Protein AF-A0A803LIZ8-F1 (afdb_monomer)

InterPro domains:
  IPR028389 Protection of telomeres protein 1 [PTHR14513] (233-368)
  IPR032675 Leucine-rich repeat domain superfamily [G3DSA:3.80.10.10] (111-256)
  IPR057620 POT1A/B-like, OB fold domain [PF25507] (238-361)

Sequence (469 aa):
QSMALHGRSKKRPLEQHVRSSTNRLQMKRPRMPMAVVEARMVRKWDEMDHDILVTIMKYMVQGSYLVRGFNLYKSFIVCKSWRSAVLDSLFPPGNVLDLCFLKGAPAEEKQYYLFYLKFLLRRPHQYTKLIIPSINFRGEADMYIAQRGEADMYIAQRLPKLKCIVQPTCLLPCGLKRLIPYWPELNEAHCHAALIPLICKHCKNIKRLDLSGRIGDDRAYMLASHFPQLMHLKIDDKVEDVPLVTLTDVMTYPQVTGNYKCIVRVVAALPWTIQDFRSPDGTYRIRLTLEDPTGRIHAYLYAEDGEVFFEGNPPMDALIRKWNTLLGVAEVDSGGVIENAPRNPPWVLCCIKSYYFDKNDVWGSRKWTWSTRNFSYAGRVKLIETVFLSLHIYWAQIMVLPKKVLKDVEQACINFLWHGSDLKQSPNLVAWKEVCKSKKEGGLNIRDIHSWNIAAMGKHVWAISTICG

pLDDT: mean 71.11, std 17.69, range [23.86, 94.31]

Secondary structure (DSSP, 8-state):
---------------------------PPP--------TTS---GGGS-HHHHHHHHHHHHH-TTT-TT--HHHHHTT-HHHHHHHHHHHS-SSSEEE-GGGTT--HHHHHHHHHHHHHHTTSGGG--EEE--S--TT-TT-TTTTT-TTHHHHHHHH-TT--EEE--S-S--TTGGGTGGG-TT--EEEEEGGGHHHHHHH-----EEEEES---HHHHHHHHHH-TT--EEEEE-SS--PPB--HHHHHH-SSSSEEEEEEEEEEEEESSSGGGGB-TTS-BEEEEEEEETTEEEEEEEETHHHHHHHTSS--HHHHHHHHHHHTTPPPPTTS---TTPPP----EEEEEEEEES-SSSTTTTEEEEEE--PPPHHHHHHHIIIIIHHHHHHHHTTS---HHHHHHHHHHHHHHHHHSSTT--PPPSS-HHHHTS-GGGTS--PPPHHHHHHHTTHHHHHHHHHHH-

Structure (mmCIF, N/CA/C/O backbone):
data_AF-A0A803LIZ8-F1
#
_entry.id   AF-A0A803LIZ8-F1
#
loop_
_atom_site.group_PDB
_atom_site.id
_atom_site.type_symbol
_atom_site.label_atom_id
_atom_site.label_alt_id
_atom_site.label_comp_id
_atom_site.label_asym_id
_atom_site.label_entity_id
_atom_site.label_seq_id
_atom_site.pdbx_PDB_ins_code
_atom_site.Cartn_x
_atom_site.Cartn_y
_atom_site.Cartn_z
_atom_site.occupancy
_atom_site.B_iso_or_equiv
_atom_site.auth_seq_id
_atom_site.auth_comp_id
_atom_site.auth_asym_id
_atom_site.auth_atom_id
_atom_site.pdbx_PDB_model_num
ATOM 1 N N . GLN A 1 1 ? 14.513 100.228 37.586 1.00 41.53 1 GLN A N 1
ATOM 2 C CA . GLN A 1 1 ? 13.668 99.083 37.189 1.00 41.53 1 GLN A CA 1
ATOM 3 C C . GLN A 1 1 ? 13.864 98.008 38.254 1.00 41.53 1 GLN A C 1
ATOM 5 O O . GLN A 1 1 ? 14.912 97.382 38.293 1.00 41.53 1 GLN A O 1
ATOM 10 N N . SER A 1 2 ? 12.957 97.977 39.235 1.00 27.67 2 SER A N 1
ATOM 11 C CA . SER A 1 2 ? 12.992 97.136 40.448 1.00 27.67 2 SER A CA 1
ATOM 12 C C . SER A 1 2 ? 12.351 95.762 40.155 1.00 27.67 2 SER A C 1
ATOM 14 O O . SER A 1 2 ? 11.719 95.619 39.116 1.00 27.67 2 SER A O 1
ATOM 16 N N . MET A 1 3 ? 12.426 94.694 40.951 1.00 26.11 3 MET A N 1
ATOM 17 C CA . MET A 1 3 ? 12.996 94.401 42.268 1.00 26.11 3 MET A CA 1
ATOM 18 C C . MET A 1 3 ? 13.059 92.864 42.382 1.00 26.11 3 MET A C 1
ATOM 20 O O . MET A 1 3 ? 12.240 92.161 41.793 1.00 26.11 3 MET A O 1
ATOM 24 N N . ALA A 1 4 ? 14.016 92.350 43.147 1.00 30.33 4 ALA A N 1
ATOM 25 C CA . ALA A 1 4 ? 14.142 90.938 43.494 1.00 30.33 4 ALA A CA 1
ATOM 26 C C . ALA A 1 4 ? 13.209 90.524 44.660 1.00 30.33 4 ALA A C 1
ATOM 28 O O . ALA A 1 4 ? 12.717 91.388 45.381 1.00 30.33 4 ALA A O 1
ATOM 29 N N . LEU A 1 5 ? 13.131 89.199 44.891 1.00 28.69 5 LEU A N 1
ATOM 30 C CA . LEU A 1 5 ? 12.994 88.483 46.181 1.00 28.69 5 LEU A CA 1
ATOM 31 C C . LEU A 1 5 ? 11.693 87.708 46.510 1.00 28.69 5 LEU A C 1
ATOM 33 O O . LEU A 1 5 ? 10.596 88.244 46.567 1.00 28.69 5 LEU A O 1
ATOM 37 N N . HIS A 1 6 ? 11.962 86.462 46.938 1.00 28.53 6 HIS A N 1
ATOM 38 C CA . HIS A 1 6 ? 11.337 85.664 48.010 1.00 28.53 6 HIS A CA 1
ATOM 39 C C . HIS A 1 6 ? 10.193 84.688 47.684 1.00 28.53 6 HIS A C 1
ATOM 41 O O . HIS A 1 6 ? 9.082 85.058 47.330 1.00 28.53 6 HIS A O 1
ATOM 47 N N . GLY A 1 7 ? 10.481 83.404 47.935 1.00 25.30 7 GLY A N 1
ATOM 48 C CA . GLY A 1 7 ? 9.493 82.334 48.052 1.00 25.30 7 GLY A CA 1
ATOM 49 C C . GLY A 1 7 ? 9.155 81.975 49.496 1.00 25.30 7 GLY A C 1
ATOM 50 O O . GLY A 1 7 ? 9.662 82.594 50.428 1.00 25.30 7 GLY A O 1
ATOM 51 N N . ARG A 1 8 ? 8.349 80.919 49.674 1.00 26.52 8 ARG A N 1
ATOM 52 C CA . ARG A 1 8 ? 8.423 79.976 50.805 1.00 26.52 8 ARG A CA 1
ATOM 53 C C . ARG A 1 8 ? 7.392 78.845 50.686 1.00 26.52 8 ARG A C 1
ATOM 55 O O . ARG A 1 8 ? 6.235 79.073 50.369 1.00 26.52 8 ARG A O 1
ATOM 62 N N . SER A 1 9 ? 7.840 77.686 51.169 1.00 25.31 9 SER A N 1
ATOM 63 C CA . SER A 1 9 ? 7.107 76.728 52.013 1.00 25.31 9 SER A CA 1
ATOM 64 C C . SER A 1 9 ? 6.597 75.419 51.393 1.00 25.31 9 SER A C 1
ATOM 66 O O . SER A 1 9 ? 5.798 75.377 50.466 1.00 25.31 9 SER A O 1
ATOM 68 N N . LYS A 1 10 ? 7.064 74.334 52.025 1.00 32.72 10 LYS A N 1
ATOM 69 C CA . LYS A 1 10 ? 6.672 72.925 51.900 1.00 32.72 10 LYS A CA 1
ATOM 70 C C . LYS A 1 10 ? 5.201 72.695 52.287 1.00 32.72 10 LYS A C 1
ATOM 72 O O . LYS A 1 10 ? 4.761 73.261 53.285 1.00 32.72 10 LYS A O 1
ATOM 77 N N . LYS A 1 11 ? 4.544 71.713 51.646 1.00 27.16 11 LYS A N 1
ATOM 78 C CA . LYS A 1 11 ? 3.746 70.620 52.269 1.00 27.16 11 LYS A CA 1
ATOM 79 C C . LYS A 1 11 ? 3.198 69.662 51.185 1.00 27.16 11 LYS A C 1
ATOM 81 O O . LYS A 1 11 ? 2.687 70.122 50.174 1.00 27.16 11 LYS A O 1
ATOM 86 N N . ARG A 1 12 ? 3.315 68.337 51.398 1.00 31.72 12 ARG A N 1
ATOM 87 C CA . ARG A 1 12 ? 2.605 67.275 50.629 1.00 31.72 12 ARG A CA 1
ATOM 88 C C . ARG A 1 12 ? 1.084 67.408 50.835 1.00 31.72 12 ARG A C 1
ATOM 90 O O . ARG A 1 12 ? 0.706 67.903 51.900 1.00 31.72 12 ARG A O 1
ATOM 97 N N . PRO A 1 13 ? 0.225 66.923 49.911 1.00 30.00 13 PRO A N 1
ATOM 98 C CA . PRO A 1 13 ? -0.453 65.631 50.156 1.00 30.00 13 PRO A CA 1
ATOM 99 C C . PRO A 1 13 ? -0.891 64.807 48.910 1.00 30.00 13 PRO A C 1
ATOM 101 O O . PRO A 1 13 ? -1.055 65.337 47.823 1.00 30.00 13 PRO A O 1
ATOM 104 N N . LEU A 1 14 ? -1.098 63.502 49.156 1.00 23.86 14 LEU A N 1
ATOM 105 C CA . LEU A 1 14 ? -2.018 62.521 48.538 1.00 23.86 14 LEU A CA 1
ATOM 106 C C . LEU A 1 14 ? -2.449 62.659 47.057 1.00 23.86 14 LEU A C 1
ATOM 108 O O . LEU A 1 14 ? -3.270 63.506 46.721 1.00 23.86 14 LEU A O 1
ATOM 112 N N . GLU A 1 15 ? -2.079 61.673 46.230 1.00 28.41 15 GLU A N 1
ATOM 113 C CA . GLU A 1 15 ? -2.773 61.372 44.967 1.00 28.41 15 GLU A CA 1
ATOM 114 C C . GLU A 1 15 ? -3.857 60.302 45.185 1.00 28.41 15 GLU A C 1
ATOM 116 O O . GLU A 1 15 ? -3.580 59.176 45.605 1.00 28.41 15 GLU A O 1
ATOM 121 N N . GLN A 1 16 ? -5.108 60.679 44.905 1.00 28.27 16 GLN A N 1
ATOM 122 C CA . GLN A 1 16 ? -6.272 59.802 44.805 1.00 28.27 16 GLN A CA 1
ATOM 123 C C . GLN A 1 16 ? -6.637 59.544 43.336 1.00 28.27 16 GLN A C 1
ATOM 125 O O . GLN A 1 16 ? -6.559 60.421 42.481 1.00 28.27 16 GLN A O 1
ATOM 130 N N . HIS A 1 17 ? -7.089 58.311 43.110 1.00 27.45 17 HIS A N 1
ATOM 131 C CA . HIS A 1 17 ? -7.779 57.745 41.952 1.00 27.45 17 HIS A CA 1
ATOM 132 C C . HIS A 1 17 ? -8.553 58.698 41.024 1.00 27.45 17 HIS A C 1
ATOM 134 O O . HIS A 1 17 ? -9.497 59.358 41.451 1.00 27.45 17 HIS A O 1
ATOM 140 N N . VAL A 1 18 ? -8.330 58.549 39.710 1.00 29.39 18 VAL A N 1
ATOM 141 C CA . VAL A 1 18 ? -9.330 58.859 38.673 1.00 29.39 18 VAL A CA 1
ATOM 142 C C . VAL A 1 18 ? -9.456 57.673 37.710 1.00 29.39 18 VAL A C 1
ATOM 144 O O . VAL A 1 18 ? -8.497 57.248 37.071 1.00 29.39 18 VAL A O 1
ATOM 147 N N . ARG A 1 19 ? -10.667 57.107 37.663 1.00 25.03 19 ARG A N 1
ATOM 148 C CA . ARG A 1 19 ? -11.113 56.028 36.768 1.00 25.03 19 ARG A CA 1
ATOM 149 C C . ARG A 1 19 ? -11.240 56.559 35.336 1.00 25.03 19 ARG A C 1
ATOM 151 O O . ARG A 1 19 ? -11.931 57.552 35.132 1.00 25.03 19 ARG A O 1
ATOM 158 N N . SER A 1 20 ? -10.661 55.869 34.352 1.00 29.05 20 SER A N 1
ATOM 159 C CA . SER A 1 20 ? -10.907 56.121 32.927 1.00 29.05 20 SER A CA 1
ATOM 160 C C . SER A 1 20 ? -11.972 55.164 32.374 1.00 29.05 20 SER A C 1
ATOM 162 O O . SER A 1 20 ? -11.878 53.938 32.443 1.00 29.05 20 SER A O 1
ATOM 164 N N . SER A 1 21 ? -13.036 55.764 31.856 1.00 25.45 21 SER A N 1
ATOM 165 C CA . SER A 1 21 ? -14.219 55.147 31.266 1.00 25.45 21 SER A CA 1
ATOM 166 C C . SER A 1 21 ? -13.916 54.676 29.840 1.00 25.45 21 SER A C 1
ATOM 168 O O . SER A 1 21 ? -13.703 55.491 28.947 1.00 25.45 21 SER A O 1
ATOM 170 N N . THR A 1 22 ? -13.935 53.365 29.596 1.00 30.66 22 THR A N 1
ATOM 171 C CA . THR A 1 22 ? -13.936 52.792 28.241 1.00 30.66 22 THR A CA 1
ATOM 172 C C . THR A 1 22 ? -15.335 52.282 27.898 1.00 30.66 22 THR A C 1
ATOM 174 O O . THR A 1 22 ? -15.847 51.330 28.489 1.00 30.66 22 THR A O 1
ATOM 177 N N . ASN A 1 23 ? -15.967 52.961 26.938 1.00 28.45 23 ASN A N 1
ATOM 178 C CA . ASN A 1 23 ? -17.259 52.618 26.349 1.00 28.45 23 ASN A CA 1
ATOM 179 C C . ASN A 1 23 ? -17.231 51.203 25.752 1.00 28.45 23 ASN A C 1
ATOM 181 O O . ASN A 1 23 ? -16.556 50.946 24.757 1.00 28.45 23 ASN A O 1
ATOM 185 N N . ARG A 1 24 ? -18.003 50.288 26.344 1.00 30.30 24 ARG A N 1
ATOM 186 C CA . ARG A 1 24 ? -18.228 48.932 25.834 1.00 30.30 24 ARG A CA 1
ATOM 187 C C . ARG A 1 24 ? -19.563 48.920 25.079 1.00 30.30 24 ARG A C 1
ATOM 189 O O . ARG A 1 24 ? -20.623 48.884 25.698 1.00 30.30 24 ARG A O 1
ATOM 196 N N . LEU A 1 25 ? -19.506 48.968 23.747 1.00 30.81 25 LEU A N 1
ATOM 197 C CA . LEU A 1 25 ? -20.648 48.741 22.852 1.00 30.81 25 LEU A CA 1
ATOM 198 C C . LEU A 1 25 ? -21.261 47.360 23.148 1.00 30.81 25 LEU A C 1
ATOM 200 O O . LEU A 1 25 ? -20.708 46.325 22.781 1.00 30.81 25 LEU A O 1
ATOM 204 N N . GLN A 1 26 ? -22.398 47.335 23.845 1.00 29.98 26 GLN A N 1
ATOM 205 C CA . GLN A 1 26 ? -23.216 46.135 24.007 1.00 29.98 26 GLN A CA 1
ATOM 206 C C . GLN A 1 26 ? -23.989 45.877 22.707 1.00 29.98 26 GLN A C 1
ATOM 208 O O . GLN A 1 26 ? -25.011 46.511 22.447 1.00 29.98 26 GLN A O 1
ATOM 213 N N . MET A 1 27 ? -23.542 44.910 21.904 1.00 29.22 27 MET A N 1
ATOM 214 C CA . MET A 1 27 ? -24.400 44.287 20.894 1.00 29.22 27 MET A CA 1
ATOM 215 C C . MET A 1 27 ? -25.538 43.537 21.606 1.00 29.22 27 MET A C 1
ATOM 217 O O . MET A 1 27 ? -25.343 42.451 22.156 1.00 29.22 27 MET A O 1
ATOM 221 N N . LYS A 1 28 ? -26.739 44.127 21.617 1.00 32.41 28 LYS A N 1
AT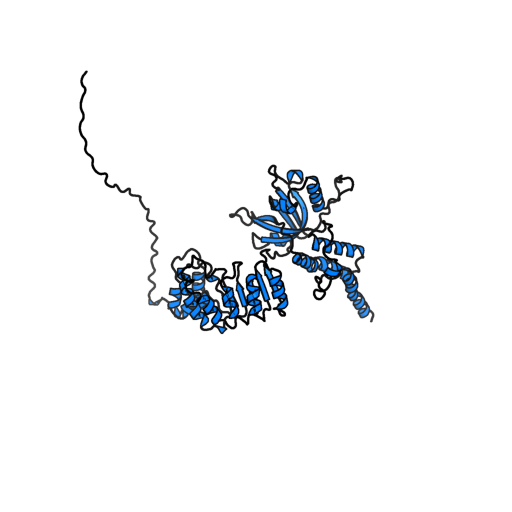OM 222 C CA . LYS A 1 28 ? -27.984 43.448 22.004 1.00 32.41 28 LYS A CA 1
ATOM 223 C C . LYS A 1 28 ? -28.240 42.296 21.025 1.00 32.41 28 LYS A C 1
ATOM 225 O O . LYS A 1 28 ? -28.444 42.533 19.839 1.00 32.41 28 LYS A O 1
ATOM 230 N N . ARG A 1 29 ? -28.262 41.050 21.517 1.00 29.34 29 ARG A N 1
ATOM 231 C CA . ARG A 1 29 ? -28.791 39.905 20.753 1.00 29.34 29 ARG A CA 1
ATOM 232 C C . ARG A 1 29 ? -30.278 40.158 20.450 1.00 29.34 29 ARG A C 1
ATOM 234 O O . ARG A 1 29 ? -30.999 40.527 21.381 1.00 29.34 29 ARG A O 1
ATOM 241 N N . PRO A 1 30 ? -30.765 39.948 19.216 1.00 32.28 30 PRO A N 1
ATOM 242 C CA . PRO A 1 30 ? -32.192 40.050 18.938 1.00 32.28 30 PRO A CA 1
ATOM 243 C C . PRO A 1 30 ? -32.934 38.948 19.709 1.00 32.28 30 PRO A C 1
ATOM 245 O O . PRO A 1 30 ? -32.626 37.764 19.574 1.00 32.28 30 PRO A O 1
ATOM 248 N N . ARG A 1 31 ? -33.897 39.334 20.556 1.00 35.50 31 ARG A N 1
ATOM 249 C CA . ARG A 1 31 ? -34.872 38.398 21.132 1.00 35.50 31 ARG A CA 1
ATOM 250 C C . ARG A 1 31 ? -35.835 38.011 20.013 1.00 35.50 31 ARG A C 1
ATOM 252 O O . ARG A 1 31 ? -36.640 38.840 19.601 1.00 35.50 31 ARG A O 1
ATOM 259 N N . MET A 1 32 ? -35.749 36.775 19.526 1.00 33.09 32 MET A N 1
ATOM 260 C CA . MET A 1 32 ? -36.827 36.202 18.721 1.00 33.09 32 MET A CA 1
ATOM 261 C C . MET A 1 32 ? -38.104 36.138 19.577 1.00 33.09 32 MET A C 1
ATOM 263 O O . MET A 1 32 ? -38.018 35.736 20.743 1.00 33.09 32 MET A O 1
ATOM 267 N N . PRO A 1 33 ? -39.277 36.521 19.049 1.00 37.94 33 PRO A N 1
ATOM 268 C CA . PRO A 1 33 ? -40.536 36.276 19.733 1.00 37.94 33 PRO A CA 1
ATOM 269 C C . PRO A 1 33 ? -40.751 3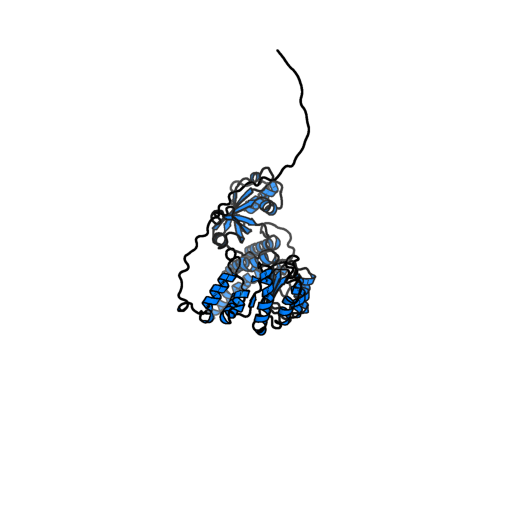4.760 19.817 1.00 37.94 33 PRO A C 1
ATOM 271 O O . PRO A 1 33 ? -40.870 34.088 18.794 1.00 37.94 33 PRO A O 1
ATOM 274 N N . MET A 1 34 ? -40.762 34.202 21.033 1.00 38.47 34 MET A N 1
ATOM 275 C CA . MET A 1 34 ? -41.235 32.833 21.237 1.00 38.47 34 MET A CA 1
ATOM 276 C C . MET A 1 34 ? -42.722 32.816 20.896 1.00 38.47 34 MET A C 1
ATOM 278 O O . MET A 1 34 ? -43.530 33.373 21.639 1.00 38.47 34 MET A O 1
ATOM 282 N N . ALA A 1 35 ? -43.078 32.191 19.776 1.00 45.88 35 ALA A N 1
ATOM 283 C CA . ALA A 1 35 ? -44.449 31.773 19.546 1.00 45.88 35 ALA A CA 1
ATOM 284 C C . ALA A 1 35 ? -44.875 30.922 20.750 1.00 45.88 35 ALA A C 1
ATOM 286 O O . ALA A 1 35 ? -44.223 29.927 21.076 1.00 45.88 35 ALA A O 1
ATOM 287 N N . VAL A 1 36 ? -45.924 31.351 21.448 1.00 46.00 36 VAL A N 1
ATOM 288 C CA . VAL A 1 36 ? -46.542 30.572 22.520 1.00 46.00 36 VAL A CA 1
ATOM 289 C C . VAL A 1 36 ? -47.222 29.388 21.844 1.00 46.00 36 VAL A C 1
ATOM 291 O O . VAL A 1 36 ? -48.365 29.475 21.411 1.00 46.00 36 VAL A O 1
ATOM 294 N N . VAL A 1 37 ? -46.481 28.294 21.676 1.00 48.50 37 VAL A N 1
ATOM 295 C CA . VAL A 1 37 ? -47.064 27.006 21.306 1.00 48.50 37 VAL A CA 1
ATOM 296 C C . VAL A 1 37 ? -47.959 26.610 22.474 1.00 48.50 37 VAL A C 1
ATOM 298 O O . VAL A 1 37 ? -47.476 26.477 23.600 1.00 48.50 37 VAL A O 1
ATOM 301 N N . GLU A 1 38 ? -49.266 26.485 22.240 1.00 47.19 38 GLU A N 1
ATOM 302 C CA . GLU A 1 38 ? -50.191 26.013 23.267 1.00 47.19 38 GLU A CA 1
ATOM 303 C C . GLU A 1 38 ? -49.664 24.691 23.850 1.00 47.19 38 GLU A C 1
ATOM 305 O O . GLU A 1 38 ? -49.343 23.762 23.109 1.00 47.19 38 GLU A O 1
ATOM 310 N N . ALA A 1 39 ? -49.596 24.573 25.181 1.00 50.72 39 ALA A N 1
ATOM 311 C CA . ALA A 1 39 ? -49.020 23.414 25.879 1.00 50.72 39 ALA A CA 1
ATOM 312 C C . ALA A 1 39 ? -49.669 22.058 25.509 1.00 50.72 39 ALA A C 1
ATOM 314 O O . ALA A 1 39 ? -49.112 21.002 25.796 1.00 50.72 39 ALA A O 1
ATOM 315 N N . ARG A 1 40 ? -50.829 22.091 24.843 1.00 49.47 40 ARG A N 1
ATOM 316 C CA . ARG A 1 40 ? -51.587 20.938 24.329 1.00 49.47 40 ARG A CA 1
ATOM 317 C C . ARG A 1 40 ? -51.039 20.381 23.004 1.00 49.47 40 ARG A C 1
ATOM 319 O O . ARG A 1 40 ? -51.378 19.262 22.646 1.00 49.47 40 ARG A O 1
ATOM 326 N N . MET A 1 41 ? -50.206 21.142 22.288 1.00 53.50 41 MET A N 1
ATOM 327 C CA . MET A 1 41 ? -49.604 20.762 20.998 1.00 53.50 41 MET A CA 1
ATOM 328 C C . MET A 1 41 ? -48.146 20.284 21.115 1.00 53.50 41 MET A C 1
ATOM 330 O O . MET A 1 41 ? -47.517 19.959 20.108 1.00 53.50 41 MET A O 1
ATOM 334 N N . VAL A 1 42 ? -47.582 20.229 22.325 1.00 58.94 42 VAL A N 1
ATOM 335 C CA . VAL A 1 42 ? -46.201 19.778 22.537 1.00 58.94 42 VAL A CA 1
ATOM 336 C C . VAL A 1 42 ? -46.186 18.259 22.705 1.00 58.94 42 VAL A C 1
ATOM 338 O O . VAL A 1 42 ? -46.551 17.732 23.755 1.00 58.94 42 VAL A O 1
ATOM 341 N N . ARG A 1 43 ? -45.761 17.556 21.650 1.00 68.25 43 ARG A N 1
ATOM 342 C CA . ARG A 1 43 ? -45.554 16.098 21.638 1.00 68.25 43 ARG A CA 1
ATOM 343 C C . ARG A 1 43 ? -44.664 15.669 22.806 1.00 68.25 43 ARG A C 1
ATOM 345 O O . ARG A 1 43 ? -43.623 16.290 23.043 1.00 68.25 43 ARG A O 1
ATOM 352 N N . LYS A 1 44 ? -45.015 14.582 23.505 1.00 72.12 44 LYS A N 1
ATOM 353 C CA . LYS A 1 44 ? -44.112 14.027 24.521 1.00 72.12 44 LYS A CA 1
ATOM 354 C C . LYS A 1 44 ? -42.896 13.410 23.847 1.00 72.12 44 LYS A C 1
ATOM 356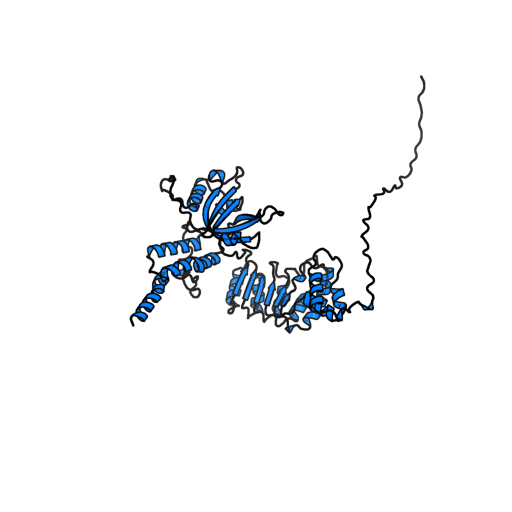 O O . LYS A 1 44 ? -42.988 12.747 22.821 1.00 72.12 44 LYS A O 1
ATOM 361 N N . TRP A 1 45 ? -41.745 13.568 24.482 1.00 70.31 45 TRP A N 1
ATOM 362 C CA . TRP A 1 45 ? -40.490 12.999 24.004 1.00 70.31 45 TRP A CA 1
ATOM 363 C C . TRP A 1 45 ? -40.508 11.474 23.858 1.00 70.31 45 TRP A C 1
ATOM 365 O O . TRP A 1 45 ? -39.846 10.947 22.970 1.00 70.31 45 TRP A O 1
ATOM 375 N N . ASP A 1 46 ? -41.277 10.779 24.699 1.00 74.56 46 ASP A N 1
ATOM 376 C CA . ASP A 1 46 ? -41.469 9.325 24.623 1.00 74.56 46 ASP A CA 1
ATOM 377 C C . ASP A 1 46 ? -42.282 8.883 23.399 1.00 74.56 46 ASP A C 1
ATOM 379 O O . ASP A 1 46 ? -42.182 7.732 22.988 1.00 74.56 46 ASP A O 1
ATOM 383 N N . GLU A 1 47 ? -43.066 9.792 22.816 1.00 79.12 47 GLU A N 1
ATOM 384 C CA . GLU A 1 47 ? -43.905 9.551 21.637 1.00 79.12 47 GLU A CA 1
ATOM 385 C C . GLU A 1 47 ? -43.172 9.886 20.332 1.00 79.12 47 GLU A C 1
ATOM 387 O O . GLU A 1 47 ? -43.747 9.730 19.252 1.00 79.12 47 GLU A O 1
ATOM 392 N N . MET A 1 48 ? -41.942 10.412 20.408 1.00 81.88 48 MET A N 1
ATOM 393 C CA . MET A 1 48 ? -41.129 10.705 19.233 1.00 81.88 48 MET A CA 1
ATOM 394 C C . MET A 1 48 ? -40.540 9.420 18.656 1.00 81.88 48 MET A C 1
ATOM 396 O O . MET A 1 48 ? -40.116 8.532 19.391 1.00 81.88 48 MET A O 1
ATOM 400 N N . ASP A 1 49 ? -40.511 9.350 17.328 1.00 86.69 49 ASP A N 1
ATOM 401 C CA . ASP A 1 49 ? -39.910 8.234 16.611 1.00 86.69 49 ASP A CA 1
ATOM 402 C C . ASP A 1 49 ? -38.434 8.056 17.010 1.00 86.69 49 ASP A C 1
ATOM 404 O O . ASP A 1 49 ? -37.687 9.032 17.167 1.00 86.69 49 ASP A O 1
ATOM 408 N N . HIS A 1 50 ? -38.030 6.803 17.220 1.00 84.00 50 HIS A N 1
ATOM 409 C CA . HIS A 1 50 ? -36.700 6.468 17.722 1.00 84.00 50 HIS A CA 1
ATOM 410 C C . HIS A 1 50 ? -35.594 6.854 16.738 1.00 84.00 50 HIS A C 1
ATOM 412 O O . HIS A 1 50 ? -34.554 7.346 17.169 1.00 84.00 50 HIS A O 1
ATOM 418 N N . ASP A 1 51 ? -35.819 6.738 15.430 1.00 84.75 51 ASP A N 1
ATOM 419 C CA . ASP A 1 51 ? -34.823 7.111 14.423 1.00 84.75 51 ASP A CA 1
ATOM 420 C C . ASP A 1 51 ? -34.641 8.632 14.368 1.00 84.75 51 ASP A C 1
ATOM 422 O O . ASP A 1 51 ? -33.520 9.134 14.209 1.00 84.75 51 ASP A O 1
ATOM 426 N N . ILE A 1 52 ? -35.722 9.388 14.592 1.00 86.00 52 ILE A N 1
ATOM 427 C CA . ILE A 1 52 ? -35.664 10.847 14.753 1.00 86.00 52 ILE A CA 1
ATOM 428 C C . ILE A 1 52 ? -34.854 11.204 16.004 1.00 86.00 52 ILE A C 1
ATOM 430 O O . ILE A 1 52 ? -33.956 12.048 15.937 1.00 86.00 52 ILE A O 1
ATOM 434 N N . LEU A 1 53 ? -35.121 10.539 17.135 1.00 85.44 53 LEU A N 1
ATOM 435 C CA . LEU A 1 53 ? -34.349 10.710 18.368 1.00 85.44 53 LEU A CA 1
ATOM 436 C C . LEU A 1 53 ? -32.862 10.411 18.143 1.00 85.44 53 LEU A C 1
ATOM 438 O O . LEU A 1 53 ? -32.021 11.235 18.493 1.00 85.44 53 LEU A O 1
ATOM 442 N N . VAL A 1 54 ? -32.522 9.276 17.529 1.00 83.56 54 VAL A N 1
ATOM 443 C CA . VAL A 1 54 ? -31.134 8.890 17.228 1.00 83.56 54 VAL A CA 1
ATOM 444 C C . VAL A 1 54 ? -30.464 9.913 16.316 1.00 83.56 54 VAL A C 1
ATOM 446 O O . VAL A 1 54 ? -29.314 10.276 16.558 1.00 83.56 54 VAL A O 1
ATOM 449 N N . THR A 1 55 ? -31.166 10.415 15.300 1.00 83.94 55 THR A N 1
ATOM 450 C CA . THR A 1 55 ? -30.653 11.453 14.394 1.00 83.94 55 THR A CA 1
ATOM 451 C C . THR A 1 55 ? -30.331 12.732 15.161 1.00 83.94 55 THR A C 1
ATOM 453 O O . THR A 1 55 ? -29.218 13.247 15.054 1.00 83.94 55 THR A O 1
ATOM 456 N N . ILE A 1 56 ? -31.251 13.201 16.008 1.00 82.19 56 ILE A N 1
ATOM 457 C CA . ILE A 1 56 ? -31.036 14.371 16.867 1.00 82.19 56 ILE A CA 1
ATOM 458 C C . ILE A 1 56 ? -29.823 14.149 17.781 1.00 82.19 56 ILE A C 1
ATOM 460 O O . ILE A 1 56 ? -28.937 15.002 17.847 1.00 82.19 56 ILE A O 1
ATOM 464 N N . MET A 1 57 ? -29.729 12.986 18.433 1.00 81.69 57 MET A N 1
ATOM 465 C CA . MET A 1 57 ? -28.599 12.641 19.303 1.00 81.69 57 MET A CA 1
ATOM 466 C C . MET A 1 57 ? -27.270 12.584 18.535 1.00 81.69 57 MET A C 1
ATOM 468 O O . MET A 1 57 ? -26.281 13.138 19.006 1.00 81.69 57 MET A O 1
ATOM 472 N N . LYS A 1 58 ? -27.235 12.011 17.324 1.00 76.31 58 LYS A N 1
ATOM 473 C CA . LYS A 1 58 ? -26.039 11.981 16.460 1.00 76.31 58 LYS A CA 1
ATOM 474 C C . LYS A 1 58 ? -25.569 13.383 16.076 1.00 76.31 58 LYS A C 1
ATOM 476 O O . LYS A 1 58 ? -24.379 13.665 16.194 1.00 76.31 58 LYS A O 1
ATOM 481 N N . TYR A 1 59 ? -26.483 14.272 15.680 1.00 74.19 59 TYR A N 1
ATOM 482 C CA . TYR A 1 59 ? -26.150 15.674 15.401 1.00 74.19 59 TYR A CA 1
ATOM 483 C C . TYR A 1 59 ? -25.606 16.395 16.642 1.00 74.19 59 TYR A C 1
ATOM 485 O O . TYR A 1 59 ? -24.677 17.193 16.528 1.00 74.19 59 TYR A O 1
ATOM 493 N N . MET A 1 60 ? -26.129 16.081 17.833 1.00 69.56 60 MET A N 1
ATOM 494 C CA . MET A 1 60 ? -25.606 16.622 19.092 1.00 69.56 60 MET A CA 1
ATOM 495 C C . MET A 1 60 ? -24.207 16.088 19.438 1.00 69.56 60 MET A C 1
ATOM 497 O O . MET A 1 60 ? -23.405 16.835 19.987 1.00 69.56 60 MET A O 1
ATOM 501 N N . VAL A 1 61 ? -23.890 14.836 19.090 1.00 64.38 61 VAL A N 1
ATOM 502 C CA . VAL A 1 61 ? -22.562 14.221 19.299 1.00 64.38 61 VAL A CA 1
ATOM 503 C C . VAL A 1 61 ? -21.521 14.739 18.292 1.00 64.38 61 VAL A C 1
ATOM 505 O O . VAL A 1 61 ? -20.367 14.951 18.652 1.00 64.38 61 VAL A O 1
ATOM 508 N N . GLN A 1 62 ? -21.905 14.947 17.027 1.00 56.41 62 GLN A N 1
ATOM 509 C CA . GLN A 1 62 ? -20.996 15.331 15.930 1.00 56.41 62 GLN A CA 1
ATOM 510 C C . GLN A 1 62 ? -20.745 16.848 15.821 1.00 56.41 62 GLN A C 1
ATOM 512 O O . GLN A 1 62 ? -19.868 17.278 15.067 1.00 56.41 62 GLN A O 1
ATOM 517 N N . GLY A 1 63 ? -21.497 17.666 16.566 1.00 48.81 63 GLY A N 1
ATOM 518 C CA . GLY A 1 63 ? -21.461 19.128 16.533 1.00 48.81 63 GLY A CA 1
ATOM 519 C C . GLY A 1 63 ? -20.190 19.734 17.128 1.00 48.81 63 GLY A C 1
ATOM 520 O O . GLY A 1 63 ? -20.214 20.359 18.187 1.00 48.81 63 GLY A O 1
ATOM 521 N N . SER A 1 64 ? -19.074 19.609 16.420 1.00 43.31 64 SER A N 1
ATOM 522 C CA . SER A 1 64 ? -17.898 20.431 16.676 1.00 43.31 64 SER A CA 1
ATOM 523 C C . SER A 1 64 ? -18.230 21.914 16.394 1.00 43.31 64 SER A C 1
ATOM 525 O O . SER A 1 64 ? -18.752 22.268 15.342 1.00 43.31 64 SER A O 1
ATOM 527 N N . TYR A 1 65 ? -17.938 22.777 17.373 1.00 38.66 65 TYR A N 1
ATOM 528 C CA . TYR A 1 65 ? -17.826 24.248 17.299 1.00 38.66 65 TYR A CA 1
ATOM 529 C C . TYR A 1 65 ? -19.013 25.186 17.606 1.00 38.66 65 TYR A C 1
ATOM 531 O O . TYR A 1 65 ? -18.722 26.358 17.845 1.00 38.66 65 TYR A O 1
ATOM 539 N N . LEU A 1 66 ? -20.285 24.771 17.725 1.00 34.47 66 LEU A N 1
ATOM 540 C CA . LEU A 1 66 ? -21.376 25.761 17.947 1.00 34.47 66 LEU A CA 1
ATOM 541 C C . LEU A 1 66 ? -22.313 25.556 19.147 1.00 34.47 66 LEU A C 1
ATOM 543 O O . LEU A 1 66 ? -23.007 26.504 19.514 1.00 34.47 66 LEU A O 1
ATOM 547 N N . VAL A 1 67 ? -22.289 24.416 19.844 1.00 40.44 67 VAL A N 1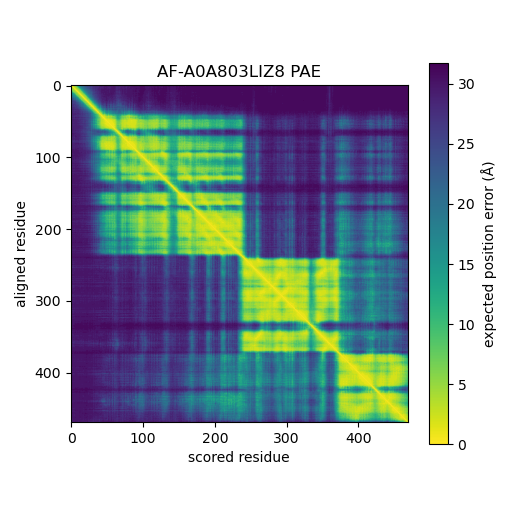
ATOM 548 C CA . VAL A 1 67 ? -23.121 24.216 21.051 1.00 40.44 67 VAL A CA 1
ATOM 549 C C . VAL A 1 67 ? -22.246 23.950 22.277 1.00 40.44 67 VAL A C 1
ATOM 551 O O . VAL A 1 67 ? -22.232 22.863 22.845 1.00 40.44 67 VAL A O 1
ATOM 554 N N . ARG A 1 68 ? -21.495 24.969 22.723 1.00 36.31 68 ARG A N 1
ATOM 555 C CA . ARG A 1 68 ? -20.910 24.962 24.077 1.00 36.31 68 ARG A CA 1
ATOM 556 C C . ARG A 1 68 ? -22.057 24.926 25.096 1.00 36.31 68 ARG A C 1
ATOM 558 O O . ARG A 1 68 ? -22.693 25.952 25.323 1.00 36.31 68 ARG A O 1
ATOM 565 N N . GLY A 1 69 ? -22.313 23.763 25.699 1.00 43.22 69 GLY A N 1
ATOM 566 C CA . GLY A 1 69 ? -23.184 23.636 26.876 1.00 43.22 69 GLY A CA 1
ATOM 567 C C . GLY A 1 69 ? -24.205 22.493 26.878 1.00 43.22 69 GLY A C 1
ATOM 568 O O . GLY A 1 69 ? -24.936 22.367 27.862 1.00 43.22 69 GLY A O 1
ATOM 569 N N . PHE A 1 70 ? -24.285 21.658 25.835 1.00 51.91 70 PHE A N 1
ATOM 570 C CA . PHE A 1 70 ? -25.219 20.525 25.822 1.00 51.91 70 PHE A CA 1
ATOM 571 C C . PHE A 1 70 ? -24.562 19.240 26.336 1.00 51.91 70 PHE A C 1
ATOM 573 O O . PHE A 1 70 ? -23.699 18.664 25.690 1.00 51.91 70 PHE A O 1
ATOM 580 N N . ASN A 1 71 ? -24.987 18.794 27.519 1.00 61.59 71 ASN A N 1
ATOM 581 C CA . ASN A 1 71 ? -24.446 17.615 28.189 1.00 61.59 71 ASN A CA 1
ATOM 582 C C . ASN A 1 71 ? -25.306 16.378 27.863 1.00 61.59 71 ASN A C 1
ATOM 584 O O . ASN A 1 71 ? -26.435 16.281 28.350 1.00 61.59 71 ASN A O 1
ATOM 588 N N . LEU A 1 72 ? -24.767 15.420 27.096 1.00 66.00 72 LEU A N 1
ATOM 589 C CA . LEU A 1 72 ? -25.423 14.140 26.754 1.00 66.00 72 LEU A CA 1
ATOM 590 C C . LEU A 1 72 ? -25.912 13.361 27.986 1.00 66.00 72 LEU A C 1
ATOM 592 O O . LEU A 1 72 ? -26.887 12.615 27.898 1.00 66.00 72 LEU A O 1
ATOM 596 N N . TYR A 1 73 ? -25.300 13.581 29.153 1.00 68.81 73 TYR A N 1
ATOM 597 C CA . TYR A 1 73 ? -25.752 13.002 30.418 1.00 68.81 73 TYR A CA 1
ATOM 598 C C . TYR A 1 73 ? -27.157 13.467 30.787 1.00 68.81 73 TYR A C 1
ATOM 600 O O . TYR A 1 73 ? -27.977 12.663 31.227 1.00 68.81 73 TYR A O 1
ATOM 608 N N . LYS A 1 74 ? -27.466 14.750 30.554 1.00 70.56 74 LYS A N 1
ATOM 609 C CA . LYS A 1 74 ? -28.807 15.293 30.792 1.00 70.56 74 LYS A CA 1
ATOM 610 C C . LYS A 1 74 ? -29.822 14.627 29.871 1.00 70.56 74 LYS A C 1
ATOM 612 O O . LYS A 1 74 ? -30.894 14.273 30.341 1.00 70.56 74 LYS A O 1
ATOM 617 N N . SER A 1 75 ? -29.458 14.379 28.611 1.00 73.94 75 SER A N 1
ATOM 618 C CA . SER A 1 75 ? -30.298 13.647 27.657 1.00 73.94 75 SER A CA 1
ATOM 619 C C . SER A 1 75 ? -30.524 12.189 28.083 1.00 73.94 75 SER A C 1
ATOM 621 O O . SER A 1 75 ? -31.631 11.667 27.988 1.00 73.94 75 SER A O 1
ATOM 623 N N . PHE A 1 76 ? -29.501 11.532 28.630 1.00 75.69 76 PHE A N 1
ATOM 624 C CA . PHE A 1 76 ? -29.560 10.130 29.050 1.00 75.69 76 PHE A CA 1
ATOM 625 C C . PHE A 1 76 ? -30.529 9.858 30.218 1.00 75.69 76 PHE A C 1
ATOM 627 O O . PHE A 1 76 ? -31.032 8.738 30.376 1.00 75.69 76 PHE A O 1
ATOM 634 N N . ILE A 1 77 ? -30.781 10.865 31.061 1.00 78.56 77 ILE A N 1
ATOM 635 C CA . ILE A 1 77 ? -31.643 10.741 32.247 1.00 78.56 77 ILE A CA 1
ATOM 636 C C . ILE A 1 77 ? -33.095 11.179 32.013 1.00 78.56 77 ILE A C 1
ATOM 638 O O . ILE A 1 77 ? -33.907 10.967 32.907 1.00 78.56 77 ILE A O 1
ATOM 642 N N . VAL A 1 78 ? -33.441 11.729 30.838 1.00 81.94 78 VAL A N 1
ATOM 643 C CA . VAL A 1 78 ? -34.798 12.241 30.544 1.00 81.94 78 VAL A CA 1
ATOM 644 C C . VAL A 1 78 ? -35.844 11.129 30.609 1.00 81.94 78 VAL A C 1
ATOM 646 O O . VAL A 1 78 ? -36.772 11.187 31.408 1.00 81.94 78 VAL A O 1
ATOM 649 N N . CYS A 1 79 ? -35.698 10.101 29.773 1.00 84.12 79 CYS A N 1
ATOM 650 C CA . CYS A 1 79 ? -36.654 9.002 29.675 1.00 84.12 79 CYS A CA 1
ATOM 651 C C . CYS A 1 79 ? -36.016 7.750 29.053 1.00 84.12 79 CYS A C 1
ATOM 653 O O . CYS A 1 79 ? -34.833 7.740 28.701 1.00 84.12 79 CYS A O 1
ATOM 655 N N . LYS A 1 80 ? -36.786 6.657 28.934 1.00 83.38 80 LYS A N 1
ATOM 656 C CA . LYS A 1 80 ? -36.285 5.394 28.360 1.00 83.38 80 LYS A CA 1
ATOM 657 C C . LYS A 1 80 ? -35.955 5.535 26.870 1.00 83.38 80 LYS A C 1
ATOM 659 O O . LYS A 1 80 ? -34.904 5.041 26.465 1.00 83.38 80 LYS A O 1
ATOM 664 N N . SER A 1 81 ? -36.792 6.232 26.098 1.00 84.69 81 SER A N 1
ATOM 665 C CA . SER A 1 81 ? -36.592 6.427 24.655 1.00 84.69 81 SER A CA 1
ATOM 666 C C . SER A 1 81 ? -35.338 7.255 24.374 1.00 84.69 81 SER A C 1
ATOM 668 O O . SER A 1 81 ? -34.478 6.840 23.604 1.00 84.69 81 SER A O 1
ATOM 670 N N . TRP A 1 82 ? -35.143 8.359 25.104 1.00 85.94 82 TRP A N 1
ATOM 671 C CA . TRP A 1 82 ? -33.927 9.174 25.009 1.00 85.94 82 TRP A CA 1
ATOM 672 C C . TRP A 1 82 ? -32.677 8.407 25.417 1.00 85.94 82 TRP A C 1
ATOM 674 O O . TRP A 1 82 ? -31.657 8.494 24.744 1.00 85.94 82 TRP A O 1
ATOM 684 N N . ARG A 1 83 ? -32.749 7.619 26.494 1.00 84.69 83 ARG A N 1
ATOM 685 C CA . ARG A 1 83 ? -31.629 6.774 26.912 1.00 84.69 83 ARG A CA 1
ATOM 686 C C . ARG A 1 83 ? -31.224 5.800 25.812 1.00 84.69 83 ARG A C 1
ATOM 688 O O . ARG A 1 83 ? -30.038 5.683 25.530 1.00 84.69 83 ARG A O 1
ATOM 695 N N . SER A 1 84 ? -32.195 5.120 25.204 1.00 81.94 84 SER A N 1
ATOM 696 C CA . SER A 1 84 ? -31.935 4.201 24.095 1.00 81.94 84 SER A CA 1
ATOM 697 C C . SER A 1 84 ? -31.321 4.939 22.907 1.00 81.94 84 SER A C 1
ATOM 699 O O . SER A 1 84 ? -30.324 4.487 22.365 1.00 81.94 84 SER A O 1
ATOM 701 N N . ALA A 1 85 ? -31.851 6.112 22.555 1.00 83.06 85 ALA A N 1
ATOM 702 C CA . ALA A 1 85 ? -31.342 6.903 21.439 1.00 83.06 85 ALA A CA 1
ATOM 703 C C . ALA A 1 85 ? -29.925 7.447 21.681 1.00 83.06 85 ALA A C 1
ATOM 705 O O . ALA A 1 85 ? -29.108 7.461 20.764 1.00 83.06 85 ALA A O 1
ATOM 706 N N . VAL A 1 86 ? -29.602 7.856 22.915 1.00 79.88 86 VAL A N 1
ATOM 707 C CA . VAL A 1 86 ? -28.235 8.246 23.297 1.00 79.88 86 VAL A CA 1
ATOM 708 C C . VAL A 1 86 ? -27.295 7.050 23.158 1.00 79.88 86 VAL A C 1
ATOM 710 O O . VAL A 1 86 ? -26.223 7.194 22.573 1.00 79.88 86 VAL A O 1
ATOM 713 N N . LEU A 1 87 ? -27.697 5.868 23.639 1.00 78.31 87 LEU A N 1
ATOM 714 C CA . LEU A 1 87 ? -26.898 4.648 23.502 1.00 78.31 87 LEU A CA 1
ATOM 715 C C . LEU A 1 87 ? -26.669 4.286 22.033 1.00 78.31 87 LEU A C 1
ATOM 717 O O . LEU A 1 87 ? -25.520 4.100 21.665 1.00 78.31 87 LEU A O 1
ATOM 721 N N . ASP A 1 88 ? -27.702 4.299 21.193 1.00 78.56 88 ASP A N 1
ATOM 722 C CA . ASP A 1 88 ? -27.588 3.982 19.762 1.00 78.56 88 ASP A CA 1
ATOM 723 C C . ASP A 1 88 ? -26.811 5.051 18.973 1.00 78.56 88 ASP A C 1
ATOM 725 O O . ASP A 1 88 ? -26.192 4.759 17.949 1.00 78.56 88 ASP A O 1
ATOM 729 N N . SER A 1 89 ? -26.823 6.307 19.434 1.00 75.62 89 SER A N 1
ATOM 730 C CA . SER A 1 89 ? -26.050 7.388 18.810 1.00 75.62 89 SER A CA 1
ATOM 731 C C . SER A 1 89 ? -24.550 7.285 19.087 1.00 75.62 89 SER A C 1
ATOM 733 O O . SER A 1 89 ? -23.749 7.607 18.211 1.00 75.62 89 SER A O 1
ATOM 735 N N . LEU A 1 90 ? -24.177 6.832 20.288 1.00 70.38 90 LEU A N 1
ATOM 736 C CA . LEU A 1 90 ? -22.787 6.662 20.719 1.00 70.38 90 LEU A CA 1
ATOM 737 C C . LEU A 1 90 ? -22.234 5.282 20.337 1.00 70.38 90 LEU A C 1
ATOM 739 O O . LEU A 1 90 ? -21.056 5.148 20.021 1.00 70.38 90 LEU A O 1
ATOM 743 N N . PHE A 1 91 ? -23.094 4.267 20.369 1.00 71.88 91 PHE A N 1
ATOM 744 C CA . PHE A 1 91 ? -22.786 2.859 20.160 1.00 71.88 91 PHE A CA 1
ATOM 745 C C . PHE A 1 91 ? -23.827 2.290 19.193 1.00 71.88 91 PHE A C 1
ATOM 747 O O . PHE A 1 91 ? -24.820 1.707 19.633 1.00 71.88 91 PHE A O 1
ATOM 754 N N . PRO A 1 92 ? -23.652 2.497 17.876 1.00 61.75 92 PRO A N 1
ATOM 755 C CA . PRO A 1 92 ? -24.614 2.011 16.899 1.00 61.75 92 PRO A CA 1
ATOM 756 C C . PRO A 1 92 ? -24.835 0.498 17.054 1.00 61.75 92 PRO A C 1
ATOM 758 O O . PRO A 1 92 ? -23.897 -0.228 17.405 1.00 61.75 92 PRO A O 1
ATOM 761 N N . PRO A 1 93 ? -26.057 0.004 16.790 1.00 58.09 93 PRO A N 1
ATOM 762 C CA . PRO A 1 93 ? -26.387 -1.404 16.948 1.00 58.09 93 PRO A CA 1
ATOM 763 C C . PRO A 1 93 ? -25.450 -2.280 16.111 1.00 58.09 93 PRO A C 1
ATOM 765 O O . PRO A 1 93 ? -25.278 -2.083 14.909 1.00 58.09 93 PRO A O 1
ATOM 768 N N . GLY A 1 94 ? -24.834 -3.260 16.768 1.00 67.06 94 GLY A N 1
ATOM 769 C CA . GLY A 1 94 ? -23.895 -4.185 16.151 1.00 67.06 94 GLY A CA 1
ATOM 770 C C . GLY A 1 94 ? -22.935 -4.783 17.172 1.00 67.06 94 GLY A C 1
ATOM 771 O O . GLY A 1 94 ? -22.873 -4.364 18.325 1.00 67.06 94 GLY A O 1
ATOM 772 N N . ASN A 1 95 ? -22.139 -5.760 16.743 1.00 78.62 95 ASN A N 1
ATOM 773 C CA . ASN A 1 95 ? -21.208 -6.449 17.638 1.00 78.62 95 ASN A CA 1
ATOM 774 C C . ASN A 1 95 ? -19.905 -5.657 17.881 1.00 78.62 95 ASN A C 1
ATOM 776 O O . ASN A 1 95 ? -18.868 -6.251 18.192 1.00 78.62 95 ASN A O 1
ATOM 780 N N . VAL A 1 96 ? -19.927 -4.333 17.693 1.00 81.81 96 VAL A N 1
ATOM 781 C CA . VAL A 1 96 ? -18.756 -3.450 17.726 1.00 81.81 96 VAL A CA 1
ATOM 782 C C . VAL A 1 96 ? -18.906 -2.442 18.859 1.00 81.81 96 VAL A C 1
ATOM 784 O O . VAL A 1 96 ? -19.857 -1.671 18.889 1.00 81.81 96 VAL A O 1
ATOM 787 N N . LEU A 1 97 ? -17.945 -2.431 19.777 1.00 81.25 97 LEU A N 1
ATOM 788 C CA . LEU A 1 97 ? -17.800 -1.415 20.809 1.00 81.25 97 LEU A CA 1
ATOM 789 C C . LEU A 1 97 ? -16.726 -0.419 20.357 1.00 81.25 97 LEU A C 1
ATOM 791 O O . LEU A 1 97 ? -15.531 -0.693 20.486 1.00 81.25 97 LEU A O 1
ATOM 795 N N . ASP A 1 98 ? -17.146 0.707 19.783 1.00 76.81 98 ASP A N 1
ATOM 796 C CA . ASP A 1 98 ? -16.238 1.768 19.338 1.00 76.81 98 ASP A CA 1
ATOM 797 C C . ASP A 1 98 ? -16.079 2.840 20.419 1.00 76.81 98 ASP A C 1
ATOM 799 O O . ASP A 1 98 ? -17.043 3.483 20.826 1.00 76.81 98 ASP A O 1
ATOM 803 N N . LEU A 1 99 ? -14.850 3.019 20.902 1.00 74.81 99 LEU A N 1
ATOM 804 C CA . LEU A 1 99 ? -14.511 3.990 21.940 1.00 74.81 99 LEU A CA 1
ATOM 805 C C . LEU A 1 99 ? -13.821 5.238 21.367 1.00 74.81 99 LEU A C 1
ATOM 807 O O . LEU A 1 99 ? -13.354 6.092 22.124 1.00 74.81 99 LEU A O 1
ATOM 811 N N . CYS A 1 100 ? -13.726 5.367 20.039 1.00 68.69 100 CYS A N 1
ATOM 812 C CA . CYS A 1 100 ? -13.015 6.466 19.389 1.00 68.69 100 CYS A CA 1
ATOM 813 C C . CYS A 1 100 ? -13.678 7.830 19.580 1.00 68.69 100 CYS A C 1
ATOM 815 O O . CYS A 1 100 ? -12.975 8.836 19.517 1.00 68.69 100 CYS A O 1
ATOM 817 N N . PHE A 1 101 ? -14.977 7.892 19.888 1.00 62.50 101 PHE A N 1
ATOM 818 C CA . PHE A 1 101 ? -15.666 9.148 20.215 1.00 62.50 101 PHE A CA 1
ATOM 819 C C . PHE A 1 101 ? -15.068 9.861 21.444 1.00 62.50 101 PHE A C 1
ATOM 821 O O . PHE A 1 101 ? -15.233 11.065 21.606 1.00 62.50 101 PHE A O 1
ATOM 828 N N . LEU A 1 102 ? -14.318 9.149 22.296 1.00 61.09 102 LEU A N 1
ATOM 829 C CA . LEU A 1 102 ? -13.573 9.752 23.408 1.00 61.09 102 LEU A CA 1
ATOM 830 C C . LEU A 1 102 ? -12.412 10.640 22.943 1.00 61.09 102 LEU A C 1
ATOM 832 O O . LEU A 1 102 ? -11.871 11.426 23.728 1.00 61.09 102 LEU A O 1
ATOM 836 N N . LYS A 1 103 ? -12.000 10.510 21.679 1.00 55.31 103 LYS A N 1
ATOM 837 C CA . LYS A 1 103 ? -10.925 11.292 21.079 1.00 55.31 103 LYS A CA 1
ATOM 838 C C . LYS A 1 103 ? -11.389 12.731 20.854 1.00 55.31 103 LYS A C 1
ATOM 840 O O . LYS A 1 103 ? -11.954 13.052 19.819 1.00 55.31 103 LYS A O 1
ATOM 845 N N . GLY A 1 104 ? -11.112 13.594 21.832 1.00 52.91 104 GLY A N 1
ATOM 846 C CA . GLY A 1 104 ? -11.425 15.028 21.782 1.00 52.91 104 GLY A CA 1
ATOM 847 C C . GLY A 1 104 ? -12.547 15.483 22.719 1.00 52.91 104 GLY A C 1
ATOM 848 O O . GLY A 1 104 ? -12.824 16.678 22.767 1.00 52.91 104 GLY A O 1
ATOM 849 N N . ALA A 1 105 ? -13.155 14.574 23.490 1.00 57.28 105 ALA A N 1
ATOM 850 C CA . ALA A 1 105 ? -14.155 14.942 24.493 1.00 57.28 105 ALA A CA 1
ATOM 851 C C . ALA A 1 105 ? -13.530 15.806 25.617 1.00 57.28 105 ALA A C 1
ATOM 853 O O . ALA A 1 105 ? -12.411 15.510 26.054 1.00 57.28 105 ALA A O 1
ATOM 854 N N . PRO A 1 106 ? -14.219 16.844 26.128 1.00 58.66 106 PRO A N 1
ATOM 855 C CA . PRO A 1 106 ? -13.790 17.587 27.314 1.00 58.66 106 PRO A CA 1
ATOM 856 C C . PRO A 1 106 ? -13.652 16.670 28.540 1.00 58.66 106 PRO A C 1
ATOM 858 O O . PRO A 1 106 ? -14.420 15.721 28.697 1.00 58.66 106 PRO A O 1
ATOM 861 N N . ALA A 1 107 ? -12.716 16.961 29.451 1.00 58.78 107 ALA A N 1
ATOM 862 C CA . ALA A 1 107 ? -12.487 16.149 30.657 1.00 58.78 107 ALA A CA 1
ATOM 863 C C . ALA A 1 107 ? -13.760 15.953 31.511 1.00 58.78 107 ALA A C 1
ATOM 865 O O . ALA A 1 107 ? -13.992 14.866 32.040 1.00 58.78 107 ALA A O 1
ATOM 866 N N . GLU A 1 108 ? -14.622 16.973 31.572 1.00 58.59 108 GLU A N 1
ATOM 867 C CA . GLU A 1 108 ? -15.914 16.936 32.267 1.00 58.59 108 GLU A CA 1
ATOM 868 C C . GLU A 1 108 ? -16.930 15.979 31.630 1.00 58.59 108 GLU A C 1
ATOM 870 O O . GLU A 1 108 ? -17.800 15.467 32.324 1.00 58.59 108 GLU A O 1
ATOM 875 N N . GLU A 1 109 ? -16.850 15.701 30.329 1.00 58.59 109 GLU A N 1
ATOM 876 C CA . GLU A 1 109 ? -17.748 14.741 29.674 1.00 58.59 109 GLU A CA 1
ATOM 877 C C . GLU A 1 109 ? -17.249 13.307 29.846 1.00 58.59 109 GLU A C 1
ATOM 879 O O . GLU A 1 109 ? -18.040 12.372 30.006 1.00 58.59 109 GLU A O 1
ATOM 884 N N . LYS A 1 110 ? -15.924 13.131 29.903 1.00 59.41 110 LYS A N 1
ATOM 885 C CA . LYS A 1 110 ? -15.310 11.816 30.080 1.00 59.41 110 LYS A CA 1
ATOM 886 C C . LYS A 1 110 ? -15.664 11.159 31.426 1.00 59.41 110 LYS A C 1
ATOM 888 O O . LYS A 1 110 ? -15.644 9.935 31.512 1.00 59.41 110 LYS A O 1
ATOM 893 N N . GLN A 1 111 ? -16.044 11.914 32.462 1.00 61.94 111 GLN A N 1
ATOM 894 C CA . GLN A 1 111 ? -16.478 11.333 33.747 1.00 61.94 111 GLN A CA 1
ATOM 895 C C . GLN A 1 111 ? -17.786 10.521 33.630 1.00 61.94 111 GLN A C 1
ATOM 897 O O . GLN A 1 111 ? -17.977 9.529 34.333 1.00 61.94 111 GLN A O 1
ATOM 902 N N . TYR A 1 112 ? -18.671 10.889 32.696 1.00 65.25 112 TYR A N 1
ATOM 903 C CA . TYR A 1 112 ? -19.946 10.199 32.469 1.00 65.25 112 TYR A CA 1
ATOM 904 C C . TYR A 1 112 ? -19.792 8.935 31.615 1.00 65.25 112 TYR A C 1
ATOM 906 O O . TYR A 1 112 ? -20.684 8.091 31.570 1.00 65.25 112 TYR A O 1
ATOM 914 N N . TYR A 1 113 ? -18.637 8.747 30.980 1.00 66.12 113 TYR A N 1
ATOM 915 C CA . TYR A 1 113 ? -18.370 7.588 30.137 1.00 66.12 113 TYR A CA 1
ATOM 916 C C . TYR A 1 113 ? -18.420 6.260 30.907 1.00 66.12 113 TYR A C 1
ATOM 918 O O . TYR A 1 113 ? -19.029 5.295 30.445 1.00 66.12 113 TYR A O 1
ATOM 926 N N . LEU A 1 114 ? -17.861 6.224 32.123 1.00 64.38 114 LEU A N 1
ATOM 927 C CA . LEU A 1 114 ? -17.961 5.063 33.016 1.00 64.38 114 LEU A CA 1
ATOM 928 C C . LEU A 1 114 ? -19.418 4.680 33.301 1.00 64.38 114 LEU A C 1
ATOM 930 O O . LEU A 1 114 ? -19.739 3.499 33.437 1.00 64.38 114 LEU A O 1
ATOM 934 N N . PHE A 1 115 ? -20.305 5.671 33.383 1.00 69.50 115 PHE A N 1
ATOM 935 C CA . PHE A 1 115 ? -21.726 5.452 33.611 1.00 69.50 115 PHE A CA 1
ATOM 936 C C . PHE A 1 115 ? -22.402 4.815 32.387 1.00 69.50 115 PHE A C 1
ATOM 938 O O . PHE A 1 115 ? -23.113 3.819 32.541 1.00 69.50 115 PHE A O 1
ATOM 945 N N . TYR A 1 116 ? -22.117 5.302 31.174 1.00 73.12 116 TYR A N 1
ATOM 946 C CA . TYR A 1 116 ? -22.640 4.701 29.939 1.00 73.12 116 TYR A CA 1
ATOM 947 C C . TYR A 1 116 ? -22.112 3.281 29.719 1.00 73.12 116 TYR A C 1
ATOM 949 O O . TYR A 1 116 ? -22.894 2.371 29.443 1.00 73.12 116 TYR A O 1
ATOM 957 N N . LEU A 1 117 ? -20.811 3.055 29.930 1.00 72.00 117 LEU A N 1
ATOM 958 C CA . LEU A 1 117 ? -20.199 1.729 29.830 1.00 72.00 117 LEU A CA 1
ATOM 959 C C . LEU A 1 117 ? -20.826 0.714 30.780 1.00 72.00 117 LEU A C 1
ATOM 961 O O . LEU A 1 117 ? -21.120 -0.406 30.368 1.00 72.00 117 LEU A O 1
ATOM 965 N N . LYS A 1 118 ? -21.061 1.097 32.042 1.00 74.00 118 LYS A N 1
ATOM 966 C CA . LYS A 1 118 ? -21.745 0.235 33.017 1.00 74.00 118 LYS A CA 1
ATOM 967 C C . LYS A 1 118 ? -23.141 -0.165 32.550 1.00 74.00 118 LYS A C 1
ATOM 969 O O . LYS A 1 118 ? -23.614 -1.233 32.930 1.00 74.00 118 LYS A O 1
ATOM 974 N N . PHE A 1 119 ? -23.807 0.671 31.753 1.00 74.12 119 PHE A N 1
ATOM 975 C CA . PHE A 1 119 ? -25.115 0.362 31.189 1.00 74.12 119 PHE A CA 1
ATOM 976 C C . PHE A 1 119 ? -25.013 -0.552 29.956 1.00 74.12 119 PHE A C 1
ATOM 978 O O . PHE A 1 119 ? -25.733 -1.546 29.886 1.00 74.12 119 PHE A O 1
ATOM 985 N N . LEU A 1 120 ? -24.087 -0.278 29.032 1.00 72.50 120 LEU A N 1
ATOM 986 C CA . LEU A 1 120 ? -23.858 -1.079 27.816 1.00 72.50 120 LEU A CA 1
ATOM 987 C C . LEU A 1 120 ? -23.374 -2.492 28.132 1.00 72.50 120 LEU A C 1
ATOM 989 O O . LEU A 1 120 ? -23.895 -3.480 27.615 1.00 72.50 120 LEU A O 1
ATOM 993 N N . LEU A 1 121 ? -22.417 -2.600 29.052 1.00 73.25 121 LEU A N 1
ATOM 994 C CA . LEU A 1 121 ? -21.817 -3.865 29.469 1.00 73.25 121 LEU A CA 1
ATOM 995 C C . LEU A 1 121 ? -22.716 -4.673 30.421 1.00 73.25 121 LEU A C 1
ATOM 997 O O . LEU A 1 121 ? -22.285 -5.695 30.958 1.00 73.25 121 LEU A O 1
ATOM 1001 N N . ARG A 1 122 ? -23.991 -4.280 30.593 1.00 73.19 122 ARG A N 1
ATOM 1002 C CA . ARG A 1 122 ? -25.032 -5.177 31.127 1.00 73.19 122 ARG A CA 1
ATOM 1003 C C . ARG A 1 122 ? -25.354 -6.320 30.165 1.00 73.19 122 ARG A C 1
ATOM 1005 O O . ARG A 1 122 ? -25.794 -7.367 30.626 1.00 73.19 122 ARG A O 1
ATOM 1012 N N . ARG A 1 123 ? -25.124 -6.143 28.856 1.00 69.94 123 ARG A N 1
ATOM 1013 C CA . ARG A 1 123 ? -25.292 -7.183 27.821 1.00 69.94 123 ARG A CA 1
ATOM 1014 C C . ARG A 1 123 ? -23.956 -7.485 27.123 1.00 69.94 123 ARG A C 1
ATOM 1016 O O . ARG A 1 123 ? -23.808 -7.242 25.930 1.00 69.94 123 ARG A O 1
ATOM 1023 N N . PRO A 1 124 ? -22.966 -8.026 27.852 1.00 66.69 124 PRO A N 1
ATOM 1024 C CA . PRO A 1 124 ? -21.589 -8.140 27.368 1.00 66.69 124 PRO A CA 1
ATOM 1025 C C . PRO A 1 124 ? -21.423 -9.034 26.134 1.00 66.69 124 PRO A C 1
ATOM 1027 O O . PRO A 1 124 ? -20.552 -8.797 25.305 1.00 66.69 124 PRO A O 1
ATOM 1030 N N . HIS A 1 125 ? -22.268 -10.057 25.994 1.00 69.25 125 HIS A N 1
ATOM 1031 C CA . HIS A 1 125 ? -22.158 -11.060 24.931 1.00 69.25 125 HIS A CA 1
ATOM 1032 C C . HIS A 1 125 ? -22.442 -10.526 23.523 1.00 69.25 125 HIS A C 1
ATOM 1034 O O . HIS A 1 125 ? -22.185 -11.238 22.556 1.00 69.25 125 HIS A O 1
ATOM 1040 N N . GLN A 1 126 ? -22.977 -9.310 23.402 1.00 75.56 126 GLN A N 1
ATOM 1041 C CA . GLN A 1 126 ? -23.280 -8.703 22.109 1.00 75.56 126 GLN A CA 1
ATOM 1042 C C . GLN A 1 126 ? -22.016 -8.189 21.407 1.00 75.56 126 GLN A C 1
ATOM 1044 O O . GLN A 1 126 ? -21.969 -8.181 20.185 1.00 75.56 126 GLN A O 1
ATOM 1049 N N . TYR A 1 127 ? -20.964 -7.824 22.143 1.00 81.50 127 TYR A N 1
ATOM 1050 C CA . TYR A 1 127 ? -19.781 -7.188 21.561 1.00 81.50 127 TYR A CA 1
ATOM 1051 C C . TYR A 1 127 ? -18.671 -8.203 21.273 1.00 81.50 127 TYR A C 1
ATOM 1053 O O . TYR A 1 127 ? -18.126 -8.831 22.178 1.00 81.50 127 TYR A O 1
ATOM 1061 N N . THR A 1 128 ? -18.302 -8.336 19.998 1.00 85.38 128 THR A N 1
ATOM 1062 C CA . THR A 1 128 ? -17.208 -9.205 19.531 1.00 85.38 128 THR A CA 1
ATOM 1063 C C . THR A 1 128 ? -16.006 -8.427 19.001 1.00 85.38 128 THR A C 1
ATOM 1065 O O . THR A 1 128 ? -14.942 -9.018 18.821 1.00 85.38 128 THR A O 1
ATOM 1068 N N . LYS A 1 129 ? -16.157 -7.124 18.740 1.00 87.19 129 LYS A N 1
ATOM 1069 C CA . LYS A 1 129 ? -15.101 -6.232 18.252 1.00 87.19 129 LYS A CA 1
ATOM 1070 C C . LYS A 1 129 ? -14.979 -5.010 19.157 1.00 87.19 129 LYS A C 1
ATOM 1072 O O . LYS A 1 129 ? -15.990 -4.401 19.483 1.00 87.19 129 LYS A O 1
ATOM 1077 N N . LEU A 1 130 ? -13.757 -4.645 19.531 1.00 85.06 130 LEU A N 1
ATOM 1078 C CA . LEU A 1 130 ? -13.450 -3.477 20.358 1.00 85.06 130 LEU A CA 1
ATOM 1079 C C . LEU A 1 130 ? -12.508 -2.543 19.598 1.00 85.06 130 LEU A C 1
ATOM 1081 O O . LEU A 1 130 ? -11.454 -2.979 19.138 1.00 85.06 130 LEU A O 1
ATOM 1085 N N . ILE A 1 131 ? -12.863 -1.264 19.494 1.00 78.25 131 ILE A N 1
ATOM 1086 C CA . ILE A 1 131 ? -12.004 -0.232 18.906 1.00 78.25 131 ILE A CA 1
ATOM 1087 C C . ILE A 1 131 ? -11.586 0.728 20.016 1.00 78.25 131 ILE A C 1
ATOM 1089 O O . ILE A 1 131 ? -12.430 1.336 20.671 1.00 78.25 131 ILE A O 1
ATOM 1093 N N . ILE A 1 132 ? -10.279 0.841 20.252 1.00 74.25 132 ILE A N 1
ATOM 1094 C CA . ILE A 1 132 ? -9.711 1.614 21.360 1.00 74.25 132 ILE A CA 1
ATOM 1095 C C . ILE A 1 132 ? -9.017 2.858 20.800 1.00 74.25 132 ILE A C 1
ATOM 1097 O O . ILE A 1 132 ? -8.134 2.713 19.954 1.00 74.25 132 ILE A O 1
ATOM 1101 N N . PRO A 1 133 ? -9.338 4.075 21.275 1.00 64.88 133 PRO A N 1
ATOM 1102 C CA . PRO A 1 133 ? -8.662 5.285 20.832 1.00 64.88 133 PRO A CA 1
ATOM 1103 C C . PRO A 1 133 ? -7.182 5.264 21.217 1.00 64.88 133 PRO A C 1
ATOM 1105 O O . PRO A 1 133 ? -6.772 4.711 22.234 1.00 64.88 133 PRO A O 1
ATOM 1108 N N . SER A 1 134 ? -6.374 5.968 20.437 1.00 55.47 134 SER A N 1
ATOM 1109 C CA . SER A 1 134 ? -4.946 6.199 20.671 1.00 55.47 134 SER A CA 1
ATOM 1110 C C . SER A 1 134 ? -4.678 7.253 21.754 1.00 55.47 134 SER A C 1
ATOM 1112 O O . SER A 1 134 ? -3.802 8.101 21.613 1.00 55.47 134 SER A O 1
ATOM 1114 N N . ILE A 1 135 ? -5.433 7.208 22.851 1.00 49.16 135 ILE A N 1
ATOM 1115 C CA . ILE A 1 135 ? -5.214 8.053 24.024 1.00 49.16 135 ILE A CA 1
ATOM 1116 C C . ILE A 1 135 ? -4.591 7.195 25.117 1.00 49.16 135 ILE A C 1
ATOM 1118 O O . ILE A 1 135 ? -5.039 6.089 25.414 1.00 49.16 135 ILE A O 1
ATOM 1122 N N . ASN A 1 136 ? -3.535 7.721 25.725 1.00 46.06 136 ASN A N 1
ATOM 1123 C CA . ASN A 1 136 ? -2.964 7.141 26.920 1.00 46.06 136 ASN A CA 1
ATOM 1124 C C . ASN A 1 136 ? -3.982 7.329 28.057 1.00 46.06 136 ASN A C 1
ATOM 1126 O O . ASN A 1 136 ? -4.197 8.459 28.488 1.00 46.06 136 ASN A O 1
ATOM 1130 N N . PHE A 1 137 ? -4.588 6.250 28.570 1.00 47.62 137 PHE A N 1
ATOM 1131 C CA . PHE A 1 137 ? -5.462 6.308 29.758 1.00 47.62 137 PHE A CA 1
ATOM 1132 C C . PHE A 1 137 ? -4.759 6.922 30.994 1.00 47.62 137 PHE A C 1
ATOM 1134 O O . PHE A 1 137 ? -5.405 7.179 32.005 1.00 47.62 137 PHE A O 1
ATOM 1141 N N . ARG A 1 138 ? -3.437 7.156 30.916 1.00 38.69 138 ARG A N 1
ATOM 1142 C CA . ARG A 1 138 ? -2.581 7.770 31.939 1.00 38.69 138 ARG A CA 1
ATOM 1143 C C . ARG A 1 138 ? -2.028 9.166 31.608 1.00 38.69 138 ARG A C 1
ATOM 1145 O O . ARG A 1 138 ? -1.154 9.619 32.334 1.00 38.69 138 ARG A O 1
ATOM 1152 N N . GLY A 1 139 ? -2.446 9.840 30.533 1.00 35.62 139 GLY A N 1
ATOM 1153 C CA . GLY A 1 139 ? -1.882 11.158 30.195 1.00 35.62 139 GLY A CA 1
ATOM 1154 C C . GLY A 1 139 ? -2.049 12.176 31.334 1.00 35.62 139 GLY A C 1
ATOM 1155 O O . GLY A 1 139 ? -3.176 12.459 31.730 1.00 35.62 139 GLY A O 1
ATOM 1156 N N . GLU A 1 140 ? -0.937 12.734 31.822 1.00 34.50 140 GLU A N 1
ATOM 1157 C CA . GLU A 1 140 ? -0.772 13.636 32.985 1.00 34.50 140 GLU A CA 1
ATOM 1158 C C . GLU A 1 140 ? -1.533 14.985 32.920 1.00 34.50 140 GLU A C 1
ATOM 1160 O O . GLU A 1 140 ? -1.273 15.887 33.707 1.00 34.50 140 GLU A O 1
ATOM 1165 N N . ALA A 1 141 ? -2.523 15.124 32.034 1.00 37.34 141 ALA A N 1
ATOM 1166 C CA . ALA A 1 141 ? -3.450 16.258 31.984 1.00 37.34 141 ALA A CA 1
ATOM 1167 C C . ALA A 1 141 ? -4.936 15.855 32.140 1.00 37.34 141 ALA A C 1
ATOM 1169 O O . ALA A 1 141 ? -5.787 16.722 32.319 1.00 37.34 141 ALA A O 1
ATOM 1170 N N . ASP A 1 142 ? -5.271 14.558 32.131 1.00 39.56 142 ASP A N 1
ATOM 1171 C CA . ASP A 1 142 ? -6.642 14.043 32.294 1.00 39.56 142 ASP A CA 1
ATOM 1172 C C . ASP A 1 142 ? -6.823 13.416 33.695 1.00 39.56 142 ASP A C 1
ATOM 1174 O O . ASP A 1 142 ? -7.038 12.214 33.875 1.00 39.56 142 ASP A O 1
ATOM 1178 N N . MET A 1 143 ? -6.715 14.267 34.717 1.00 31.08 143 MET A N 1
ATOM 1179 C CA . MET A 1 143 ? -6.573 13.910 36.138 1.00 31.08 143 MET A CA 1
ATOM 1180 C C . MET A 1 143 ? -7.769 13.159 36.771 1.00 31.08 143 MET A C 1
ATOM 1182 O O . MET A 1 143 ? -7.658 12.696 37.902 1.00 31.08 143 MET A O 1
ATOM 1186 N N . TYR A 1 144 ? -8.892 12.974 36.065 1.00 37.50 144 TYR A N 1
ATOM 1187 C CA . TYR A 1 144 ? -10.113 12.380 36.642 1.00 37.50 144 TYR A CA 1
ATOM 1188 C C . TYR A 1 144 ? -10.443 10.948 36.195 1.00 37.50 144 TYR A C 1
ATOM 1190 O O . TYR A 1 144 ? -11.148 10.245 36.913 1.00 37.50 144 TYR A O 1
ATOM 1198 N N . ILE A 1 145 ? -9.910 10.463 35.069 1.00 39.75 145 ILE A N 1
ATOM 1199 C CA . ILE A 1 145 ? -10.096 9.053 34.653 1.00 39.75 145 ILE A CA 1
ATOM 1200 C C . ILE A 1 145 ? -8.917 8.199 35.128 1.00 39.75 145 ILE A C 1
ATOM 1202 O O . ILE A 1 145 ? -9.076 7.021 35.436 1.00 39.75 145 ILE A O 1
ATOM 1206 N N . ALA A 1 146 ? -7.736 8.811 35.254 1.00 37.56 146 ALA A N 1
ATOM 1207 C CA . ALA A 1 146 ? -6.506 8.137 35.652 1.00 37.56 146 ALA A CA 1
ATOM 1208 C C . ALA A 1 146 ? -6.448 7.756 37.145 1.00 37.56 146 ALA A C 1
ATOM 1210 O O . ALA A 1 146 ? -5.637 6.905 37.509 1.00 37.56 146 ALA A O 1
ATOM 1211 N N . GLN A 1 147 ? -7.305 8.317 38.012 1.00 37.81 147 GLN A N 1
ATOM 1212 C CA . GLN A 1 147 ? -7.308 7.952 39.439 1.00 37.81 147 GLN A CA 1
ATOM 1213 C C . GLN A 1 147 ? -7.782 6.516 39.704 1.00 37.81 147 GLN A C 1
ATOM 1215 O O . GLN A 1 147 ? -7.510 5.971 40.771 1.00 37.81 147 GLN A O 1
ATOM 1220 N N . ARG A 1 148 ? -8.419 5.858 38.733 1.00 42.12 148 ARG A N 1
ATOM 1221 C CA . ARG A 1 148 ? -8.807 4.451 38.827 1.00 42.12 148 ARG A CA 1
ATOM 1222 C C . ARG A 1 148 ? -8.650 3.807 37.457 1.00 42.12 148 ARG A C 1
ATOM 1224 O O . ARG A 1 148 ? -9.513 3.975 36.603 1.00 42.12 148 ARG A O 1
ATOM 1231 N N . GLY A 1 149 ? -7.602 3.006 37.257 1.00 50.25 149 GLY A N 1
ATOM 1232 C CA . GLY A 1 149 ? -7.511 2.022 36.160 1.00 50.25 149 GLY A CA 1
ATOM 1233 C C . GLY A 1 149 ? -8.568 0.908 36.272 1.00 50.25 149 GLY A C 1
ATOM 1234 O O . GLY A 1 149 ? -8.248 -0.272 36.196 1.00 50.25 149 GLY A O 1
ATOM 1235 N N . GLU A 1 150 ? -9.809 1.287 36.584 1.00 57.22 150 GLU A N 1
ATOM 1236 C CA . GLU A 1 150 ? -10.977 0.436 36.748 1.00 57.22 150 GLU A CA 1
ATOM 1237 C C . GLU A 1 150 ? -11.770 0.354 35.444 1.00 57.22 150 GLU A C 1
ATOM 1239 O O . GLU A 1 150 ? -12.402 -0.663 35.213 1.00 57.22 150 GLU A O 1
ATOM 1244 N N . ALA A 1 151 ? -11.761 1.380 34.583 1.00 60.69 151 ALA A N 1
ATOM 1245 C CA . ALA A 1 151 ? -12.609 1.416 33.386 1.00 60.69 151 ALA A CA 1
ATOM 1246 C C . ALA A 1 151 ? -12.179 0.393 32.325 1.00 60.69 151 ALA A C 1
ATOM 1248 O O . ALA A 1 151 ? -12.983 -0.396 31.840 1.00 60.69 151 ALA A O 1
ATOM 1249 N N . ASP A 1 152 ? -10.898 0.402 31.982 1.00 65.38 152 ASP A N 1
ATOM 1250 C CA . ASP A 1 152 ? -10.253 -0.515 31.048 1.00 65.38 152 ASP A CA 1
ATOM 1251 C C . ASP A 1 152 ? -10.306 -1.962 31.556 1.00 65.38 152 ASP A C 1
ATOM 1253 O O . ASP A 1 152 ? -10.698 -2.867 30.819 1.00 65.38 152 ASP A O 1
ATOM 1257 N N . MET A 1 153 ? -10.024 -2.163 32.845 1.00 70.94 153 MET A N 1
ATOM 1258 C CA . MET A 1 153 ? -10.164 -3.458 33.516 1.00 70.94 153 MET A CA 1
ATOM 1259 C C . MET A 1 153 ? -11.615 -3.951 33.553 1.00 70.94 153 MET A C 1
ATOM 1261 O O . MET A 1 153 ? -11.872 -5.128 33.303 1.00 70.94 153 MET A O 1
ATOM 1265 N N . TYR A 1 154 ? -12.574 -3.060 33.815 1.00 74.06 154 TYR A N 1
ATOM 1266 C CA . TYR A 1 154 ? -14.003 -3.370 33.816 1.00 74.06 154 TYR A CA 1
ATOM 1267 C C . TYR A 1 154 ? -14.480 -3.813 32.431 1.00 74.06 154 TYR A C 1
ATOM 1269 O O . TYR A 1 154 ? -15.207 -4.799 32.320 1.00 74.06 154 TYR A O 1
ATOM 1277 N N . ILE A 1 155 ? -14.033 -3.132 31.370 1.00 75.94 155 ILE A N 1
ATOM 1278 C CA . ILE A 1 155 ? -14.306 -3.533 29.984 1.00 75.94 155 ILE A CA 1
ATOM 1279 C C . ILE A 1 155 ? -13.693 -4.909 29.705 1.00 75.94 155 ILE A C 1
ATOM 1281 O O . ILE A 1 155 ? -14.388 -5.796 29.213 1.00 75.94 155 ILE A O 1
ATOM 1285 N N . ALA A 1 156 ? -12.419 -5.115 30.053 1.00 77.31 156 ALA A N 1
ATOM 1286 C CA . ALA A 1 156 ? -11.720 -6.369 29.785 1.00 77.31 156 ALA A CA 1
ATOM 1287 C C . ALA A 1 156 ? -12.389 -7.573 30.466 1.00 77.31 156 ALA A C 1
ATOM 1289 O O . ALA A 1 156 ? -12.685 -8.562 29.801 1.00 77.31 156 ALA A O 1
ATOM 1290 N N . GLN A 1 157 ? -12.732 -7.453 31.752 1.00 80.00 157 GLN A N 1
ATOM 1291 C CA . GLN A 1 157 ? -13.424 -8.502 32.512 1.00 80.00 157 GLN A CA 1
ATOM 1292 C C . GLN A 1 157 ? -14.826 -8.813 31.978 1.00 80.00 157 GLN A C 1
ATOM 1294 O O . GLN A 1 157 ? -15.309 -9.937 32.105 1.00 80.00 157 GLN A O 1
ATOM 1299 N N . ARG A 1 158 ? -15.509 -7.818 31.403 1.00 81.88 158 ARG A N 1
ATOM 1300 C CA . ARG A 1 158 ? -16.873 -7.969 30.892 1.00 81.88 158 ARG A CA 1
ATOM 1301 C C . ARG A 1 158 ? -16.923 -8.367 29.424 1.00 81.88 158 ARG A C 1
ATOM 1303 O O . ARG A 1 158 ? -18.008 -8.668 28.958 1.00 81.88 158 ARG A O 1
ATOM 1310 N N . LEU A 1 159 ? -15.805 -8.449 28.706 1.00 81.00 159 LEU A N 1
ATOM 1311 C CA . LEU A 1 159 ? -15.773 -8.871 27.300 1.00 81.00 159 LEU A CA 1
ATOM 1312 C C . LEU A 1 159 ? -14.969 -10.169 27.091 1.00 81.00 159 LEU A C 1
ATOM 1314 O O . LEU A 1 159 ? -14.025 -10.174 26.309 1.00 81.00 159 LEU A O 1
ATOM 1318 N N . PRO A 1 160 ? -15.322 -11.299 27.735 1.00 79.44 160 PRO A N 1
ATOM 1319 C CA . PRO A 1 160 ? -14.520 -12.525 27.648 1.00 79.44 160 PRO A CA 1
ATOM 1320 C C . PRO A 1 160 ? -14.534 -13.182 26.255 1.00 79.44 160 PRO A C 1
ATOM 1322 O O . PRO A 1 160 ? -13.595 -13.884 25.902 1.00 79.44 160 PRO A O 1
ATOM 1325 N N . LYS A 1 161 ? -15.581 -12.940 25.450 1.00 82.81 161 LYS A N 1
ATOM 1326 C CA . LYS A 1 161 ? -15.771 -13.511 24.097 1.00 82.81 161 LYS A CA 1
ATOM 1327 C C . LYS A 1 161 ? -15.293 -12.581 22.975 1.00 82.81 161 LYS A C 1
ATOM 1329 O O . LYS A 1 161 ? -15.797 -12.634 21.849 1.00 82.81 161 LYS A O 1
ATOM 1334 N N . LEU A 1 162 ? -14.394 -11.655 23.296 1.00 86.69 162 LEU A N 1
ATOM 1335 C CA . LEU A 1 162 ? -13.905 -10.681 22.334 1.00 86.69 162 LEU A CA 1
ATOM 1336 C C . LEU A 1 162 ? -13.065 -11.380 21.258 1.00 86.69 162 LEU A C 1
ATOM 1338 O O . LEU A 1 162 ? -12.118 -12.098 21.568 1.00 86.69 162 LEU A O 1
ATOM 1342 N N . LYS A 1 163 ? -13.415 -11.155 19.990 1.00 89.31 163 LYS A N 1
ATOM 1343 C CA . LYS A 1 163 ? -12.757 -11.780 18.834 1.00 89.31 163 LYS A CA 1
ATOM 1344 C C . LYS A 1 163 ? -11.780 -10.835 18.145 1.00 89.31 163 LYS A C 1
ATOM 1346 O O . LYS A 1 163 ? -10.737 -11.286 17.686 1.00 89.31 163 LYS A O 1
ATOM 1351 N N . CYS A 1 164 ? -12.095 -9.541 18.103 1.00 89.44 164 CYS A N 1
ATOM 1352 C CA . CYS A 1 164 ? -11.341 -8.547 17.345 1.00 89.44 164 CYS A CA 1
ATOM 1353 C C . CYS A 1 164 ? -11.006 -7.316 18.200 1.00 89.44 164 CYS A C 1
ATOM 1355 O O . CYS A 1 164 ? -11.887 -6.758 18.860 1.00 89.44 164 CYS A O 1
ATOM 1357 N N . ILE A 1 165 ? -9.751 -6.864 18.156 1.00 86.94 165 ILE A N 1
ATOM 1358 C CA . ILE A 1 165 ? -9.308 -5.594 18.757 1.00 86.94 165 ILE A CA 1
ATOM 1359 C C . ILE A 1 165 ? -8.677 -4.720 17.690 1.00 86.94 165 ILE A C 1
ATOM 1361 O O . ILE A 1 165 ? -7.840 -5.192 16.927 1.00 86.94 165 ILE A O 1
ATOM 1365 N N . VAL A 1 166 ? -9.022 -3.434 17.695 1.00 81.44 166 VAL A N 1
ATOM 1366 C CA . VAL A 1 166 ? -8.430 -2.432 16.809 1.00 81.44 166 VAL A CA 1
ATOM 1367 C C . VAL A 1 166 ? -7.907 -1.248 17.619 1.00 81.44 166 VAL A C 1
ATOM 1369 O O . VAL A 1 166 ? -8.666 -0.607 18.344 1.00 81.44 166 VAL A O 1
ATOM 1372 N N . GLN A 1 167 ? -6.619 -0.930 17.472 1.00 74.56 167 GLN A N 1
ATOM 1373 C CA . GLN A 1 167 ? -5.991 0.278 18.011 1.00 74.56 167 GLN A CA 1
ATOM 1374 C C . GLN A 1 167 ? -5.527 1.189 16.852 1.00 74.56 167 GLN A C 1
ATOM 1376 O O . GLN A 1 167 ? -4.468 0.943 16.276 1.00 74.56 167 GLN A O 1
ATOM 1381 N N . PRO A 1 168 ? -6.259 2.270 16.513 1.00 57.22 168 PRO A N 1
ATOM 1382 C CA . PRO A 1 168 ? -6.047 3.033 15.278 1.00 57.22 168 PRO A CA 1
ATOM 1383 C C . PRO A 1 168 ? -4.790 3.921 15.193 1.00 57.22 168 PRO A C 1
ATOM 1385 O O . PRO A 1 168 ? -4.683 4.690 14.239 1.00 57.22 168 PRO A O 1
ATOM 1388 N N . THR A 1 169 ? -3.866 3.971 16.169 1.00 53.25 169 THR A N 1
ATOM 1389 C CA . THR A 1 169 ? -2.690 4.875 16.049 1.00 53.25 169 THR A CA 1
ATOM 1390 C C . THR A 1 169 ? -1.496 4.532 16.951 1.00 53.25 169 THR A C 1
ATOM 1392 O O . THR A 1 169 ? -1.645 4.086 18.090 1.00 5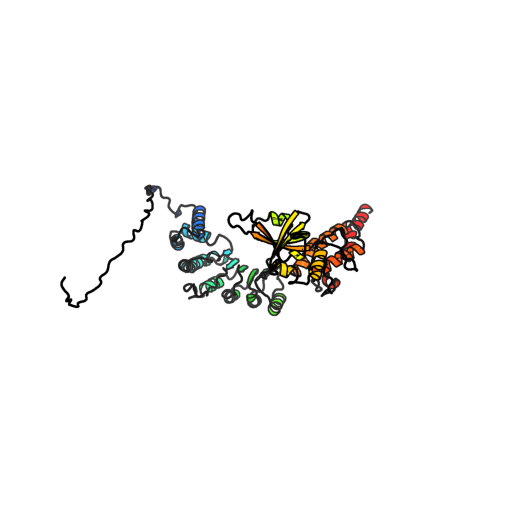3.25 169 THR A O 1
ATOM 1395 N N . CYS A 1 170 ? -0.306 4.815 16.411 1.00 48.69 170 CYS A N 1
ATOM 1396 C CA . CYS A 1 170 ? 1.042 4.408 16.820 1.00 48.69 170 CYS A CA 1
ATOM 1397 C C . CYS A 1 170 ? 1.593 5.113 18.082 1.00 48.69 170 CYS A C 1
ATOM 1399 O O . CYS A 1 170 ? 2.636 5.766 18.022 1.00 48.69 170 CYS A O 1
ATOM 1401 N N . LEU A 1 171 ? 0.908 5.002 19.220 1.00 48.44 171 LEU A N 1
ATOM 1402 C CA . LEU A 1 171 ? 1.450 5.394 20.527 1.00 48.44 171 LEU A CA 1
ATOM 1403 C C . LEU A 1 171 ? 1.716 4.149 21.381 1.00 48.44 171 LEU A C 1
ATOM 1405 O O . LEU A 1 171 ? 1.054 3.122 21.217 1.00 48.44 171 LEU A O 1
ATOM 1409 N N . LEU A 1 172 ? 2.722 4.236 22.261 1.00 50.25 172 LEU A N 1
ATOM 1410 C CA . LEU A 1 172 ? 3.167 3.150 23.144 1.00 50.25 172 LEU A CA 1
ATOM 1411 C C . LEU A 1 172 ? 1.961 2.432 23.785 1.00 50.25 172 LEU A C 1
ATOM 1413 O O . LEU A 1 172 ? 1.065 3.106 24.294 1.00 50.25 172 LEU A O 1
ATOM 1417 N N . PRO A 1 173 ? 1.927 1.086 23.820 1.00 52.09 173 PRO A N 1
ATOM 1418 C CA . PRO A 1 173 ? 0.732 0.306 24.169 1.00 52.09 173 PRO A CA 1
ATOM 1419 C C . PRO A 1 173 ? 0.457 0.231 25.686 1.00 52.09 173 PRO A C 1
ATOM 1421 O O . PRO A 1 173 ? 0.118 -0.815 26.236 1.00 52.09 173 PRO A O 1
ATOM 1424 N N . CYS A 1 174 ? 0.645 1.339 26.394 1.00 50.06 174 CYS A N 1
ATOM 1425 C CA . CYS A 1 174 ? 0.668 1.446 27.851 1.00 50.06 174 CYS A CA 1
ATOM 1426 C C . CYS A 1 174 ? -0.619 0.976 28.564 1.00 50.06 174 CYS A C 1
ATOM 1428 O O . CYS A 1 174 ? -0.513 0.512 29.697 1.00 50.06 174 CYS A O 1
ATOM 1430 N N . GLY A 1 175 ? -1.791 1.001 27.914 1.00 58.47 175 GLY A N 1
ATOM 1431 C CA . GLY A 1 175 ? -3.049 0.472 28.474 1.00 58.47 175 GLY A CA 1
ATOM 1432 C C . GLY A 1 175 ? -3.326 -1.003 28.150 1.00 58.47 175 GLY A C 1
ATOM 1433 O O . GLY A 1 175 ? -3.704 -1.779 29.022 1.00 58.47 175 GLY A O 1
ATOM 1434 N N . LEU A 1 176 ? -3.069 -1.433 26.911 1.00 66.69 176 LEU A N 1
ATOM 1435 C CA . LEU A 1 176 ? -3.460 -2.766 26.428 1.00 66.69 176 LEU A CA 1
ATOM 1436 C C . LEU A 1 176 ? -2.694 -3.925 27.070 1.00 66.69 176 LEU A C 1
ATOM 1438 O O . LEU A 1 176 ? -3.224 -5.033 27.149 1.00 66.69 176 LEU A O 1
ATOM 1442 N N . LYS A 1 177 ? -1.470 -3.685 27.563 1.00 69.50 177 LYS A N 1
ATOM 1443 C CA . LYS A 1 177 ? -0.628 -4.746 28.140 1.00 69.50 177 LYS A CA 1
ATOM 1444 C C . LYS A 1 177 ? -1.319 -5.528 29.263 1.00 69.50 177 LYS A C 1
ATOM 1446 O O . LYS A 1 177 ? -1.071 -6.719 29.414 1.00 69.50 177 LYS A O 1
ATOM 1451 N N . ARG A 1 178 ? -2.170 -4.857 30.046 1.00 71.56 178 ARG A N 1
ATOM 1452 C CA . ARG A 1 178 ? -2.892 -5.444 31.187 1.00 71.56 178 ARG A CA 1
ATOM 1453 C C . ARG A 1 178 ? -4.199 -6.132 30.792 1.00 71.56 178 ARG A C 1
ATOM 1455 O O . ARG A 1 178 ? -4.701 -6.938 31.566 1.00 71.56 178 ARG A O 1
ATOM 1462 N N . LEU A 1 179 ? -4.740 -5.811 29.616 1.00 76.81 179 LEU A N 1
ATOM 1463 C CA . LEU A 1 179 ? -6.076 -6.238 29.190 1.00 76.81 179 LEU A CA 1
ATOM 1464 C C . LEU A 1 179 ? -6.040 -7.527 28.363 1.00 76.81 179 LEU A C 1
ATOM 1466 O O . LEU A 1 179 ? -6.924 -8.362 28.508 1.00 76.81 179 LEU A O 1
ATOM 1470 N N . ILE A 1 180 ? -4.987 -7.725 27.559 1.00 81.56 180 ILE A N 1
ATOM 1471 C CA . ILE A 1 180 ? -4.798 -8.916 26.706 1.00 81.56 180 ILE A CA 1
ATOM 1472 C C . ILE A 1 180 ? -5.035 -10.256 27.436 1.00 81.56 180 ILE A C 1
ATOM 1474 O O . ILE A 1 180 ? -5.686 -11.120 26.849 1.00 81.56 180 ILE A O 1
ATOM 1478 N N . PRO A 1 181 ? -4.598 -10.460 28.698 1.00 85.38 181 PRO A N 1
ATOM 1479 C CA . PRO A 1 181 ? -4.843 -11.716 29.412 1.00 85.38 181 PRO A CA 1
ATOM 1480 C C . PRO A 1 181 ? -6.323 -12.103 29.572 1.00 85.38 181 PRO A C 1
ATOM 1482 O O . PRO A 1 181 ? -6.615 -13.279 29.760 1.00 85.38 181 PRO A O 1
ATOM 1485 N N . TYR A 1 182 ? -7.250 -11.143 29.495 1.00 84.44 182 TYR A N 1
ATOM 1486 C CA . TYR A 1 182 ? -8.692 -11.380 29.633 1.00 84.44 182 TYR A CA 1
ATOM 1487 C C . TYR A 1 182 ? -9.368 -11.823 28.328 1.00 84.44 182 TYR A C 1
ATOM 1489 O O . TYR A 1 182 ? -10.543 -12.187 28.346 1.00 84.44 182 TYR A O 1
ATOM 1497 N N . TRP A 1 183 ? -8.646 -11.809 27.203 1.00 88.19 183 TRP A N 1
ATOM 1498 C CA . TRP A 1 183 ? -9.195 -12.054 25.866 1.00 88.19 183 TRP A CA 1
ATOM 1499 C C . TRP A 1 183 ? -8.492 -13.222 25.147 1.00 88.19 183 TRP A C 1
ATOM 1501 O O . TRP A 1 183 ? -7.858 -13.034 24.106 1.00 88.19 183 TRP A O 1
ATOM 1511 N N . PRO A 1 184 ? -8.587 -14.457 25.67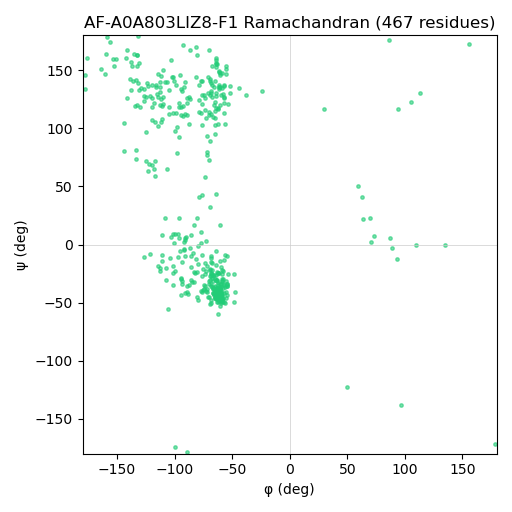2 1.00 86.31 184 PRO A N 1
ATOM 1512 C CA . PRO A 1 184 ? -7.913 -15.616 25.082 1.00 86.31 184 PRO A CA 1
ATOM 1513 C C . PRO A 1 184 ? -8.501 -16.043 23.724 1.00 86.31 184 PRO A C 1
ATOM 1515 O O . PRO A 1 184 ? -7.813 -16.688 22.932 1.00 86.31 184 PRO A O 1
ATOM 1518 N N . GLU A 1 185 ? -9.754 -15.674 23.433 1.00 87.25 185 GLU A N 1
ATOM 1519 C CA . GLU A 1 185 ? -10.479 -16.035 22.203 1.00 87.25 185 GLU A CA 1
ATOM 1520 C C . GLU A 1 185 ? -10.224 -15.090 21.012 1.00 87.25 185 GLU A C 1
ATOM 1522 O O . GLU A 1 185 ? -10.884 -15.211 19.975 1.00 87.25 185 GLU A O 1
ATOM 1527 N N . LEU A 1 186 ? -9.267 -14.163 21.128 1.00 89.25 186 LEU A N 1
ATOM 1528 C CA . LEU A 1 186 ? -8.925 -13.248 20.040 1.00 89.25 186 LEU A CA 1
ATOM 1529 C C . LEU A 1 186 ? -8.514 -14.012 18.775 1.00 89.25 186 LEU A C 1
ATOM 1531 O O . LEU A 1 186 ? -7.637 -14.880 18.803 1.00 89.25 186 LEU A O 1
ATOM 1535 N N . ASN A 1 187 ? -9.139 -13.642 17.657 1.00 91.56 187 ASN A N 1
ATOM 1536 C CA . ASN A 1 187 ? -8.835 -14.146 16.320 1.00 91.56 187 ASN A CA 1
ATOM 1537 C C . ASN A 1 187 ? -8.245 -13.067 15.400 1.00 91.56 187 ASN A C 1
ATOM 1539 O O . ASN A 1 187 ? -7.580 -13.397 14.415 1.00 91.56 187 ASN A O 1
ATOM 1543 N N . GLU A 1 188 ? -8.465 -11.795 15.728 1.00 91.00 188 GLU A N 1
ATOM 1544 C CA . GLU A 1 188 ? -7.988 -10.642 14.982 1.00 91.00 188 GLU A CA 1
ATOM 1545 C C . GLU A 1 188 ? -7.470 -9.563 15.937 1.00 91.00 188 GLU A C 1
ATOM 1547 O O . GLU A 1 188 ? -8.127 -9.212 16.920 1.00 91.00 188 GLU A O 1
ATOM 1552 N N . ALA A 1 189 ? -6.291 -9.015 15.652 1.00 88.19 189 ALA A N 1
ATOM 1553 C CA . ALA A 1 189 ? -5.724 -7.927 16.441 1.00 88.19 189 ALA A CA 1
ATOM 1554 C C . ALA A 1 189 ? -5.015 -6.910 15.544 1.00 88.19 189 ALA A C 1
ATOM 1556 O O . ALA A 1 189 ? -4.130 -7.274 14.776 1.00 88.19 189 ALA A O 1
ATOM 1557 N N . HIS A 1 190 ? -5.387 -5.633 15.651 1.00 85.75 190 HIS A N 1
ATOM 1558 C CA . HIS A 1 190 ? -4.686 -4.511 15.022 1.00 85.75 190 HIS A CA 1
ATOM 1559 C C . HIS A 1 190 ? -4.047 -3.678 16.130 1.00 85.75 190 HIS A C 1
ATOM 1561 O O . HIS A 1 190 ? -4.751 -3.019 16.901 1.00 85.75 190 HIS A O 1
ATOM 1567 N N . CYS A 1 191 ? -2.730 -3.773 16.298 1.00 79.50 191 CYS A N 1
ATOM 1568 C CA . CYS A 1 191 ? -2.056 -3.254 17.487 1.00 79.50 191 CYS A CA 1
ATOM 1569 C C . CYS A 1 191 ? -0.573 -2.933 17.248 1.00 79.50 191 CYS A C 1
ATOM 1571 O O . CYS A 1 191 ? -0.024 -3.172 16.179 1.00 79.50 191 CYS A O 1
ATOM 1573 N N . HIS A 1 192 ? 0.110 -2.348 18.233 1.00 77.38 192 HIS A N 1
ATOM 1574 C CA . HIS A 1 192 ? 1.544 -2.071 18.112 1.00 77.38 192 HIS A CA 1
ATOM 1575 C C . HIS A 1 192 ? 2.379 -3.348 18.307 1.00 77.38 192 HIS A C 1
ATOM 1577 O O . HIS A 1 192 ? 2.144 -4.108 19.246 1.00 77.38 192 HIS A O 1
ATOM 1583 N N . ALA A 1 193 ? 3.449 -3.514 17.520 1.00 78.19 193 ALA A N 1
ATOM 1584 C CA . ALA A 1 193 ? 4.416 -4.616 17.611 1.00 78.19 193 ALA A CA 1
ATOM 1585 C C . ALA A 1 193 ? 4.965 -4.909 19.028 1.00 78.19 193 ALA A C 1
ATOM 1587 O O . ALA A 1 193 ? 5.357 -6.033 19.326 1.00 78.19 193 ALA A O 1
ATOM 1588 N N . ALA A 1 194 ? 4.977 -3.936 19.944 1.00 76.06 194 ALA A N 1
ATOM 1589 C CA . ALA A 1 194 ? 5.409 -4.151 21.327 1.00 76.06 194 ALA A CA 1
ATOM 1590 C C . ALA A 1 194 ? 4.454 -5.047 22.149 1.00 76.06 194 ALA A C 1
ATOM 1592 O O . ALA A 1 194 ? 4.801 -5.435 23.265 1.00 76.06 194 ALA A O 1
ATOM 1593 N N . LEU A 1 195 ? 3.264 -5.369 21.630 1.00 78.81 195 LEU A N 1
ATOM 1594 C CA . LEU A 1 195 ? 2.304 -6.283 22.256 1.00 78.81 195 LEU A CA 1
ATOM 1595 C C . LEU A 1 195 ? 2.472 -7.745 21.825 1.00 78.81 195 LEU A C 1
ATOM 1597 O O . LEU A 1 195 ? 1.894 -8.612 22.478 1.00 78.81 195 LEU A O 1
ATOM 1601 N N . ILE A 1 196 ? 3.290 -8.034 20.804 1.00 86.81 196 ILE A N 1
ATOM 1602 C CA . ILE A 1 196 ? 3.509 -9.395 20.281 1.00 86.81 196 ILE A CA 1
ATOM 1603 C C . ILE A 1 196 ? 3.804 -10.407 21.401 1.00 86.81 196 ILE A C 1
ATOM 1605 O O . ILE A 1 196 ? 3.087 -11.403 21.463 1.00 86.81 196 ILE A O 1
ATOM 1609 N N . PRO A 1 197 ? 4.730 -10.158 22.355 1.00 86.31 197 PRO A N 1
ATOM 1610 C CA . PRO A 1 197 ? 5.031 -11.148 23.393 1.00 86.31 197 PRO A CA 1
ATOM 1611 C C . PRO A 1 197 ? 3.824 -11.508 24.272 1.00 86.31 197 PRO A C 1
ATOM 1613 O O . PRO A 1 197 ? 3.680 -12.649 24.703 1.00 86.31 197 PRO A O 1
ATOM 1616 N N . LEU A 1 198 ? 2.934 -10.544 24.532 1.00 84.44 198 LEU A N 1
ATOM 1617 C CA . LEU A 1 198 ? 1.726 -10.759 25.332 1.00 84.44 198 LEU A CA 1
ATOM 1618 C C . LEU A 1 198 ? 0.653 -11.507 24.543 1.00 84.44 198 LEU A C 1
ATOM 1620 O O . LEU A 1 198 ? 0.018 -12.405 25.092 1.00 84.44 198 LEU A O 1
ATOM 1624 N N . ILE A 1 199 ? 0.474 -11.164 23.266 1.00 86.44 199 ILE A N 1
ATOM 1625 C CA . ILE A 1 199 ? -0.481 -11.853 22.392 1.00 86.44 199 ILE A CA 1
ATOM 1626 C C . ILE A 1 199 ? -0.037 -13.306 22.195 1.00 86.44 199 ILE A C 1
ATOM 1628 O O . ILE A 1 199 ? -0.849 -14.199 22.401 1.00 86.44 199 ILE A O 1
ATOM 1632 N N . CYS A 1 200 ? 1.249 -13.565 21.925 1.00 87.44 200 CYS A N 1
ATOM 1633 C CA . CYS A 1 200 ? 1.800 -14.925 21.833 1.00 87.44 200 CYS A CA 1
ATOM 1634 C C . CYS A 1 200 ? 1.544 -15.746 23.107 1.00 87.44 200 CYS A C 1
ATOM 1636 O O . CYS A 1 200 ? 1.293 -16.947 23.035 1.00 87.44 200 CYS A O 1
ATOM 1638 N N . LYS A 1 201 ? 1.606 -15.104 24.281 1.00 87.06 201 LYS A N 1
ATOM 1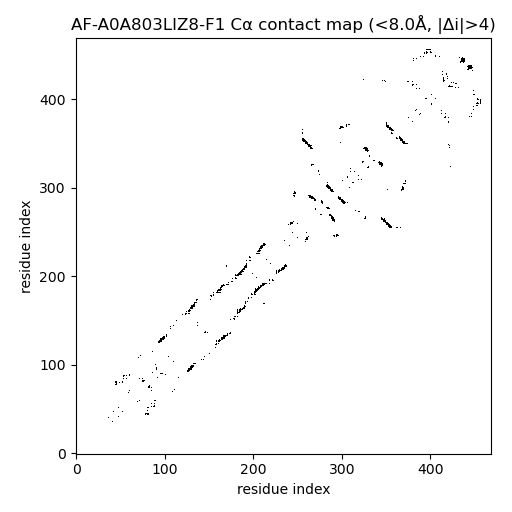639 C CA . LYS A 1 201 ? 1.417 -15.770 25.574 1.00 87.06 201 LYS A CA 1
ATOM 1640 C C . LYS A 1 201 ? -0.044 -16.128 25.863 1.00 87.06 201 LYS A C 1
ATOM 1642 O O . LYS A 1 201 ? -0.297 -17.173 26.458 1.00 87.06 201 LYS A O 1
ATOM 1647 N N . HIS A 1 202 ? -0.992 -15.267 25.492 1.00 86.81 202 HIS A N 1
ATOM 1648 C CA . HIS A 1 202 ? -2.386 -15.371 25.944 1.00 86.81 202 HIS A CA 1
ATOM 1649 C C . HIS A 1 202 ? -3.396 -15.723 24.842 1.00 86.81 202 HIS A C 1
ATOM 1651 O O . HIS A 1 202 ? -4.451 -16.271 25.153 1.00 86.81 202 HIS A O 1
ATOM 1657 N N . CYS A 1 203 ? -3.091 -15.460 23.572 1.00 86.75 203 CYS A N 1
ATOM 1658 C CA . CYS A 1 203 ? -4.021 -15.608 22.454 1.00 86.75 203 CYS A CA 1
ATOM 1659 C C . CYS A 1 203 ? -3.464 -16.630 21.457 1.00 86.75 203 CYS A C 1
ATOM 1661 O O . CYS A 1 203 ? -2.526 -16.330 20.731 1.00 86.75 203 CYS A O 1
ATOM 1663 N N . LYS A 1 204 ? -4.030 -17.839 21.389 1.00 82.81 204 LYS A N 1
ATOM 1664 C CA . LYS A 1 204 ? -3.498 -18.917 20.522 1.00 82.81 204 LYS A CA 1
ATOM 1665 C C . LYS A 1 204 ? -4.141 -18.991 19.132 1.00 82.81 204 LYS A C 1
ATOM 1667 O O . LYS A 1 204 ? -3.604 -19.640 18.242 1.00 82.81 204 LYS A O 1
ATOM 1672 N N . ASN A 1 205 ? -5.280 -18.326 18.940 1.00 85.56 205 ASN A N 1
ATOM 1673 C CA . ASN A 1 205 ? -6.145 -18.497 17.767 1.00 85.56 205 ASN A CA 1
ATOM 1674 C C . ASN A 1 205 ? -6.110 -17.303 16.799 1.00 85.56 205 ASN A C 1
ATOM 1676 O O . ASN A 1 205 ? -7.056 -17.098 16.034 1.00 85.56 205 ASN A O 1
ATOM 1680 N N . ILE A 1 206 ? -5.042 -16.501 16.830 1.00 89.31 206 ILE A N 1
ATOM 1681 C CA . ILE A 1 206 ? -4.903 -15.339 15.949 1.00 89.31 206 ILE A CA 1
ATOM 1682 C C . ILE A 1 206 ? -4.778 -15.807 14.494 1.00 89.31 206 ILE A C 1
ATOM 1684 O O . ILE A 1 206 ? -3.849 -16.525 14.130 1.00 89.31 206 ILE A O 1
ATOM 1688 N N . LYS A 1 207 ? -5.719 -15.359 13.658 1.00 90.00 207 LYS A N 1
ATOM 1689 C CA . LYS A 1 207 ? -5.767 -15.603 12.209 1.00 90.00 207 LYS A CA 1
ATOM 1690 C C . LYS A 1 207 ? -5.419 -14.359 11.401 1.00 90.00 207 LYS A C 1
ATOM 1692 O O . LYS A 1 207 ? -4.894 -14.484 10.296 1.00 90.00 207 LYS A O 1
ATOM 1697 N N . ARG A 1 208 ? -5.725 -13.168 11.925 1.00 88.62 208 ARG A N 1
ATOM 1698 C CA . ARG A 1 208 ? -5.378 -11.879 11.311 1.00 88.62 208 ARG A CA 1
ATOM 1699 C C . ARG A 1 208 ? -4.637 -11.007 12.315 1.00 88.62 208 ARG A C 1
ATOM 1701 O O . ARG A 1 208 ? -5.130 -10.782 13.417 1.00 88.62 208 ARG A O 1
ATOM 1708 N N . LEU A 1 209 ? -3.476 -10.499 11.937 1.00 88.44 209 LEU A N 1
ATOM 1709 C CA . LEU A 1 209 ? -2.675 -9.622 12.776 1.00 88.44 209 LEU A CA 1
ATOM 1710 C C . LEU A 1 209 ? -2.228 -8.422 11.942 1.00 88.44 209 LEU A C 1
ATOM 1712 O O . LEU A 1 209 ? -1.562 -8.600 10.926 1.00 88.44 209 LEU A O 1
ATOM 1716 N N . ASP A 1 210 ? -2.614 -7.221 12.356 1.00 85.81 210 ASP A N 1
ATOM 1717 C CA . ASP A 1 210 ? -2.134 -5.966 11.777 1.00 85.81 210 ASP A CA 1
ATOM 1718 C C . ASP A 1 210 ? -1.251 -5.266 12.817 1.00 85.81 210 ASP A C 1
ATOM 1720 O O . ASP A 1 210 ? -1.670 -5.013 13.951 1.00 85.81 210 ASP A O 1
ATOM 1724 N N . LEU A 1 211 ? 0.011 -5.043 12.477 1.00 82.31 211 LEU A N 1
ATOM 1725 C CA . LEU A 1 211 ? 1.036 -4.584 13.398 1.00 82.31 211 LEU A CA 1
ATOM 1726 C C . LEU A 1 211 ? 1.529 -3.213 12.992 1.00 82.31 211 LEU A C 1
ATOM 1728 O O . LEU A 1 211 ? 1.974 -3.025 11.873 1.00 82.31 211 LEU A O 1
ATOM 1732 N N . SER A 1 212 ? 1.559 -2.285 13.940 1.00 73.25 212 SER A N 1
ATOM 1733 C CA . SER A 1 212 ? 2.231 -1.000 13.749 1.00 73.25 212 SER A CA 1
ATOM 1734 C C . SER A 1 212 ? 3.598 -0.953 14.434 1.00 73.25 212 SER A C 1
ATOM 1736 O O . SER A 1 212 ? 3.788 -1.479 15.540 1.00 73.25 212 SER A O 1
ATOM 1738 N N . GLY A 1 213 ? 4.544 -0.265 13.793 1.00 66.25 213 GLY A N 1
ATOM 1739 C CA . GLY A 1 213 ? 5.881 0.009 14.327 1.00 66.25 213 GLY A CA 1
ATOM 1740 C C . GLY A 1 213 ? 6.916 -1.091 14.062 1.00 66.25 213 GLY A C 1
ATOM 1741 O O . GLY A 1 213 ? 6.614 -2.145 13.514 1.00 66.25 213 GLY A O 1
ATOM 1742 N N . ARG A 1 214 ? 8.171 -0.833 14.461 1.00 64.44 214 ARG A N 1
ATOM 1743 C CA . ARG A 1 214 ? 9.309 -1.720 14.160 1.00 64.44 214 ARG A CA 1
ATOM 1744 C C . ARG A 1 214 ? 9.213 -3.073 14.877 1.00 64.44 214 ARG A C 1
ATOM 1746 O O . ARG A 1 214 ? 8.924 -3.143 16.078 1.00 64.44 214 ARG A O 1
ATOM 1753 N N . ILE A 1 215 ? 9.536 -4.131 14.137 1.00 74.12 215 ILE A N 1
ATOM 1754 C CA . ILE A 1 215 ? 9.640 -5.517 14.604 1.00 74.12 215 ILE A CA 1
ATOM 1755 C C . ILE A 1 215 ? 11.117 -5.916 14.537 1.00 74.12 215 ILE A C 1
ATOM 1757 O O . ILE A 1 215 ? 11.739 -5.747 13.493 1.00 74.12 215 ILE A O 1
ATOM 1761 N N . GLY A 1 216 ? 11.673 -6.384 15.656 1.00 71.19 216 GLY A N 1
ATOM 1762 C CA . GLY A 1 216 ? 13.009 -6.983 15.713 1.00 71.19 216 GLY A CA 1
ATOM 1763 C C . GLY A 1 216 ? 12.954 -8.502 15.547 1.00 71.19 216 GLY A C 1
ATOM 1764 O O . GLY A 1 216 ? 11.870 -9.095 15.570 1.00 71.19 216 GLY A O 1
ATOM 1765 N N . ASP A 1 217 ? 14.122 -9.122 15.405 1.00 73.94 217 ASP A N 1
ATOM 1766 C CA . ASP A 1 217 ? 14.275 -10.558 15.129 1.00 73.94 217 ASP A CA 1
ATOM 1767 C C . ASP A 1 217 ? 13.608 -11.443 16.193 1.00 73.94 217 ASP A C 1
ATOM 1769 O O . ASP A 1 217 ? 12.964 -12.441 15.870 1.00 73.94 217 ASP A O 1
ATOM 1773 N N . ASP A 1 218 ? 13.679 -11.028 17.460 1.00 75.62 218 ASP A N 1
ATOM 1774 C CA . ASP A 1 218 ? 13.044 -11.688 18.604 1.00 75.62 218 ASP A CA 1
ATOM 1775 C C . ASP A 1 218 ? 11.530 -11.842 18.401 1.00 75.62 218 ASP A C 1
ATOM 1777 O O . ASP A 1 218 ? 10.965 -12.932 18.513 1.00 75.62 218 ASP A O 1
ATOM 1781 N N . ARG A 1 219 ? 10.860 -10.750 18.036 1.00 82.38 219 ARG A N 1
ATOM 1782 C CA . ARG A 1 219 ? 9.411 -10.718 17.827 1.00 82.38 219 ARG A CA 1
ATOM 1783 C C . ARG A 1 219 ? 9.013 -11.405 16.530 1.00 82.38 219 ARG A C 1
ATOM 1785 O O . ARG A 1 219 ? 7.965 -12.046 16.499 1.00 82.38 219 ARG A O 1
ATOM 1792 N N . ALA A 1 220 ? 9.831 -11.297 15.484 1.00 82.50 220 ALA A N 1
ATOM 1793 C CA . ALA A 1 220 ? 9.610 -12.012 14.231 1.00 82.50 220 ALA A CA 1
ATOM 1794 C C . ALA A 1 220 ? 9.635 -13.534 14.453 1.00 82.50 220 ALA A C 1
ATOM 1796 O O . ALA A 1 220 ? 8.728 -14.239 14.007 1.00 82.50 220 ALA A O 1
ATOM 1797 N N . TYR A 1 221 ? 10.603 -14.029 15.230 1.00 83.19 221 TYR A N 1
ATOM 1798 C CA . TYR A 1 221 ? 10.666 -15.434 15.623 1.00 83.19 221 TYR A CA 1
ATOM 1799 C C . TYR A 1 221 ? 9.445 -15.861 16.450 1.00 83.19 221 TYR A C 1
ATOM 1801 O O . TYR A 1 221 ? 8.858 -16.916 16.193 1.00 83.19 221 TYR A O 1
ATOM 1809 N N . MET A 1 222 ? 9.004 -15.036 17.410 1.00 83.38 222 MET A N 1
ATOM 1810 C CA . MET A 1 222 ? 7.788 -15.317 18.189 1.00 83.38 222 MET A CA 1
ATOM 1811 C C . MET A 1 222 ? 6.544 -15.430 17.299 1.00 83.38 222 MET A C 1
ATOM 1813 O O . MET A 1 222 ? 5.746 -16.345 17.493 1.00 83.38 222 MET A O 1
ATOM 1817 N N . LEU A 1 223 ? 6.394 -14.546 16.306 1.00 85.31 223 LEU A N 1
ATOM 1818 C CA . LEU A 1 223 ? 5.279 -14.600 15.357 1.00 85.31 223 LEU A CA 1
ATOM 1819 C C . LEU A 1 223 ? 5.270 -15.914 14.568 1.00 85.31 223 LEU A C 1
ATOM 1821 O O . LEU A 1 223 ? 4.230 -16.566 14.483 1.00 85.31 223 LEU A O 1
ATOM 1825 N N . ALA A 1 224 ? 6.427 -16.309 14.032 1.00 81.44 224 ALA A N 1
ATOM 1826 C CA . ALA A 1 224 ? 6.566 -17.520 13.229 1.00 81.44 224 ALA A CA 1
ATOM 1827 C C . ALA A 1 224 ? 6.306 -18.803 14.038 1.00 81.44 224 ALA A C 1
ATOM 1829 O O . ALA A 1 224 ? 5.712 -19.748 13.528 1.00 81.44 224 ALA A O 1
ATOM 1830 N N . SER A 1 225 ? 6.727 -18.833 15.305 1.00 83.75 225 SER A N 1
ATOM 1831 C CA . SER A 1 225 ? 6.634 -20.025 16.158 1.00 83.75 225 SER A CA 1
ATOM 1832 C C . SER A 1 225 ? 5.288 -20.183 16.878 1.00 83.75 225 SER A C 1
ATOM 1834 O O . SER A 1 225 ? 4.874 -21.310 17.135 1.00 83.75 225 SER A O 1
ATOM 1836 N N . HIS A 1 226 ? 4.594 -19.087 17.212 1.00 82.81 226 HIS A N 1
ATOM 1837 C CA . HIS A 1 226 ? 3.413 -19.132 18.092 1.00 82.81 226 HIS A CA 1
ATOM 1838 C C . HIS A 1 226 ? 2.066 -18.984 17.370 1.00 82.81 226 HIS A C 1
ATOM 1840 O O . HIS A 1 226 ? 1.032 -19.248 17.984 1.00 82.81 226 HIS A O 1
ATOM 1846 N N . PHE A 1 227 ? 2.044 -18.604 16.085 1.00 82.75 227 PHE A N 1
ATOM 1847 C CA . PHE A 1 227 ? 0.801 -18.446 15.316 1.00 82.75 227 PHE A CA 1
ATOM 1848 C C . PHE A 1 227 ? 0.762 -19.319 14.053 1.00 82.75 227 PHE A C 1
ATOM 1850 O O . PHE A 1 227 ? 0.748 -18.799 12.936 1.00 82.75 227 PHE A O 1
ATOM 1857 N N . PRO A 1 228 ? 0.665 -20.654 14.187 1.00 75.81 228 PRO A N 1
ATOM 1858 C CA . PRO A 1 228 ? 0.619 -21.555 13.032 1.00 75.81 228 PRO A CA 1
ATOM 1859 C C . PRO A 1 228 ? -0.631 -21.362 12.153 1.00 75.81 228 PRO A C 1
ATOM 1861 O O . PRO A 1 228 ? -0.649 -21.796 11.006 1.00 75.81 228 PRO A O 1
ATOM 1864 N N . GLN A 1 229 ? -1.684 -20.717 12.674 1.00 79.62 229 GLN A N 1
ATOM 1865 C CA . GLN A 1 229 ? -2.939 -20.439 11.960 1.00 79.62 229 GLN A CA 1
ATOM 1866 C C . GLN A 1 229 ? -3.031 -19.009 11.399 1.00 79.62 229 GLN A C 1
ATOM 1868 O O . GLN A 1 229 ? -4.106 -18.599 10.951 1.00 79.62 229 GLN A O 1
ATOM 1873 N N . LEU A 1 230 ? -1.943 -18.233 11.437 1.00 85.12 230 LEU A N 1
ATOM 1874 C CA . LEU A 1 230 ? -1.933 -16.861 10.938 1.00 85.12 230 LEU A CA 1
ATOM 1875 C C . LEU A 1 230 ? -2.116 -16.852 9.413 1.00 85.12 230 LEU A C 1
ATOM 1877 O O . LEU A 1 230 ? -1.232 -17.255 8.665 1.00 85.12 230 LEU A O 1
ATOM 1881 N N . MET A 1 231 ? -3.275 -16.385 8.951 1.00 83.81 231 MET A N 1
ATOM 1882 C CA . MET A 1 231 ? -3.621 -16.304 7.526 1.00 83.81 231 MET A CA 1
ATOM 1883 C C . MET A 1 231 ? -3.281 -14.940 6.929 1.00 83.81 231 MET A C 1
ATOM 1885 O O . MET A 1 231 ? -2.958 -14.839 5.748 1.00 83.81 231 MET A O 1
ATOM 1889 N N . HIS A 1 232 ? -3.366 -13.882 7.737 1.00 81.94 232 HIS A N 1
ATOM 1890 C CA . HIS A 1 232 ? -3.091 -12.519 7.303 1.00 81.94 232 HIS A CA 1
ATOM 1891 C C . HIS A 1 232 ? -2.211 -11.811 8.328 1.00 81.94 232 HIS A C 1
ATOM 1893 O O . HIS A 1 232 ? -2.616 -11.631 9.475 1.00 81.94 232 HIS A O 1
ATOM 1899 N N . LEU A 1 233 ? -1.027 -11.391 7.894 1.00 84.69 233 LEU A N 1
ATOM 1900 C CA . LEU A 1 233 ? -0.128 -10.527 8.646 1.00 84.69 233 LEU A CA 1
ATOM 1901 C C . LEU A 1 233 ? 0.081 -9.250 7.838 1.00 84.69 233 LEU A C 1
ATOM 1903 O O . LEU A 1 233 ? 0.594 -9.309 6.722 1.00 84.69 233 LEU A O 1
ATOM 1907 N N . LYS A 1 234 ? -0.318 -8.114 8.398 1.00 81.06 234 LYS A N 1
ATOM 1908 C CA . LYS A 1 234 ? 0.002 -6.786 7.882 1.00 81.06 234 LYS A CA 1
ATOM 1909 C C . LYS A 1 234 ? 0.929 -6.114 8.883 1.00 81.06 234 LYS A C 1
ATOM 1911 O O . LYS A 1 234 ? 0.754 -6.259 10.089 1.00 81.06 234 LYS A O 1
ATOM 1916 N N . ILE A 1 235 ? 1.981 -5.481 8.386 1.00 78.00 235 ILE A N 1
ATOM 1917 C CA . ILE A 1 235 ? 2.930 -4.740 9.210 1.00 78.00 235 ILE A CA 1
ATOM 1918 C C . ILE A 1 235 ? 2.971 -3.337 8.626 1.00 78.00 235 ILE A C 1
ATOM 1920 O O . ILE A 1 235 ? 3.671 -3.083 7.648 1.00 78.00 235 ILE A O 1
ATOM 1924 N N . ASP A 1 236 ? 2.193 -2.446 9.226 1.00 63.38 236 ASP A N 1
ATOM 1925 C CA . ASP A 1 236 ? 2.277 -1.010 9.024 1.00 63.38 236 ASP A CA 1
ATOM 1926 C C . ASP A 1 236 ? 3.555 -0.500 9.711 1.00 63.38 236 ASP A C 1
ATOM 1928 O O . ASP A 1 236 ? 3.556 0.062 10.816 1.00 63.38 236 ASP A O 1
ATOM 1932 N N . ASP A 1 237 ? 4.690 -0.684 9.034 1.00 55.50 237 ASP A N 1
ATOM 1933 C CA . ASP A 1 237 ? 5.740 0.320 9.152 1.00 55.50 237 ASP A CA 1
ATOM 1934 C C . ASP A 1 237 ? 5.145 1.630 8.618 1.00 55.50 237 ASP A C 1
ATOM 1936 O O . ASP A 1 237 ? 4.281 1.608 7.744 1.00 55.50 237 ASP A O 1
ATOM 1940 N N . LYS A 1 238 ? 5.553 2.797 9.108 1.00 48.47 238 LYS A N 1
ATOM 1941 C CA . LYS A 1 238 ? 5.011 4.082 8.614 1.00 48.47 238 LYS A CA 1
ATOM 1942 C C . LYS A 1 238 ? 5.460 4.412 7.172 1.00 48.47 238 LYS A C 1
ATOM 1944 O O . LYS A 1 238 ? 5.637 5.577 6.821 1.00 48.47 238 LYS A O 1
ATOM 1949 N N . VAL A 1 239 ? 5.661 3.402 6.333 1.00 46.09 239 VAL A N 1
ATOM 1950 C CA . VAL A 1 239 ? 5.758 3.489 4.886 1.00 46.09 239 VAL A CA 1
ATOM 1951 C C . VAL A 1 239 ? 4.365 3.163 4.364 1.00 46.09 239 VAL A C 1
ATOM 1953 O O . VAL A 1 239 ? 4.014 1.999 4.224 1.00 46.09 239 VAL A O 1
ATOM 1956 N N . GLU A 1 240 ? 3.553 4.202 4.163 1.00 46.62 240 GLU A N 1
ATOM 1957 C CA . GLU A 1 240 ? 2.217 4.098 3.567 1.00 46.62 240 GLU A CA 1
ATOM 1958 C C . GLU A 1 240 ? 2.197 3.059 2.434 1.00 46.62 240 GLU A C 1
ATOM 1960 O O . GLU A 1 240 ? 3.053 3.087 1.541 1.00 46.62 240 GLU A O 1
ATOM 1965 N N . ASP A 1 241 ? 1.241 2.130 2.486 1.00 50.31 241 ASP A N 1
ATOM 1966 C CA . ASP A 1 241 ? 1.014 1.130 1.444 1.00 50.31 241 ASP A CA 1
ATOM 1967 C C . ASP A 1 241 ? 0.406 1.839 0.227 1.00 50.31 241 ASP A C 1
ATOM 1969 O O . ASP A 1 241 ? -0.803 1.913 0.020 1.00 50.31 241 ASP A O 1
ATOM 1973 N N . VAL A 1 242 ? 1.279 2.527 -0.503 1.00 61.59 242 VAL A N 1
ATOM 1974 C CA . VAL A 1 242 ? 0.917 3.351 -1.646 1.00 61.59 242 VAL A CA 1
ATOM 1975 C C . VAL A 1 242 ? 0.459 2.432 -2.792 1.00 61.59 242 VAL A C 1
ATOM 1977 O O . VAL A 1 242 ? 1.197 1.499 -3.130 1.00 61.59 242 VAL A O 1
ATOM 1980 N N . PRO A 1 243 ? -0.715 2.662 -3.407 1.00 64.94 243 PRO A N 1
ATOM 1981 C CA . PRO A 1 243 ? -1.204 1.830 -4.504 1.00 64.94 243 PRO A CA 1
ATOM 1982 C C . PRO A 1 243 ? -0.396 2.056 -5.791 1.00 64.94 243 PRO A C 1
ATOM 1984 O O . PRO A 1 243 ? 0.013 3.184 -6.083 1.00 64.94 243 PRO A O 1
ATOM 1987 N N . LEU A 1 244 ? -0.182 0.982 -6.567 1.00 69.44 244 LEU A N 1
ATOM 1988 C CA . LEU A 1 244 ? 0.292 1.093 -7.950 1.00 69.44 244 LEU A CA 1
ATOM 1989 C C . LEU A 1 244 ? -0.876 1.542 -8.831 1.00 69.44 244 LEU A C 1
ATOM 1991 O O . LEU A 1 244 ? -1.891 0.852 -8.893 1.00 69.44 244 LEU A O 1
ATOM 1995 N N . VAL A 1 245 ? -0.720 2.677 -9.499 1.00 79.44 245 VAL A N 1
ATOM 1996 C CA . VAL A 1 245 ? -1.768 3.330 -10.286 1.00 79.44 245 VAL A CA 1
ATOM 1997 C C . VAL A 1 245 ? -1.186 3.946 -11.558 1.00 79.44 245 VAL A C 1
ATOM 1999 O O . VAL A 1 245 ? 0.023 4.177 -11.648 1.00 79.44 245 VAL A O 1
ATOM 2002 N N . THR A 1 246 ? -2.038 4.209 -12.545 1.00 85.38 246 THR A N 1
ATOM 2003 C CA . THR A 1 246 ? -1.652 4.918 -13.775 1.00 85.38 246 THR A CA 1
ATOM 2004 C C . THR A 1 246 ? -1.608 6.430 -13.550 1.00 85.38 246 THR A C 1
ATOM 2006 O O . THR A 1 246 ? -2.166 6.939 -12.577 1.00 85.38 246 THR A O 1
ATOM 2009 N N . LEU A 1 247 ? -0.961 7.188 -14.437 1.00 89.81 247 LEU A N 1
ATOM 2010 C CA . LEU A 1 247 ? -0.932 8.650 -14.334 1.00 89.81 247 LEU A CA 1
ATOM 2011 C C . LEU A 1 247 ? -2.328 9.266 -14.439 1.00 89.81 247 LEU A C 1
ATOM 2013 O O . LEU A 1 247 ? -2.604 10.257 -13.762 1.00 89.81 247 LEU A O 1
ATOM 2017 N N . THR A 1 248 ? -3.224 8.668 -15.223 1.00 88.75 248 THR A N 1
ATOM 2018 C CA . THR A 1 248 ? -4.627 9.093 -15.265 1.00 88.75 248 THR A CA 1
ATOM 2019 C C . THR A 1 248 ? -5.312 8.921 -13.916 1.00 88.75 248 THR A C 1
ATOM 2021 O O . THR A 1 248 ? -5.917 9.878 -13.436 1.00 88.75 248 THR A O 1
ATOM 2024 N N . ASP A 1 249 ? -5.120 7.786 -13.240 1.00 84.69 249 ASP A N 1
ATOM 2025 C CA . ASP A 1 249 ? -5.661 7.570 -11.892 1.00 84.69 249 ASP A CA 1
ATOM 2026 C C . ASP A 1 249 ? -5.123 8.599 -10.884 1.00 84.69 249 ASP A C 1
ATOM 2028 O O . ASP A 1 249 ? -5.863 9.080 -10.025 1.00 84.69 249 ASP A O 1
ATOM 2032 N N . VAL A 1 250 ? -3.842 8.978 -10.994 1.00 86.19 250 VAL A N 1
ATOM 2033 C CA . VAL A 1 250 ? -3.229 10.023 -10.152 1.00 86.19 250 VAL A CA 1
ATOM 2034 C C . VAL A 1 250 ? -3.913 11.376 -10.366 1.00 86.19 250 VAL A C 1
ATOM 2036 O O . VAL A 1 250 ? -4.189 12.101 -9.400 1.00 86.19 250 VAL A O 1
ATOM 2039 N N . MET A 1 251 ? -4.195 11.730 -11.622 1.00 85.06 251 MET A N 1
ATOM 2040 C CA . MET A 1 251 ? -4.869 12.981 -11.973 1.00 85.06 251 MET A CA 1
ATOM 2041 C C . MET A 1 251 ? -6.314 13.003 -11.469 1.00 85.06 251 MET A C 1
ATOM 2043 O O . MET A 1 251 ? -6.739 14.014 -10.911 1.00 85.06 251 MET A O 1
ATOM 2047 N N . THR A 1 252 ? -7.035 11.887 -11.593 1.00 85.19 252 THR A N 1
ATOM 2048 C CA . THR A 1 252 ? -8.457 11.776 -11.230 1.00 85.19 252 THR A CA 1
ATOM 2049 C C . THR A 1 252 ? -8.704 11.337 -9.785 1.00 85.19 252 THR A C 1
ATOM 2051 O O . THR A 1 252 ? -9.854 11.125 -9.400 1.00 85.19 252 THR A O 1
ATOM 2054 N N . TYR A 1 253 ? -7.654 11.177 -8.974 1.00 82.62 253 TYR A N 1
ATOM 2055 C CA . TYR A 1 253 ? -7.791 10.673 -7.608 1.00 82.62 253 TYR A CA 1
ATOM 2056 C C . TYR A 1 253 ? -8.672 11.592 -6.733 1.00 82.62 253 TYR A C 1
ATOM 2058 O O . TYR A 1 253 ? -8.461 12.809 -6.754 1.00 82.62 253 TYR A O 1
ATOM 2066 N N . PRO A 1 254 ? -9.611 11.054 -5.921 1.00 75.81 254 PRO A N 1
ATOM 2067 C CA . PRO A 1 254 ? -10.586 11.868 -5.181 1.00 75.81 254 PRO A CA 1
ATOM 2068 C C . PRO A 1 254 ? -9.972 12.803 -4.130 1.00 75.81 254 PRO A C 1
ATOM 2070 O O . PRO A 1 254 ? -10.566 13.822 -3.780 1.00 75.81 254 PRO A O 1
ATOM 2073 N N . GLN A 1 255 ? -8.796 12.462 -3.597 1.00 78.44 255 GLN A N 1
ATOM 2074 C CA . GLN A 1 255 ? -8.073 13.282 -2.629 1.00 78.44 255 GLN A CA 1
ATOM 2075 C C . GLN A 1 255 ? -7.033 14.190 -3.308 1.00 78.44 255 GLN A C 1
ATOM 2077 O O . GLN A 1 255 ? -6.202 13.748 -4.106 1.00 78.44 255 GLN A O 1
ATOM 2082 N N . VAL A 1 256 ? -7.013 15.469 -2.913 1.00 76.25 256 VAL A N 1
ATOM 2083 C CA . VAL A 1 256 ? -6.054 16.473 -3.416 1.00 76.25 256 VAL A CA 1
ATOM 2084 C C . VAL A 1 256 ? -4.606 16.067 -3.112 1.00 76.25 256 VAL A C 1
ATOM 2086 O O . VAL A 1 256 ? -3.729 16.146 -3.976 1.00 76.25 256 VAL A O 1
ATOM 2089 N N . THR A 1 257 ? -4.338 15.582 -1.901 1.00 78.88 257 THR A N 1
ATOM 2090 C CA . THR A 1 257 ? -3.018 15.098 -1.480 1.00 78.88 257 THR A CA 1
ATOM 2091 C C . THR A 1 257 ? -3.009 13.579 -1.383 1.00 78.88 257 THR A C 1
ATOM 2093 O O . THR A 1 257 ? -3.971 12.961 -0.931 1.00 78.88 257 THR A O 1
ATOM 2096 N N . GLY A 1 258 ? -1.913 12.971 -1.820 1.00 74.75 258 GLY A N 1
ATOM 2097 C CA . GLY A 1 258 ? -1.744 11.527 -1.799 1.00 74.75 258 GLY A CA 1
ATOM 2098 C C . GLY A 1 258 ? -0.356 11.129 -2.268 1.00 74.75 258 GLY A C 1
ATOM 2099 O O . GLY A 1 258 ? 0.344 11.914 -2.908 1.00 74.75 258 GLY A O 1
ATOM 2100 N N . ASN A 1 259 ? 0.035 9.912 -1.921 1.00 77.19 259 ASN A N 1
ATOM 2101 C CA . ASN A 1 259 ? 1.220 9.264 -2.453 1.00 77.19 259 ASN A CA 1
ATOM 2102 C C . ASN A 1 259 ? 0.753 8.153 -3.396 1.00 77.19 259 ASN A C 1
ATOM 2104 O O . ASN A 1 259 ? -0.218 7.459 -3.095 1.00 77.19 259 ASN A O 1
ATOM 2108 N N . TYR A 1 260 ? 1.443 8.001 -4.520 1.00 81.19 260 TYR A N 1
ATOM 2109 C CA . TYR A 1 260 ? 1.110 7.094 -5.616 1.00 81.19 260 TYR A CA 1
ATOM 2110 C C . TYR A 1 260 ? 2.370 6.405 -6.110 1.00 81.19 260 TYR A C 1
ATOM 2112 O O . TYR A 1 260 ? 3.467 6.946 -5.981 1.00 81.19 260 TYR A O 1
ATOM 2120 N N . LYS A 1 261 ? 2.219 5.217 -6.680 1.00 78.50 261 LYS A N 1
ATOM 2121 C CA . LYS A 1 261 ? 3.305 4.477 -7.311 1.00 78.50 261 LYS A CA 1
ATOM 2122 C C . LYS A 1 261 ? 2.964 4.268 -8.772 1.00 78.50 261 LYS A C 1
ATOM 2124 O O . LYS A 1 261 ? 1.903 3.730 -9.064 1.00 78.50 261 LYS A O 1
ATOM 2129 N N . CYS A 1 262 ? 3.853 4.659 -9.673 1.00 80.12 262 CYS A N 1
ATOM 2130 C CA . CYS A 1 262 ? 3.569 4.653 -11.105 1.00 80.12 262 CYS A CA 1
ATOM 2131 C C . CYS A 1 262 ? 4.780 4.150 -11.891 1.00 80.12 262 CYS A C 1
ATOM 2133 O O . CYS A 1 262 ? 5.921 4.451 -11.543 1.00 80.12 262 CYS A O 1
ATOM 2135 N N . ILE A 1 263 ? 4.526 3.389 -12.956 1.00 78.44 263 ILE A N 1
ATOM 2136 C CA . ILE A 1 263 ? 5.539 3.026 -13.952 1.00 78.44 263 ILE A CA 1
ATOM 2137 C C . ILE A 1 263 ? 5.479 4.096 -15.036 1.00 78.44 263 ILE A C 1
ATOM 2139 O O . ILE A 1 263 ? 4.480 4.205 -15.739 1.00 78.44 263 ILE A O 1
ATOM 2143 N N . VAL A 1 264 ? 6.528 4.902 -15.142 1.00 84.94 264 VAL A N 1
ATOM 2144 C CA . VAL A 1 264 ? 6.593 6.054 -16.043 1.00 84.94 264 VAL A CA 1
ATOM 2145 C C . VAL A 1 264 ? 7.904 6.049 -16.811 1.00 84.94 264 VAL A C 1
ATOM 2147 O O . VAL A 1 264 ? 8.873 5.425 -16.403 1.00 84.94 264 VAL A O 1
ATOM 2150 N N . ARG A 1 265 ? 7.976 6.802 -17.896 1.00 86.56 265 ARG A N 1
ATOM 2151 C CA . ARG A 1 265 ? 9.228 7.200 -18.540 1.00 86.56 265 ARG A CA 1
ATOM 2152 C C . ARG A 1 265 ? 9.428 8.700 -18.374 1.00 86.56 265 ARG A C 1
ATOM 2154 O O . ARG A 1 265 ? 8.463 9.467 -18.392 1.00 86.56 265 ARG A O 1
ATOM 2161 N N . VAL A 1 266 ? 10.676 9.128 -18.214 1.00 88.50 266 VAL A N 1
ATOM 2162 C CA . VAL A 1 266 ? 11.019 10.555 -18.171 1.00 88.50 266 VAL A CA 1
ATOM 2163 C C . VAL A 1 266 ? 11.302 11.011 -19.593 1.00 88.50 266 VAL A C 1
ATOM 2165 O O . VAL A 1 266 ? 12.279 10.592 -20.204 1.00 88.50 266 VAL A O 1
ATOM 2168 N N . VAL A 1 267 ? 10.428 11.854 -20.140 1.00 89.50 267 VAL A N 1
ATOM 2169 C CA . VAL A 1 267 ? 10.516 12.270 -21.552 1.00 89.50 267 VAL A CA 1
ATOM 2170 C C . VAL A 1 267 ? 11.167 13.638 -21.734 1.00 89.50 267 VAL A C 1
ATOM 2172 O O . VAL A 1 267 ? 11.702 13.930 -22.802 1.00 89.50 267 VAL A O 1
ATOM 2175 N N . ALA A 1 268 ? 11.143 14.478 -20.698 1.00 88.06 268 ALA A N 1
ATOM 2176 C CA . ALA A 1 268 ? 11.766 15.798 -20.712 1.00 88.06 268 ALA A CA 1
ATOM 2177 C C . ALA A 1 268 ? 12.030 16.316 -19.291 1.00 88.06 268 ALA A C 1
ATOM 2179 O O . ALA A 1 268 ? 11.408 15.856 -18.331 1.00 88.06 268 ALA A O 1
ATOM 2180 N N . ALA A 1 269 ? 12.881 17.337 -19.177 1.00 88.75 269 ALA A N 1
ATOM 2181 C CA . ALA A 1 269 ? 13.006 18.159 -17.979 1.00 88.75 269 ALA A CA 1
ATOM 2182 C C . ALA A 1 269 ? 13.137 19.644 -18.302 1.00 88.75 269 ALA A C 1
ATOM 2184 O O . ALA A 1 269 ? 13.556 20.024 -19.394 1.00 88.75 269 ALA A O 1
ATOM 2185 N N . LEU A 1 270 ? 12.772 20.463 -17.318 1.00 86.81 270 LEU A N 1
ATOM 2186 C CA . LEU A 1 270 ? 13.070 21.884 -17.266 1.00 86.81 270 LEU A CA 1
ATOM 2187 C C . LEU A 1 270 ? 13.791 22.198 -15.939 1.00 86.81 270 LEU A C 1
ATOM 2189 O O . LEU A 1 270 ? 13.234 21.864 -14.893 1.00 86.81 270 LEU A O 1
ATOM 2193 N N . PRO A 1 271 ? 14.960 22.859 -15.948 1.00 87.25 271 PRO A N 1
ATOM 2194 C CA . PRO A 1 271 ? 15.703 23.281 -17.138 1.00 87.25 271 PRO A CA 1
ATOM 2195 C C . PRO A 1 271 ? 16.181 22.080 -17.970 1.00 87.25 271 PRO A C 1
ATOM 2197 O O . PRO A 1 271 ? 16.257 20.966 -17.462 1.00 87.25 271 PRO A O 1
ATOM 2200 N N . TRP A 1 272 ? 16.415 22.277 -19.273 1.00 80.06 272 TRP A N 1
ATOM 2201 C CA . TRP A 1 272 ? 16.918 21.199 -20.140 1.00 80.06 272 TRP A CA 1
ATOM 2202 C C . TRP A 1 272 ? 18.435 21.021 -20.004 1.00 80.06 272 TRP A C 1
ATOM 2204 O O . TRP A 1 272 ? 18.959 19.948 -20.298 1.00 80.06 272 TRP A O 1
ATOM 2214 N N . THR A 1 273 ? 19.138 22.072 -19.570 1.00 83.12 273 THR A N 1
ATOM 2215 C CA . THR A 1 273 ? 20.585 22.073 -19.360 1.00 83.12 273 THR A CA 1
ATOM 2216 C C . THR A 1 273 ? 20.887 21.591 -17.950 1.00 83.12 273 THR A C 1
ATOM 2218 O O . THR A 1 273 ? 20.381 22.130 -16.969 1.00 83.12 273 THR A O 1
ATOM 2221 N N . ILE A 1 274 ? 21.758 20.592 -17.842 1.00 83.06 274 ILE A N 1
ATOM 2222 C CA . ILE A 1 274 ? 22.078 19.930 -16.569 1.00 83.06 274 ILE A CA 1
ATOM 2223 C C . ILE A 1 274 ? 22.851 20.872 -15.629 1.00 83.06 274 ILE A C 1
ATOM 2225 O O . ILE A 1 274 ? 22.738 20.766 -14.411 1.00 83.06 274 ILE A O 1
ATOM 2229 N N . GLN A 1 275 ? 23.590 21.837 -16.185 1.00 84.12 275 GLN A N 1
ATOM 2230 C CA . GLN A 1 275 ? 24.281 22.887 -15.423 1.00 84.12 275 GLN A CA 1
ATOM 2231 C C . GLN A 1 275 ? 23.306 23.727 -14.584 1.00 84.12 275 GLN A C 1
ATOM 2233 O O . GLN A 1 275 ? 23.645 24.131 -13.476 1.00 84.12 275 GLN A O 1
ATOM 2238 N N . ASP A 1 276 ? 22.072 23.892 -15.066 1.00 86.88 276 ASP A N 1
ATOM 2239 C CA . ASP A 1 276 ? 21.044 24.718 -14.431 1.00 86.88 276 ASP A CA 1
ATOM 2240 C C . ASP A 1 276 ? 20.158 23.921 -13.459 1.00 86.88 276 ASP A C 1
ATOM 2242 O O . ASP A 1 276 ? 19.217 24.458 -12.878 1.00 86.88 276 ASP A O 1
ATOM 2246 N N . PHE A 1 277 ? 20.424 22.623 -13.264 1.00 87.62 277 PHE A N 1
ATOM 2247 C CA . PHE A 1 277 ? 19.624 21.774 -12.369 1.00 87.62 277 PHE A CA 1
ATOM 2248 C C . PHE A 1 277 ? 19.673 22.236 -10.914 1.00 87.62 277 PHE A C 1
ATOM 2250 O O . PHE A 1 277 ? 18.761 21.928 -10.140 1.00 87.62 277 PHE A O 1
ATOM 2257 N N . ARG A 1 278 ? 20.743 22.941 -10.545 1.00 86.81 278 ARG A N 1
ATOM 2258 C CA . ARG A 1 278 ? 20.969 23.490 -9.214 1.00 86.81 278 ARG A CA 1
ATOM 2259 C C . ARG A 1 278 ? 20.997 25.009 -9.298 1.00 86.81 278 ARG A C 1
ATOM 2261 O O . ARG A 1 278 ? 21.609 25.569 -10.202 1.00 86.81 278 ARG A O 1
ATOM 2268 N N . SER A 1 279 ? 20.352 25.676 -8.349 1.00 83.81 279 SER A N 1
ATOM 2269 C CA . SER A 1 279 ? 20.531 27.115 -8.169 1.00 83.81 279 SER A CA 1
ATOM 2270 C C . SER A 1 279 ? 21.929 27.430 -7.607 1.00 83.81 279 SER A C 1
ATOM 2272 O O . SER A 1 279 ? 22.632 26.520 -7.163 1.00 83.81 279 SER A O 1
ATOM 2274 N N . PRO A 1 280 ? 22.366 28.705 -7.616 1.00 81.56 280 PRO A N 1
ATOM 2275 C CA . PRO A 1 280 ? 23.706 29.089 -7.150 1.00 81.56 280 PRO A CA 1
ATOM 2276 C C . PRO A 1 280 ? 24.013 28.717 -5.689 1.00 81.56 280 PRO A C 1
ATOM 2278 O O . PRO A 1 280 ? 25.171 28.597 -5.310 1.00 81.56 280 PRO A O 1
ATOM 2281 N N . ASP A 1 281 ? 22.975 28.525 -4.875 1.00 80.25 281 ASP A N 1
ATOM 2282 C CA . ASP A 1 281 ? 23.024 28.039 -3.490 1.00 80.25 281 ASP A CA 1
ATOM 2283 C C . ASP A 1 281 ? 23.173 26.505 -3.378 1.00 80.25 281 ASP A C 1
ATOM 2285 O O . ASP A 1 281 ? 23.242 25.975 -2.274 1.00 80.25 281 ASP A O 1
ATOM 2289 N N . GLY A 1 282 ? 23.209 25.784 -4.504 1.00 75.50 282 GLY A N 1
ATOM 2290 C CA . GLY A 1 282 ? 23.306 24.325 -4.573 1.00 75.50 282 GLY A CA 1
ATOM 2291 C C . GLY A 1 282 ? 21.962 23.589 -4.552 1.00 75.50 282 GLY A C 1
ATOM 2292 O O . GLY A 1 282 ? 21.947 22.369 -4.707 1.00 75.50 282 GLY A O 1
ATOM 2293 N N . THR A 1 283 ? 20.833 24.292 -4.416 1.00 77.50 283 THR A N 1
ATOM 2294 C CA . THR A 1 283 ? 19.508 23.664 -4.295 1.00 77.50 283 THR A CA 1
ATOM 2295 C C . THR A 1 283 ? 19.016 23.120 -5.641 1.00 77.50 283 THR A C 1
ATOM 2297 O O . THR A 1 283 ? 18.940 23.858 -6.622 1.00 77.50 283 THR A O 1
ATOM 2300 N N . TYR A 1 284 ? 18.596 21.851 -5.699 1.00 79.94 284 TYR A N 1
ATOM 2301 C CA . TYR A 1 284 ? 17.976 21.279 -6.903 1.00 79.94 284 TYR A CA 1
ATOM 2302 C C . TYR A 1 284 ? 16.624 21.926 -7.232 1.00 79.94 284 TYR A C 1
ATOM 2304 O O . TYR A 1 284 ? 15.784 22.103 -6.346 1.00 79.94 284 TYR A O 1
ATOM 2312 N N . ARG A 1 285 ? 16.397 22.251 -8.513 1.00 85.69 285 ARG A N 1
ATOM 2313 C CA . ARG A 1 285 ? 15.152 22.850 -9.028 1.00 85.69 285 ARG A CA 1
ATOM 2314 C C . ARG A 1 285 ? 14.826 22.327 -10.424 1.00 85.69 285 ARG A C 1
ATOM 2316 O O . ARG A 1 285 ? 15.082 22.990 -11.424 1.00 85.69 285 ARG A O 1
ATOM 2323 N N . ILE A 1 286 ? 14.244 21.134 -10.494 1.00 88.62 286 ILE A N 1
ATOM 2324 C CA . ILE A 1 286 ? 13.961 20.470 -11.771 1.00 88.62 286 ILE A CA 1
ATOM 2325 C C . ILE A 1 286 ? 12.476 20.127 -11.860 1.00 88.62 286 ILE A C 1
ATOM 2327 O O . ILE A 1 286 ? 11.868 19.653 -10.904 1.00 88.62 286 ILE A O 1
ATOM 2331 N N . ARG A 1 287 ? 11.884 20.332 -13.033 1.00 92.56 287 ARG A N 1
ATOM 2332 C CA . ARG A 1 287 ? 10.549 19.863 -13.399 1.00 92.56 287 ARG A CA 1
ATOM 2333 C C . ARG A 1 287 ? 10.679 18.773 -14.453 1.00 92.56 287 ARG A C 1
ATOM 2335 O O . ARG A 1 287 ? 10.979 19.064 -15.607 1.00 92.56 287 ARG A O 1
ATOM 2342 N N . LEU A 1 288 ? 10.410 17.536 -14.067 1.00 91.69 288 LEU A N 1
ATOM 2343 C CA . LEU A 1 288 ? 10.345 16.382 -14.953 1.00 91.69 288 LEU A CA 1
ATOM 2344 C C . LEU A 1 288 ? 8.991 16.316 -15.661 1.00 91.69 288 LEU A C 1
ATOM 2346 O O . LEU A 1 288 ? 7.950 16.616 -15.078 1.00 91.69 288 LEU A O 1
ATOM 2350 N N . THR A 1 289 ? 9.000 15.877 -16.915 1.00 93.75 289 THR A N 1
ATOM 2351 C CA . THR A 1 289 ? 7.798 15.443 -17.633 1.00 93.75 289 THR A CA 1
ATOM 2352 C C . THR A 1 289 ? 7.780 13.926 -17.630 1.00 93.75 289 THR A C 1
ATOM 2354 O O . THR A 1 289 ? 8.657 13.291 -18.219 1.00 93.75 289 THR A O 1
ATOM 2357 N N . LEU A 1 290 ? 6.804 13.368 -16.921 1.00 92.62 290 LEU A N 1
ATOM 2358 C CA . LEU A 1 290 ? 6.600 11.934 -16.772 1.00 92.62 290 LEU A CA 1
ATOM 2359 C C . LEU A 1 290 ? 5.493 11.492 -17.716 1.00 92.62 290 LEU A C 1
ATOM 2361 O O . LEU A 1 290 ? 4.494 12.196 -17.864 1.00 92.62 290 LEU A O 1
ATOM 2365 N N . GLU A 1 291 ? 5.666 10.330 -18.325 1.00 92.38 291 GLU A N 1
ATOM 2366 C CA . GLU A 1 291 ? 4.688 9.746 -19.233 1.00 92.38 291 GLU A CA 1
ATOM 2367 C C . GLU A 1 291 ? 4.457 8.272 -18.915 1.00 92.38 291 GLU A C 1
ATOM 2369 O O . GLU A 1 291 ? 5.404 7.541 -18.638 1.00 92.38 291 GLU A O 1
ATOM 2374 N N . ASP A 1 292 ? 3.210 7.833 -19.021 1.00 88.31 292 ASP A N 1
ATOM 2375 C CA . ASP A 1 292 ? 2.833 6.427 -19.104 1.00 88.31 292 ASP A CA 1
ATOM 2376 C C . ASP A 1 292 ? 1.847 6.210 -20.272 1.00 88.31 292 ASP A C 1
ATOM 2378 O O . ASP A 1 292 ? 1.519 7.173 -20.970 1.00 88.31 292 ASP A O 1
ATOM 2382 N N . PRO A 1 293 ? 1.367 4.980 -20.543 1.00 86.06 293 PRO A N 1
ATOM 2383 C CA . PRO A 1 293 ? 0.411 4.751 -21.629 1.00 86.06 293 PRO A CA 1
ATOM 2384 C C . PRO A 1 293 ? -0.920 5.507 -21.482 1.00 86.06 293 PRO A C 1
ATOM 2386 O O . PRO A 1 293 ? -1.689 5.568 -22.437 1.00 86.06 293 PRO A O 1
ATOM 2389 N N . THR A 1 294 ? -1.219 6.044 -20.295 1.00 86.38 294 THR A N 1
ATOM 2390 C CA . THR A 1 294 ? -2.495 6.689 -19.970 1.00 86.38 294 THR A CA 1
ATOM 2391 C C . THR A 1 294 ? -2.432 8.211 -20.002 1.00 86.38 294 THR A C 1
ATOM 2393 O O . THR A 1 294 ? -3.467 8.842 -20.206 1.00 86.38 294 THR A O 1
ATOM 2396 N N . GLY A 1 295 ? -1.256 8.818 -19.819 1.00 90.12 295 GLY A N 1
ATOM 2397 C CA . GLY A 1 295 ? -1.139 10.270 -19.806 1.00 90.12 295 GLY A CA 1
ATOM 2398 C C . GLY A 1 295 ? 0.263 10.811 -19.544 1.00 90.12 295 GLY A C 1
ATOM 2399 O O . GLY A 1 295 ? 1.261 10.091 -19.516 1.00 90.12 295 GLY A O 1
ATOM 2400 N N . ARG A 1 296 ? 0.328 12.134 -19.355 1.00 94.31 296 ARG A N 1
ATOM 2401 C CA . ARG A 1 296 ? 1.547 12.877 -19.018 1.00 94.31 296 ARG A CA 1
ATOM 2402 C C . ARG A 1 296 ? 1.298 13.813 -17.849 1.00 94.31 296 ARG A C 1
ATOM 2404 O O . ARG A 1 296 ? 0.283 14.504 -17.824 1.00 94.31 296 ARG A O 1
ATOM 2411 N N . ILE A 1 297 ? 2.260 13.895 -16.934 1.00 94.00 297 ILE A N 1
ATOM 2412 C CA . ILE A 1 297 ? 2.238 14.855 -15.825 1.00 94.00 297 ILE A CA 1
ATOM 2413 C C . ILE A 1 297 ? 3.581 15.570 -15.676 1.00 94.00 297 ILE A C 1
ATOM 2415 O O . ILE A 1 297 ? 4.618 15.109 -16.159 1.00 94.00 297 ILE A O 1
ATOM 2419 N N . HIS A 1 298 ? 3.569 16.683 -14.943 1.00 93.69 298 HIS A N 1
ATOM 2420 C CA . HIS A 1 298 ? 4.785 17.368 -14.519 1.00 93.69 298 HIS A CA 1
ATOM 2421 C C . HIS A 1 298 ? 5.056 17.107 -13.040 1.00 93.69 298 HIS A C 1
ATOM 2423 O O . HIS A 1 298 ? 4.254 17.496 -12.192 1.00 93.69 298 HIS A O 1
ATOM 2429 N N . ALA A 1 299 ? 6.194 16.486 -12.738 1.00 91.31 299 ALA A N 1
ATOM 2430 C CA . ALA A 1 299 ? 6.641 16.229 -11.375 1.00 91.31 299 ALA A CA 1
ATOM 2431 C C . ALA A 1 299 ? 7.894 17.047 -11.058 1.00 91.31 299 ALA A C 1
ATOM 2433 O O . ALA A 1 299 ? 8.782 17.179 -11.896 1.00 91.31 299 ALA A O 1
ATOM 2434 N N . TYR A 1 300 ? 7.973 17.598 -9.854 1.00 85.62 300 TYR A N 1
ATOM 2435 C CA . TYR A 1 300 ? 9.116 18.394 -9.418 1.00 85.62 300 TYR A CA 1
ATOM 2436 C C . TYR A 1 300 ? 10.128 17.538 -8.645 1.00 85.62 300 TYR A C 1
ATOM 2438 O O . TYR A 1 300 ? 9.752 16.614 -7.931 1.00 85.62 300 TYR A O 1
ATOM 2446 N N . LEU A 1 301 ? 11.409 17.861 -8.805 1.00 81.75 301 LEU A N 1
ATOM 2447 C CA . LEU A 1 301 ? 12.519 17.465 -7.944 1.00 81.75 301 LEU A CA 1
ATOM 2448 C C . LEU A 1 301 ? 13.084 18.759 -7.359 1.00 81.75 301 LEU A C 1
ATOM 2450 O O . LEU A 1 301 ? 13.714 19.545 -8.074 1.00 81.75 301 LEU A O 1
ATOM 2454 N N . TYR A 1 302 ? 12.800 19.009 -6.085 1.00 77.19 302 TYR A N 1
ATOM 2455 C CA . TYR A 1 302 ? 13.164 20.253 -5.414 1.00 77.19 302 TYR A CA 1
ATOM 2456 C C . TYR A 1 302 ? 13.886 19.974 -4.097 1.00 77.19 302 TYR A C 1
ATOM 2458 O O . TYR A 1 302 ? 13.426 19.149 -3.311 1.00 77.19 302 TYR A O 1
ATOM 2466 N N . ALA A 1 303 ? 14.987 20.689 -3.850 1.00 73.81 303 ALA A N 1
ATOM 2467 C CA . ALA A 1 303 ? 15.787 20.571 -2.629 1.00 73.81 303 ALA A CA 1
ATOM 2468 C C . ALA A 1 303 ? 16.141 19.104 -2.297 1.00 73.81 303 ALA A C 1
ATOM 2470 O O . ALA A 1 303 ? 16.727 18.418 -3.138 1.00 73.81 303 ALA A O 1
ATOM 2471 N N . GLU A 1 304 ? 15.761 18.622 -1.109 1.00 63.41 304 GLU A N 1
ATOM 2472 C CA . GLU A 1 304 ? 16.038 17.267 -0.613 1.00 63.41 304 GLU A CA 1
ATOM 2473 C C . GLU A 1 304 ? 15.570 16.166 -1.580 1.00 63.41 304 GLU A C 1
ATOM 2475 O O . GLU A 1 304 ? 16.259 15.160 -1.739 1.00 63.41 304 GLU A O 1
ATOM 2480 N N . ASP A 1 305 ? 14.446 16.353 -2.287 1.00 62.84 305 ASP A N 1
ATOM 2481 C CA . ASP A 1 305 ? 13.949 15.357 -3.249 1.00 62.84 305 ASP A CA 1
ATOM 2482 C C . ASP A 1 305 ? 14.950 15.157 -4.405 1.00 62.84 305 ASP A C 1
ATOM 2484 O O . ASP A 1 305 ? 15.174 14.031 -4.854 1.00 62.84 305 ASP A O 1
ATOM 2488 N N . GLY A 1 306 ? 15.595 16.240 -4.858 1.00 66.06 306 GLY A N 1
ATOM 2489 C CA . GLY A 1 306 ? 16.638 16.199 -5.885 1.00 66.06 306 GLY A CA 1
ATOM 2490 C C . GLY A 1 306 ? 17.952 15.609 -5.373 1.00 66.06 306 GLY A C 1
ATOM 2491 O O . GLY A 1 306 ? 18.565 14.799 -6.068 1.00 66.06 306 GLY A O 1
ATOM 2492 N N . GLU A 1 307 ? 18.348 15.943 -4.142 1.00 64.31 307 GLU A N 1
ATOM 2493 C CA . GLU A 1 307 ? 19.537 15.357 -3.513 1.00 64.31 307 GLU A CA 1
ATOM 2494 C C . GLU A 1 307 ? 19.384 13.845 -3.358 1.00 64.31 307 GLU A C 1
ATOM 2496 O O . GLU A 1 307 ? 20.258 13.087 -3.766 1.00 64.31 307 GLU A O 1
ATOM 2501 N N . VAL A 1 308 ? 18.252 13.364 -2.842 1.00 61.03 308 VAL A N 1
ATOM 2502 C CA . VAL A 1 308 ? 18.036 11.919 -2.706 1.00 61.03 308 VAL A CA 1
ATOM 2503 C C . VAL A 1 308 ? 17.987 11.244 -4.080 1.00 61.03 308 VAL A C 1
ATOM 2505 O O . VAL A 1 308 ? 18.538 10.156 -4.242 1.00 61.03 308 VAL A O 1
ATOM 2508 N N . PHE A 1 309 ? 17.381 11.887 -5.083 1.00 69.75 309 PHE A N 1
ATOM 2509 C CA . PHE A 1 309 ? 17.283 11.342 -6.438 1.00 69.75 309 PHE A CA 1
ATOM 2510 C C . PHE A 1 309 ? 18.659 11.160 -7.096 1.00 69.75 309 PHE A C 1
ATOM 2512 O O . PHE A 1 309 ? 18.920 10.126 -7.711 1.00 69.75 309 PHE A O 1
ATOM 2519 N N . PHE A 1 310 ? 19.560 12.134 -6.942 1.00 69.75 310 PHE A N 1
ATOM 2520 C CA . PHE A 1 310 ? 20.905 12.078 -7.521 1.00 69.75 310 PHE A CA 1
ATOM 2521 C C . PHE A 1 310 ? 21.969 11.460 -6.603 1.00 69.75 310 PHE A C 1
ATOM 2523 O O . PHE A 1 310 ? 23.130 11.367 -7.014 1.00 69.75 310 PHE A O 1
ATOM 2530 N N . GLU A 1 311 ? 21.574 10.935 -5.438 1.00 64.81 311 GLU A N 1
ATOM 2531 C CA . GLU A 1 311 ? 22.460 10.389 -4.398 1.00 64.81 311 GLU A CA 1
ATOM 2532 C C . GLU A 1 311 ? 23.458 11.449 -3.878 1.00 64.81 311 GLU A C 1
ATOM 2534 O O . GLU A 1 311 ? 24.668 11.235 -3.827 1.00 64.81 311 GLU A O 1
ATOM 2539 N N . GLY A 1 312 ? 22.936 12.618 -3.510 1.00 68.38 312 GLY A N 1
ATOM 2540 C CA . GLY A 1 312 ? 23.667 13.783 -3.025 1.00 68.38 312 GLY A CA 1
ATOM 2541 C C . GLY A 1 312 ? 23.950 14.794 -4.135 1.00 68.38 312 GLY A C 1
ATOM 2542 O O . GLY A 1 312 ? 23.098 15.076 -4.973 1.00 68.38 312 GLY A O 1
ATOM 2543 N N . ASN A 1 313 ? 25.167 15.341 -4.127 1.00 75.94 313 ASN A N 1
ATOM 2544 C CA . ASN A 1 313 ? 25.639 16.352 -5.073 1.00 75.94 313 ASN A CA 1
ATOM 2545 C C . ASN A 1 313 ? 26.814 15.808 -5.901 1.00 75.94 313 ASN A C 1
ATOM 2547 O O . ASN A 1 313 ? 27.959 16.206 -5.675 1.00 75.94 313 ASN A O 1
ATOM 2551 N N . PRO A 1 314 ? 26.568 14.877 -6.843 1.00 77.62 314 PRO A N 1
ATOM 2552 C CA . PRO A 1 314 ? 27.639 14.267 -7.616 1.00 77.62 314 PRO A CA 1
ATOM 2553 C C . PRO A 1 314 ? 28.374 15.291 -8.507 1.00 77.62 314 PRO A C 1
ATOM 2555 O O . PRO A 1 314 ? 27.811 16.341 -8.855 1.00 77.62 314 PRO A O 1
ATOM 2558 N N . PRO A 1 315 ? 29.620 14.978 -8.920 1.00 81.44 315 PRO A N 1
ATOM 2559 C CA . PRO A 1 315 ? 30.339 15.739 -9.939 1.00 81.44 315 PRO A CA 1
ATOM 2560 C C . PRO A 1 315 ? 29.533 15.843 -11.238 1.00 81.44 315 PRO A C 1
ATOM 2562 O O . PRO A 1 315 ? 28.731 14.958 -11.550 1.00 81.44 315 PRO A O 1
ATOM 2565 N N . MET A 1 316 ? 29.779 16.901 -12.015 1.00 81.94 316 MET A N 1
ATOM 2566 C CA . MET A 1 316 ? 28.994 17.229 -13.211 1.00 81.94 316 MET A CA 1
ATOM 2567 C C . MET A 1 316 ? 28.911 16.062 -14.203 1.00 81.94 316 MET A C 1
ATOM 2569 O O . MET A 1 316 ? 27.822 15.725 -14.657 1.00 81.94 316 MET A O 1
ATOM 2573 N N . ASP A 1 317 ? 30.023 15.370 -14.448 1.00 78.94 317 ASP A N 1
ATOM 2574 C CA . ASP A 1 317 ? 30.067 14.235 -15.377 1.00 78.94 317 ASP A CA 1
ATOM 2575 C C . ASP A 1 317 ? 29.207 13.063 -14.899 1.00 78.94 317 ASP A C 1
ATOM 2577 O O . ASP A 1 317 ? 28.506 12.431 -15.683 1.00 78.94 317 ASP A O 1
ATOM 2581 N N . ALA A 1 318 ? 29.211 12.778 -13.594 1.00 77.12 318 ALA A N 1
ATOM 2582 C CA . ALA A 1 318 ? 28.370 11.732 -13.022 1.00 77.12 318 ALA A CA 1
ATOM 2583 C C . ALA A 1 318 ? 26.881 12.104 -13.087 1.00 77.12 318 ALA A C 1
ATOM 2585 O O . ALA A 1 318 ? 26.043 11.234 -13.332 1.00 77.12 318 ALA A O 1
ATOM 2586 N N . LEU A 1 319 ? 26.553 13.389 -12.914 1.00 78.75 319 LEU A N 1
ATOM 2587 C CA . LEU A 1 319 ? 25.195 13.901 -13.083 1.00 78.75 319 LEU A CA 1
ATOM 2588 C C . LEU A 1 319 ? 24.732 13.784 -14.544 1.00 78.75 319 LEU A C 1
ATOM 2590 O O . LEU A 1 319 ? 23.614 13.332 -14.787 1.00 78.75 319 LEU A O 1
ATOM 2594 N N . ILE A 1 320 ? 25.609 14.106 -15.503 1.00 80.88 320 ILE A N 1
ATOM 2595 C CA . ILE A 1 320 ? 25.366 13.947 -16.944 1.00 80.88 320 ILE A CA 1
ATOM 2596 C C . ILE A 1 320 ? 25.091 12.484 -17.291 1.00 80.88 320 ILE A C 1
ATOM 2598 O O . ILE A 1 320 ? 24.082 12.197 -17.930 1.00 80.88 320 ILE A O 1
ATOM 2602 N N . ARG A 1 321 ? 25.925 11.549 -16.819 1.00 78.31 321 ARG A N 1
ATOM 2603 C CA . ARG A 1 321 ? 25.723 10.111 -17.061 1.00 78.31 321 ARG A CA 1
ATOM 2604 C C . ARG A 1 321 ? 24.385 9.620 -16.513 1.00 78.31 321 ARG A C 1
ATOM 2606 O O . ARG A 1 321 ? 23.595 9.030 -17.249 1.00 78.31 321 ARG A O 1
ATOM 2613 N N . LYS A 1 322 ? 24.078 9.926 -15.244 1.00 77.62 322 LYS A N 1
ATOM 2614 C CA . LYS A 1 322 ? 22.789 9.567 -14.617 1.00 77.62 322 LYS A CA 1
ATOM 2615 C C . LYS A 1 322 ? 21.601 10.136 -15.402 1.00 77.62 322 LYS A C 1
ATOM 2617 O O . LYS A 1 322 ? 20.607 9.442 -15.605 1.00 77.62 322 LYS A O 1
ATOM 2622 N N . TRP A 1 323 ? 21.714 11.379 -15.866 1.00 83.06 323 TRP A N 1
ATOM 2623 C CA . TRP A 1 323 ? 20.677 12.047 -16.645 1.00 83.06 323 TRP A CA 1
ATOM 2624 C C . TRP A 1 323 ? 20.479 11.435 -18.038 1.00 83.06 323 TRP A C 1
ATOM 2626 O O . TRP A 1 323 ? 19.353 11.122 -18.423 1.00 83.06 323 TRP A O 1
ATOM 2636 N N . ASN A 1 324 ? 21.567 11.206 -18.773 1.00 79.94 324 ASN A N 1
ATOM 2637 C CA . ASN A 1 324 ? 21.542 10.571 -20.092 1.00 79.94 324 ASN A CA 1
ATOM 2638 C C . ASN A 1 324 ? 20.940 9.168 -20.025 1.00 79.94 324 ASN A C 1
ATOM 2640 O O . ASN A 1 324 ? 20.111 8.808 -20.860 1.00 79.94 324 ASN A O 1
ATOM 2644 N N . THR A 1 325 ? 21.275 8.424 -18.971 1.00 78.31 325 THR A N 1
ATOM 2645 C CA . THR A 1 325 ? 20.697 7.107 -18.693 1.00 78.31 325 THR A CA 1
ATOM 2646 C C . THR A 1 325 ? 19.173 7.191 -18.517 1.00 78.31 325 THR A C 1
ATOM 2648 O O . THR A 1 325 ? 18.432 6.398 -19.095 1.00 78.31 325 THR A O 1
ATOM 2651 N N . LEU A 1 326 ? 18.679 8.184 -17.770 1.00 78.38 326 LEU A N 1
ATOM 2652 C CA . LEU A 1 326 ? 17.246 8.392 -17.529 1.00 78.38 326 LEU A CA 1
ATOM 2653 C C . LEU A 1 326 ? 16.471 8.784 -18.799 1.00 78.38 326 LEU A C 1
ATOM 2655 O O . LEU A 1 326 ? 15.299 8.439 -18.936 1.00 78.38 326 LEU A O 1
ATOM 2659 N N . LEU A 1 327 ? 17.121 9.486 -19.730 1.00 80.06 327 LEU A N 1
ATOM 2660 C CA . LEU A 1 327 ? 16.553 9.836 -21.036 1.00 80.06 327 LEU A CA 1
ATOM 2661 C C . LEU A 1 327 ? 16.762 8.749 -22.104 1.00 80.06 327 LEU A C 1
ATOM 2663 O O . LEU A 1 327 ? 16.275 8.905 -23.226 1.00 80.06 327 LEU A O 1
ATOM 2667 N N . GLY A 1 328 ? 17.471 7.665 -21.773 1.00 73.88 328 GLY A N 1
ATOM 2668 C CA . GLY A 1 328 ? 17.785 6.583 -22.702 1.00 73.88 328 GLY A CA 1
ATOM 2669 C C . GLY A 1 328 ? 18.654 7.031 -23.875 1.00 73.88 328 GLY A C 1
ATOM 2670 O O . GLY A 1 328 ? 18.379 6.661 -25.016 1.00 73.88 328 GLY A O 1
ATOM 2671 N N . VAL A 1 329 ? 19.652 7.876 -23.604 1.00 78.00 329 VAL A N 1
ATOM 2672 C CA . VAL A 1 329 ? 20.684 8.289 -24.565 1.00 78.00 329 VAL A CA 1
ATOM 2673 C C . VAL A 1 329 ? 21.845 7.297 -24.471 1.00 78.00 329 VAL A C 1
ATOM 2675 O O . VAL A 1 329 ? 22.404 7.118 -23.392 1.00 78.00 329 VAL A O 1
ATOM 2678 N N . ALA A 1 330 ? 22.198 6.643 -25.581 1.00 61.47 330 ALA A N 1
ATOM 2679 C CA . ALA A 1 330 ? 23.310 5.693 -25.623 1.00 61.47 330 ALA A CA 1
ATOM 2680 C C . ALA A 1 330 ? 24.662 6.410 -25.435 1.00 61.47 330 ALA A C 1
ATOM 2682 O O . ALA A 1 330 ? 24.936 7.403 -26.112 1.00 61.47 330 ALA A O 1
ATOM 2683 N N . GLU A 1 331 ? 25.502 5.906 -24.527 1.00 58.81 331 GLU A N 1
ATOM 2684 C CA . GLU A 1 331 ? 26.889 6.360 -24.374 1.00 58.81 331 GLU A CA 1
ATOM 2685 C C . GLU A 1 331 ? 27.769 5.724 -25.462 1.00 58.81 331 GLU A C 1
ATOM 2687 O O . GLU A 1 331 ? 27.632 4.539 -25.765 1.00 58.81 331 GLU A O 1
ATOM 2692 N N . VAL A 1 332 ? 28.670 6.511 -26.058 1.00 54.31 332 VAL A N 1
ATOM 2693 C CA . VAL A 1 332 ? 29.740 6.003 -26.930 1.00 54.31 332 VAL A CA 1
ATOM 2694 C C . VAL A 1 332 ? 31.018 5.922 -26.104 1.00 54.31 332 VAL A C 1
ATOM 2696 O O . VAL A 1 332 ? 31.341 6.874 -25.390 1.00 54.31 332 VAL A O 1
ATOM 2699 N N . ASP A 1 333 ? 31.778 4.836 -26.256 1.00 48.09 333 ASP A N 1
ATOM 2700 C CA . ASP A 1 333 ? 33.018 4.529 -25.516 1.00 48.09 333 ASP A CA 1
ATOM 2701 C C . ASP A 1 333 ? 34.105 5.631 -25.569 1.00 48.09 333 ASP A C 1
ATOM 2703 O O . ASP A 1 333 ? 35.091 5.576 -24.840 1.00 48.09 333 ASP A O 1
ATOM 2707 N N . SER A 1 334 ? 33.942 6.658 -26.411 1.00 48.41 334 SER A N 1
ATOM 2708 C CA . SER A 1 334 ? 34.866 7.794 -26.561 1.00 48.41 334 SER A CA 1
ATOM 2709 C C . SER A 1 334 ? 34.421 9.084 -25.849 1.00 48.41 334 SER A C 1
ATOM 2711 O O . SER A 1 334 ? 35.019 10.133 -26.070 1.00 48.41 334 SER A O 1
ATOM 2713 N N . GLY A 1 335 ? 33.373 9.046 -25.015 1.00 51.47 335 GLY A N 1
ATOM 2714 C CA . GLY A 1 335 ? 32.943 10.197 -24.203 1.00 51.47 335 GLY A CA 1
ATOM 2715 C C . GLY A 1 335 ? 32.247 11.328 -24.974 1.00 51.47 335 GLY A C 1
ATOM 2716 O O . GLY A 1 335 ? 31.967 12.379 -24.400 1.00 51.47 335 GLY A O 1
ATOM 2717 N N . GLY A 1 336 ? 31.947 11.126 -26.260 1.00 53.22 336 GLY A N 1
ATOM 2718 C CA . GLY A 1 336 ? 31.159 12.049 -27.079 1.00 53.22 336 GLY A CA 1
ATOM 2719 C C . GLY A 1 336 ? 29.669 11.701 -27.059 1.00 53.22 336 GLY A C 1
ATOM 2720 O O . GLY A 1 336 ? 29.294 10.539 -27.212 1.00 53.22 336 GLY A O 1
ATOM 2721 N N . VAL A 1 337 ? 28.809 12.710 -26.899 1.00 54.31 337 VAL A N 1
ATOM 2722 C CA . VAL A 1 337 ? 27.358 12.582 -27.108 1.00 54.31 337 VAL A CA 1
ATOM 2723 C C . VAL A 1 337 ? 27.094 12.626 -28.613 1.00 54.31 337 VAL A C 1
ATOM 2725 O O . VAL A 1 337 ? 27.491 13.582 -29.274 1.00 54.31 337 VAL A O 1
ATOM 2728 N N . ILE A 1 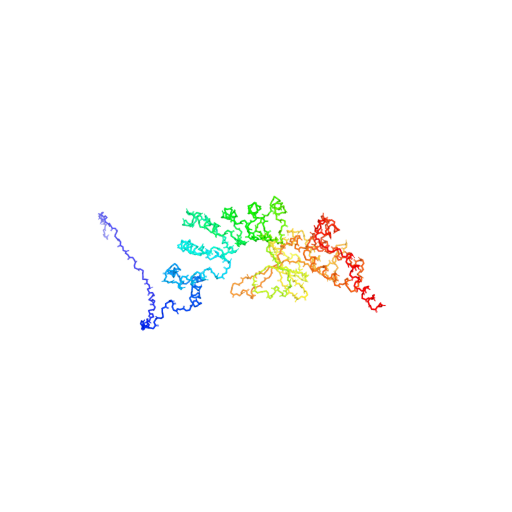338 ? 26.419 11.617 -29.169 1.00 54.12 338 ILE A N 1
ATOM 2729 C CA . ILE A 1 338 ? 25.940 11.678 -30.557 1.00 54.12 338 ILE A CA 1
ATOM 2730 C C . ILE A 1 338 ? 24.807 12.713 -30.614 1.00 54.12 338 ILE A C 1
ATOM 2732 O O . ILE A 1 338 ? 23.740 12.501 -30.028 1.00 54.12 338 ILE A O 1
ATOM 2736 N N . GLU A 1 339 ? 25.015 13.825 -31.322 1.00 49.38 339 GLU A N 1
ATOM 2737 C CA . GLU A 1 339 ? 23.926 14.748 -31.650 1.00 49.38 339 GLU A CA 1
ATOM 2738 C C . GLU A 1 339 ? 22.830 13.987 -32.416 1.00 49.38 339 GLU A C 1
ATOM 2740 O O . GLU A 1 339 ? 23.092 13.336 -33.425 1.00 49.38 339 GLU A O 1
ATOM 2745 N N . ASN A 1 340 ? 21.589 14.064 -31.925 1.00 55.66 340 ASN A N 1
ATOM 2746 C CA . ASN A 1 340 ? 20.397 13.418 -32.495 1.00 55.66 340 ASN A CA 1
ATOM 2747 C C . ASN A 1 340 ? 20.316 11.881 -32.395 1.00 55.66 340 ASN A C 1
ATOM 2749 O O . ASN A 1 340 ? 19.547 11.269 -33.138 1.00 55.66 340 ASN A O 1
ATOM 2753 N N . ALA A 1 341 ? 21.024 11.240 -31.456 1.00 58.88 341 ALA A N 1
ATOM 2754 C CA . ALA A 1 341 ? 20.763 9.828 -31.161 1.00 58.88 341 ALA A CA 1
ATOM 2755 C C . ALA A 1 341 ? 19.288 9.598 -30.757 1.00 58.88 341 ALA A C 1
ATOM 2757 O O . ALA A 1 341 ? 18.733 10.382 -29.974 1.00 58.88 341 ALA A O 1
ATOM 2758 N N . PRO A 1 342 ? 18.640 8.528 -31.255 1.00 62.31 342 PRO A N 1
ATOM 2759 C CA . PRO A 1 342 ? 17.272 8.205 -30.878 1.00 62.31 342 PRO A CA 1
ATOM 2760 C C . PRO A 1 342 ? 17.201 7.945 -29.370 1.00 62.31 342 PRO A C 1
ATOM 2762 O O . PRO A 1 342 ? 17.869 7.056 -28.846 1.00 62.31 342 PRO A O 1
ATOM 2765 N N . ARG A 1 343 ? 16.387 8.739 -28.667 1.00 72.44 343 ARG A N 1
ATOM 2766 C CA . ARG A 1 343 ? 16.131 8.557 -27.234 1.00 72.44 343 ARG A CA 1
ATOM 2767 C C . ARG A 1 343 ? 15.185 7.384 -27.029 1.00 72.44 343 ARG A C 1
ATOM 2769 O O . ARG A 1 343 ? 14.096 7.372 -27.602 1.00 72.44 343 ARG A O 1
ATOM 2776 N N . ASN A 1 344 ? 15.561 6.453 -26.161 1.00 75.94 344 ASN A N 1
ATOM 2777 C CA . ASN A 1 344 ? 14.676 5.384 -25.708 1.00 75.94 344 ASN A CA 1
ATOM 2778 C C . ASN A 1 344 ? 14.592 5.374 -24.174 1.00 75.94 344 ASN A C 1
ATOM 2780 O O . ASN A 1 344 ? 15.201 4.512 -23.536 1.00 75.94 344 ASN A O 1
ATOM 2784 N N . PRO A 1 345 ? 13.910 6.365 -23.566 1.00 82.69 345 PRO A N 1
ATOM 2785 C CA . PRO A 1 345 ? 13.872 6.503 -22.118 1.00 82.69 345 PRO A CA 1
ATOM 2786 C C . PRO A 1 345 ? 13.262 5.248 -21.476 1.00 82.69 345 PRO A C 1
ATOM 2788 O O . PRO A 1 345 ? 12.173 4.825 -21.884 1.00 82.69 345 PRO A O 1
ATOM 2791 N N . PRO A 1 346 ? 13.939 4.650 -20.481 1.00 77.69 346 PRO A N 1
ATOM 2792 C CA . PRO A 1 346 ? 13.487 3.423 -19.849 1.00 77.69 346 PRO A CA 1
ATOM 2793 C C . PRO A 1 346 ? 12.207 3.647 -19.044 1.00 77.69 346 PRO A C 1
ATOM 2795 O O . PRO A 1 346 ? 11.941 4.732 -18.518 1.00 77.69 346 PRO A O 1
ATOM 2798 N N . TRP A 1 347 ? 11.438 2.573 -18.897 1.00 76.56 347 TRP A N 1
ATOM 2799 C CA . TRP A 1 347 ? 10.332 2.524 -17.952 1.00 76.56 347 TRP A CA 1
ATOM 2800 C C . TRP A 1 347 ? 10.887 2.409 -16.536 1.00 76.56 347 TRP A C 1
ATOM 2802 O O . TRP A 1 347 ? 11.529 1.423 -16.175 1.00 76.56 347 TRP A O 1
ATOM 2812 N N . VAL A 1 348 ? 10.639 3.435 -15.735 1.00 72.31 348 VAL A N 1
ATOM 2813 C CA . VAL A 1 348 ? 11.076 3.546 -14.351 1.00 72.31 348 VAL A CA 1
ATOM 2814 C C . VAL A 1 348 ? 9.873 3.588 -13.429 1.00 72.31 348 VAL A C 1
ATOM 2816 O O . VAL A 1 348 ? 8.879 4.274 -13.659 1.00 72.31 348 VAL A O 1
ATOM 2819 N N . LEU A 1 349 ? 9.965 2.829 -12.351 1.00 68.62 349 LEU A N 1
ATOM 2820 C CA . LEU A 1 349 ? 8.968 2.849 -11.304 1.00 68.62 349 LEU A CA 1
ATOM 2821 C C . LEU A 1 349 ? 9.306 3.967 -10.316 1.00 68.62 349 LEU A C 1
ATOM 2823 O O . LEU A 1 349 ? 10.400 3.984 -9.753 1.00 68.62 349 LEU A O 1
ATOM 2827 N N . CYS A 1 350 ? 8.366 4.875 -10.074 1.00 72.12 350 CYS A N 1
ATOM 2828 C CA . CYS A 1 350 ? 8.559 6.001 -9.170 1.00 72.12 350 CYS A CA 1
ATOM 2829 C C . CYS A 1 350 ? 7.412 6.155 -8.177 1.00 72.12 350 CYS A C 1
ATOM 2831 O O . CYS A 1 350 ? 6.289 5.702 -8.421 1.00 72.12 350 CYS A O 1
ATOM 2833 N N . CYS A 1 351 ? 7.698 6.804 -7.046 1.00 77.69 351 CYS A N 1
ATOM 2834 C CA . CYS A 1 351 ? 6.647 7.309 -6.178 1.00 77.69 351 CYS A CA 1
ATOM 2835 C C . CYS A 1 351 ? 6.364 8.766 -6.545 1.00 77.69 351 CYS A C 1
ATOM 2837 O O . CYS A 1 351 ? 7.274 9.585 -6.646 1.00 77.69 351 CYS A O 1
ATOM 2839 N N . ILE A 1 352 ? 5.093 9.103 -6.710 1.00 84.31 352 ILE A N 1
ATOM 2840 C CA . ILE A 1 352 ? 4.627 10.462 -6.963 1.00 84.31 352 ILE A CA 1
ATOM 2841 C C . ILE A 1 352 ? 3.831 10.907 -5.747 1.00 84.31 352 ILE A C 1
ATOM 2843 O O . ILE A 1 352 ? 2.950 10.194 -5.277 1.00 84.31 352 ILE A O 1
ATOM 2847 N N . LYS A 1 353 ? 4.120 12.099 -5.242 1.00 81.31 353 LYS A N 1
ATOM 2848 C CA . LYS A 1 353 ? 3.377 12.713 -4.145 1.00 81.31 353 LYS A CA 1
ATOM 2849 C C . LYS A 1 353 ? 2.669 13.958 -4.650 1.00 81.31 353 LYS A C 1
ATOM 2851 O O . LYS A 1 353 ? 3.315 14.835 -5.215 1.00 81.31 353 LYS A O 1
ATOM 2856 N N . SER A 1 354 ? 1.363 14.069 -4.433 1.00 85.50 354 SER A N 1
ATOM 2857 C CA . SER A 1 354 ? 0.623 15.294 -4.735 1.00 85.50 354 SER A CA 1
ATOM 2858 C C . SER A 1 354 ? 0.571 16.234 -3.530 1.00 85.50 354 SER A C 1
ATOM 2860 O O . SER A 1 354 ? 0.397 15.813 -2.383 1.00 85.50 354 SER A O 1
ATOM 2862 N N . TYR A 1 355 ? 0.714 17.526 -3.799 1.00 79.81 355 TYR A N 1
ATOM 2863 C CA . TYR A 1 355 ? 0.599 18.614 -2.833 1.00 79.81 355 TYR A CA 1
ATOM 2864 C C . TYR A 1 355 ? -0.104 19.807 -3.486 1.00 79.81 355 TYR A C 1
ATOM 2866 O O . TYR A 1 355 ? -0.288 19.836 -4.699 1.00 79.81 355 TYR A O 1
ATOM 2874 N N . TYR A 1 356 ? -0.515 20.784 -2.692 1.00 81.56 356 TYR A N 1
ATOM 2875 C CA . TYR A 1 356 ? -1.068 22.048 -3.172 1.00 81.56 356 TYR A CA 1
ATOM 2876 C C . TYR A 1 356 ? -0.382 23.188 -2.420 1.00 81.56 356 TYR A C 1
ATOM 2878 O O . TYR A 1 356 ? 0.114 22.984 -1.308 1.00 81.56 356 TYR A O 1
ATOM 2886 N N . PHE A 1 357 ? -0.314 24.369 -3.026 1.00 78.38 357 PHE A N 1
ATOM 2887 C CA . PHE A 1 357 ? 0.341 25.533 -2.417 1.00 78.38 357 PHE A CA 1
ATOM 2888 C C . PHE A 1 357 ? -0.636 26.669 -2.096 1.00 78.38 357 PHE A C 1
ATOM 2890 O O . PHE A 1 357 ? -0.319 27.496 -1.244 1.00 78.38 357 PHE A O 1
ATOM 2897 N N . ASP A 1 358 ? -1.830 26.681 -2.699 1.00 78.88 358 ASP A N 1
ATOM 2898 C CA . ASP A 1 358 ? -2.890 27.636 -2.381 1.00 78.88 358 ASP A CA 1
ATOM 2899 C C . ASP A 1 358 ? -4.055 26.936 -1.668 1.00 78.88 358 ASP A C 1
ATOM 2901 O O . ASP A 1 358 ? -4.671 26.006 -2.186 1.00 78.88 358 ASP A O 1
ATOM 2905 N N . LYS A 1 359 ? -4.366 27.385 -0.448 1.00 83.56 359 LYS A N 1
ATOM 2906 C CA . LYS A 1 359 ? -5.496 26.867 0.338 1.00 83.56 359 LYS A CA 1
ATOM 2907 C C . LYS A 1 359 ? -6.850 27.328 -0.206 1.00 83.56 359 LYS A C 1
ATOM 2909 O O . LYS A 1 359 ? -7.846 26.671 0.083 1.00 83.56 359 LYS A O 1
ATOM 2914 N N . ASN A 1 360 ? -6.886 28.436 -0.944 1.00 85.69 360 ASN A N 1
ATOM 2915 C CA . ASN A 1 360 ? -8.108 28.991 -1.524 1.00 85.69 360 ASN A CA 1
ATOM 2916 C C . ASN A 1 360 ? -8.473 28.306 -2.849 1.00 85.69 360 ASN A C 1
ATOM 2918 O O . ASN A 1 360 ? -9.646 28.275 -3.210 1.00 85.69 360 ASN A O 1
ATOM 2922 N N . ASP A 1 361 ? -7.489 27.710 -3.528 1.00 87.00 361 ASP A N 1
ATOM 2923 C CA . ASP A 1 361 ? -7.669 26.916 -4.744 1.00 87.00 361 ASP A CA 1
ATOM 2924 C C . ASP A 1 361 ? -6.882 25.599 -4.658 1.00 87.00 361 ASP A C 1
ATOM 2926 O O . ASP A 1 361 ? -5.831 25.401 -5.273 1.00 87.00 361 ASP A O 1
ATOM 2930 N N . VAL A 1 362 ? -7.386 24.674 -3.839 1.00 84.38 362 VAL A N 1
ATOM 2931 C CA . VAL A 1 362 ? -6.705 23.399 -3.560 1.00 84.38 362 VAL A CA 1
ATOM 2932 C C . VAL A 1 362 ? -6.553 22.511 -4.798 1.00 84.38 362 VAL A C 1
ATOM 2934 O O . VAL A 1 362 ? -5.580 21.765 -4.896 1.00 84.38 362 VAL A O 1
ATOM 2937 N N . TRP A 1 363 ? -7.491 22.583 -5.747 1.00 84.50 363 TRP A N 1
ATOM 2938 C CA . TRP A 1 363 ? -7.479 21.754 -6.954 1.00 84.50 363 TRP A CA 1
ATOM 2939 C C . TRP A 1 363 ? -6.681 22.398 -8.089 1.00 84.50 363 TRP A C 1
ATOM 2941 O O . TRP A 1 363 ? -5.881 21.702 -8.713 1.00 84.50 363 TRP A O 1
ATOM 2951 N N . GLY A 1 364 ? -6.821 23.705 -8.333 1.00 84.69 364 GLY A N 1
ATOM 2952 C CA . GLY A 1 364 ? -6.054 24.397 -9.373 1.00 84.69 364 GLY A CA 1
ATOM 2953 C C . GLY A 1 364 ? -4.583 24.614 -9.004 1.00 84.69 364 GLY A C 1
ATOM 2954 O O . GLY A 1 364 ? -3.719 24.629 -9.884 1.00 84.69 364 GLY A O 1
ATOM 2955 N N . SER A 1 365 ? -4.254 24.657 -7.706 1.00 83.62 365 SER A N 1
ATOM 2956 C CA . SER A 1 365 ? -2.865 24.706 -7.222 1.00 83.62 365 SER A CA 1
ATOM 2957 C C . SER A 1 365 ? -2.233 23.330 -6.965 1.00 83.62 365 SER A C 1
ATOM 2959 O O . SER A 1 365 ? -1.104 23.253 -6.470 1.00 83.62 365 SER A O 1
ATOM 2961 N N . ARG A 1 366 ? -2.917 22.229 -7.314 1.00 87.50 366 ARG A N 1
ATOM 2962 C CA . ARG A 1 366 ? -2.385 20.869 -7.159 1.00 87.50 366 ARG A CA 1
ATOM 2963 C C . ARG A 1 366 ? -1.153 20.668 -8.048 1.00 87.50 366 ARG A C 1
ATOM 2965 O O . ARG A 1 366 ? -1.161 20.959 -9.244 1.00 87.50 366 ARG A O 1
ATOM 2972 N N . LYS A 1 367 ? -0.078 20.152 -7.458 1.00 84.69 367 LYS A N 1
ATOM 2973 C CA . LYS A 1 367 ? 1.198 19.818 -8.104 1.00 84.69 367 LYS A CA 1
ATOM 2974 C C . LYS A 1 367 ? 1.684 18.453 -7.631 1.00 84.69 367 LYS A C 1
ATOM 2976 O O . LYS A 1 367 ? 1.216 17.926 -6.621 1.00 84.69 367 LYS A O 1
ATOM 2981 N N . TRP A 1 368 ? 2.639 17.891 -8.363 1.00 88.81 368 TRP A N 1
ATOM 2982 C CA . TRP A 1 368 ? 3.225 16.585 -8.078 1.00 88.81 368 TRP A CA 1
ATOM 2983 C C . TRP A 1 368 ? 4.725 16.720 -7.828 1.00 88.81 368 TRP A C 1
ATOM 2985 O O . TRP A 1 368 ? 5.406 17.435 -8.553 1.00 88.81 368 TRP A O 1
ATOM 2995 N N . THR A 1 369 ? 5.252 16.034 -6.822 1.00 80.00 369 THR A N 1
ATOM 2996 C CA . THR A 1 369 ? 6.695 15.876 -6.595 1.00 80.00 369 THR A CA 1
ATOM 2997 C C . THR A 1 369 ? 7.078 14.411 -6.767 1.00 80.00 369 THR A C 1
ATOM 2999 O O . THR A 1 369 ? 6.278 13.513 -6.481 1.00 80.00 369 THR A O 1
ATOM 3002 N N . TRP A 1 370 ? 8.287 14.164 -7.259 1.00 78.31 370 TRP A N 1
ATOM 3003 C CA . TRP A 1 370 ? 8.865 12.828 -7.283 1.00 78.31 370 TRP A CA 1
ATOM 3004 C C . TRP A 1 370 ? 9.345 12.483 -5.874 1.00 78.31 370 TRP A C 1
ATOM 3006 O O . TRP A 1 370 ? 10.292 13.068 -5.362 1.00 78.31 370 TRP A O 1
ATOM 3016 N N . SER A 1 371 ? 8.703 11.503 -5.245 1.00 66.50 371 SER A N 1
ATOM 3017 C CA . SER A 1 371 ? 9.131 10.977 -3.957 1.00 66.50 371 SER A CA 1
ATOM 3018 C C . SER A 1 371 ? 10.115 9.831 -4.172 1.00 66.50 371 SER A C 1
ATOM 3020 O O . SER A 1 371 ? 9.830 8.840 -4.838 1.00 66.50 371 SER A O 1
ATOM 3022 N N . THR A 1 372 ? 11.283 9.933 -3.558 1.00 51.66 372 THR A N 1
ATOM 3023 C CA . THR A 1 372 ? 12.365 8.940 -3.634 1.00 51.66 372 THR A CA 1
ATOM 3024 C C . THR A 1 372 ? 12.196 7.775 -2.653 1.00 51.66 372 THR A C 1
ATOM 3026 O O . THR A 1 372 ? 13.136 7.023 -2.394 1.00 51.66 372 THR A O 1
ATOM 3029 N N . ARG A 1 373 ? 10.988 7.575 -2.101 1.00 51.28 373 ARG A N 1
ATOM 3030 C CA . ARG A 1 373 ? 10.667 6.382 -1.306 1.00 51.28 373 ARG A CA 1
ATOM 3031 C C . ARG A 1 373 ? 10.737 5.147 -2.206 1.00 51.28 373 ARG A C 1
ATOM 3033 O O . ARG A 1 373 ? 9.780 4.814 -2.900 1.00 51.28 373 ARG A O 1
ATOM 3040 N N . ASN A 1 374 ? 11.885 4.476 -2.196 1.00 50.72 374 ASN A N 1
ATOM 3041 C CA . ASN A 1 374 ? 12.096 3.223 -2.909 1.00 50.72 374 ASN A CA 1
ATOM 3042 C C . ASN A 1 374 ? 11.130 2.146 -2.407 1.00 50.72 374 ASN A C 1
ATOM 3044 O O . ASN A 1 374 ? 10.766 2.097 -1.230 1.00 50.72 374 ASN A O 1
ATOM 3048 N N . PHE A 1 375 ? 10.729 1.251 -3.305 1.00 52.06 375 PHE A N 1
ATOM 3049 C CA . PHE A 1 375 ? 9.911 0.111 -2.924 1.00 52.06 375 PHE A CA 1
ATOM 3050 C C . PHE A 1 375 ? 10.648 -0.771 -1.926 1.00 52.06 375 PHE A C 1
ATOM 3052 O O . PHE A 1 375 ? 11.817 -1.125 -2.121 1.00 52.06 375 PHE A O 1
ATOM 3059 N N . SER A 1 376 ? 9.912 -1.219 -0.907 1.00 62.38 376 SER A N 1
ATOM 3060 C CA . SER A 1 376 ? 10.346 -2.372 -0.132 1.00 62.38 376 SER A CA 1
ATOM 3061 C C . SER A 1 376 ? 10.586 -3.549 -1.081 1.00 62.38 376 SER A C 1
ATOM 3063 O O . SER A 1 376 ? 9.973 -3.665 -2.148 1.00 62.38 376 SER A O 1
ATOM 3065 N N . TYR A 1 377 ? 11.493 -4.438 -0.698 1.00 68.12 377 TYR A N 1
ATOM 3066 C CA . TYR A 1 377 ? 11.798 -5.628 -1.485 1.00 68.12 377 TYR A CA 1
ATOM 3067 C C . TYR A 1 377 ? 10.532 -6.459 -1.772 1.00 68.12 377 TYR A C 1
ATOM 3069 O O . TYR A 1 377 ? 10.289 -6.853 -2.908 1.00 68.12 377 TYR A O 1
ATOM 3077 N N . ALA A 1 378 ? 9.645 -6.592 -0.779 1.00 63.84 378 ALA A N 1
ATOM 3078 C CA . ALA A 1 378 ? 8.347 -7.250 -0.929 1.00 63.84 378 ALA A CA 1
ATOM 3079 C C . ALA A 1 378 ? 7.441 -6.581 -1.981 1.00 63.84 378 ALA A C 1
ATOM 3081 O O . ALA A 1 378 ? 6.803 -7.272 -2.774 1.00 63.84 378 ALA A O 1
ATOM 3082 N N . GLY A 1 379 ? 7.415 -5.244 -2.033 1.00 61.69 379 GLY A N 1
ATOM 3083 C CA . GLY A 1 379 ? 6.674 -4.510 -3.058 1.00 61.69 379 GLY A CA 1
ATOM 3084 C C . GLY A 1 379 ? 7.214 -4.766 -4.469 1.00 61.69 379 GLY A C 1
ATOM 3085 O O . GLY A 1 379 ? 6.430 -4.954 -5.396 1.00 61.69 379 GLY A O 1
ATOM 3086 N N . ARG A 1 380 ? 8.542 -4.852 -4.630 1.00 74.00 380 ARG A N 1
ATOM 3087 C CA . ARG A 1 380 ? 9.179 -5.191 -5.916 1.00 74.00 380 ARG A CA 1
ATOM 3088 C C . ARG A 1 380 ? 8.839 -6.609 -6.367 1.00 74.00 380 ARG A C 1
ATOM 3090 O O . ARG A 1 380 ? 8.424 -6.793 -7.505 1.00 74.00 380 ARG A O 1
ATOM 3097 N N . VAL A 1 381 ? 8.917 -7.589 -5.464 1.00 77.56 381 VAL A N 1
ATOM 3098 C CA . VAL A 1 381 ? 8.493 -8.977 -5.734 1.00 77.56 381 VAL A CA 1
ATOM 3099 C C . VAL A 1 381 ? 7.047 -9.018 -6.211 1.00 77.56 381 VAL A C 1
ATOM 3101 O O . VAL A 1 381 ? 6.747 -9.674 -7.208 1.00 77.56 381 VAL A O 1
ATOM 3104 N N . LYS A 1 382 ? 6.150 -8.291 -5.531 1.00 74.31 382 LYS A N 1
ATOM 3105 C CA . LYS A 1 382 ? 4.733 -8.302 -5.891 1.00 74.31 382 LYS A CA 1
ATOM 3106 C C . LYS A 1 382 ? 4.495 -7.741 -7.288 1.00 74.31 382 LYS A C 1
ATOM 3108 O O . LYS A 1 382 ? 3.722 -8.320 -8.039 1.00 74.31 382 LYS A O 1
ATOM 3113 N N . LEU A 1 383 ? 5.185 -6.662 -7.648 1.00 69.38 383 LEU A N 1
ATOM 3114 C CA . LEU A 1 383 ? 5.089 -6.063 -8.978 1.00 69.38 383 LEU A CA 1
ATOM 3115 C C . LEU A 1 383 ? 5.646 -6.960 -10.080 1.00 69.38 383 LEU A C 1
ATOM 3117 O O . LEU A 1 383 ? 5.049 -7.035 -11.154 1.00 69.38 383 LEU A O 1
ATOM 3121 N N . ILE A 1 384 ? 6.744 -7.670 -9.813 1.00 79.12 384 ILE A N 1
ATOM 3122 C CA . ILE A 1 384 ? 7.249 -8.689 -10.738 1.00 79.12 384 ILE A CA 1
ATOM 3123 C C . ILE A 1 384 ? 6.169 -9.748 -10.956 1.00 79.12 384 ILE A C 1
ATOM 3125 O O . ILE A 1 384 ? 5.821 -10.044 -12.096 1.00 79.12 384 ILE A O 1
ATOM 3129 N N . GLU A 1 385 ? 5.577 -10.256 -9.873 1.00 76.25 385 GLU A N 1
ATOM 3130 C CA . GLU A 1 385 ? 4.541 -11.287 -9.931 1.00 76.25 385 GLU A CA 1
ATOM 3131 C C . GLU A 1 385 ? 3.280 -10.831 -10.686 1.00 76.25 385 GLU A C 1
ATOM 3133 O O . GLU A 1 385 ? 2.734 -11.592 -11.483 1.00 76.25 385 GLU A O 1
ATOM 3138 N N . THR A 1 386 ? 2.799 -9.607 -10.448 1.00 70.44 386 THR A N 1
ATOM 3139 C CA . THR A 1 386 ? 1.514 -9.146 -10.997 1.00 70.44 386 THR A CA 1
ATOM 3140 C C . THR A 1 386 ? 1.619 -8.483 -12.363 1.00 70.44 386 THR A C 1
ATOM 3142 O O . THR A 1 386 ? 0.700 -8.633 -13.163 1.00 70.44 386 THR A O 1
ATOM 3145 N N . VAL A 1 387 ? 2.689 -7.732 -12.639 1.00 71.69 387 VAL A N 1
ATOM 3146 C CA . VAL A 1 387 ? 2.812 -6.899 -13.851 1.00 71.69 387 VAL A CA 1
ATOM 3147 C C . VAL A 1 387 ? 3.771 -7.524 -14.859 1.00 71.69 387 VAL A C 1
ATOM 3149 O O . VAL A 1 387 ? 3.391 -7.780 -15.998 1.00 71.69 387 VAL A O 1
ATOM 3152 N N . PHE A 1 388 ? 5.009 -7.811 -14.454 1.00 70.19 388 PHE A N 1
ATOM 3153 C CA . PHE A 1 388 ? 6.016 -8.317 -15.394 1.00 70.19 388 PHE A CA 1
ATOM 3154 C C . PHE A 1 388 ? 5.715 -9.748 -15.838 1.00 70.19 388 PHE A C 1
ATOM 3156 O O . PHE A 1 388 ? 5.744 -10.056 -17.031 1.00 70.19 388 PHE A O 1
ATOM 3163 N N . LEU A 1 389 ? 5.360 -10.622 -14.893 1.00 74.50 389 LEU A N 1
ATOM 3164 C CA . LEU A 1 389 ? 5.023 -11.999 -15.228 1.00 74.50 389 LEU A CA 1
ATOM 3165 C C . LEU A 1 389 ? 3.692 -12.101 -15.972 1.00 74.50 389 LEU A C 1
ATOM 3167 O O . LEU A 1 389 ? 3.575 -12.980 -16.814 1.00 74.50 389 LEU A O 1
ATOM 3171 N N . SER A 1 390 ? 2.705 -11.232 -15.730 1.00 75.38 390 SER A N 1
ATOM 3172 C CA . SER A 1 390 ? 1.442 -11.290 -16.485 1.00 75.38 390 SER A CA 1
ATOM 3173 C C . SER A 1 390 ? 1.646 -10.968 -17.967 1.00 75.38 390 SER A C 1
ATOM 3175 O O . SER A 1 390 ? 1.092 -11.668 -18.816 1.00 75.38 390 SER A O 1
ATOM 3177 N N . LEU A 1 391 ? 2.517 -10.004 -18.282 1.00 76.12 391 LEU A N 1
ATOM 3178 C CA . LEU A 1 391 ? 2.911 -9.702 -19.657 1.00 76.12 391 LEU A CA 1
ATOM 3179 C C . LEU A 1 391 ? 3.634 -10.886 -20.317 1.00 76.12 391 LEU A C 1
ATOM 3181 O O . LEU A 1 391 ? 3.282 -11.278 -21.429 1.00 76.12 391 LEU A O 1
ATOM 3185 N N . HIS A 1 392 ? 4.599 -11.500 -19.623 1.00 81.69 392 HIS A N 1
ATOM 3186 C CA . HIS A 1 392 ? 5.272 -12.716 -20.105 1.00 81.69 392 HIS A CA 1
ATOM 3187 C C . HIS A 1 392 ? 4.284 -13.868 -20.334 1.00 81.69 392 HIS A C 1
ATOM 3189 O O . HIS A 1 392 ? 4.294 -14.499 -21.388 1.00 81.69 392 HIS A O 1
ATOM 3195 N N . ILE A 1 393 ? 3.391 -14.118 -19.371 1.00 81.81 393 ILE A N 1
ATOM 3196 C CA . ILE A 1 393 ? 2.384 -15.186 -19.432 1.00 81.81 393 ILE A CA 1
ATOM 3197 C C . ILE A 1 393 ? 1.478 -15.011 -20.655 1.00 81.81 393 ILE A C 1
ATOM 3199 O O . ILE A 1 393 ? 1.193 -16.002 -21.326 1.00 81.81 393 ILE A O 1
ATOM 3203 N N . TYR A 1 394 ? 1.049 -13.783 -20.959 1.00 85.12 394 TYR A N 1
ATOM 3204 C CA . TYR A 1 394 ? 0.225 -13.491 -22.133 1.00 85.12 394 TYR A CA 1
ATOM 3205 C C . TYR A 1 394 ? 0.922 -13.901 -23.438 1.00 85.12 394 TYR A C 1
ATOM 3207 O O . TYR A 1 394 ? 0.349 -14.623 -24.252 1.00 85.12 394 TYR A O 1
ATOM 3215 N N . TRP A 1 395 ? 2.183 -13.508 -23.623 1.00 85.06 395 TRP A N 1
ATOM 3216 C CA . TRP A 1 395 ? 2.923 -13.830 -24.845 1.00 85.06 395 TRP A CA 1
ATOM 3217 C C . TRP A 1 395 ? 3.307 -15.311 -24.942 1.00 85.06 395 TRP A C 1
ATOM 3219 O O . TRP A 1 395 ? 3.139 -15.915 -26.002 1.00 85.06 395 TRP A O 1
ATOM 3229 N N . ALA A 1 396 ? 3.731 -15.920 -23.831 1.00 85.38 396 ALA A N 1
ATOM 3230 C CA . ALA A 1 396 ? 4.047 -17.349 -23.741 1.00 85.38 396 ALA A CA 1
ATOM 3231 C C . ALA A 1 396 ? 2.837 -18.252 -24.043 1.00 85.38 396 ALA A C 1
ATOM 3233 O O . ALA A 1 396 ? 2.980 -19.400 -24.454 1.00 85.38 396 ALA A O 1
ATOM 3234 N N . GLN A 1 397 ? 1.622 -17.741 -23.844 1.00 84.94 397 GLN A N 1
ATOM 3235 C CA . GLN A 1 397 ? 0.391 -18.421 -24.227 1.00 84.94 397 GLN A CA 1
ATOM 3236 C C . GLN A 1 397 ? 0.127 -18.385 -25.739 1.00 84.94 397 GLN A C 1
ATOM 3238 O O . GLN A 1 397 ? -0.667 -19.187 -26.227 1.00 84.94 397 GLN A O 1
ATOM 3243 N N . ILE A 1 398 ? 0.718 -17.465 -26.493 1.00 86.69 398 ILE A N 1
ATOM 3244 C CA . ILE A 1 398 ? 0.492 -17.351 -27.939 1.00 86.69 398 ILE A CA 1
ATOM 3245 C C . ILE A 1 398 ? 1.569 -18.130 -28.693 1.00 86.69 398 ILE A C 1
ATOM 3247 O O . ILE A 1 398 ? 1.251 -18.868 -29.621 1.00 86.69 398 ILE A O 1
ATOM 3251 N N . MET A 1 399 ? 2.826 -18.004 -28.268 1.00 85.81 399 MET A N 1
ATOM 3252 C CA . MET A 1 399 ? 3.976 -18.595 -28.946 1.00 85.81 399 MET A CA 1
ATOM 3253 C C . MET A 1 399 ? 5.113 -18.916 -27.974 1.00 85.81 399 MET A C 1
ATOM 3255 O O . MET A 1 399 ? 5.233 -18.304 -26.914 1.00 85.81 399 MET A O 1
ATOM 3259 N N . VAL A 1 400 ? 6.011 -19.815 -28.387 1.00 87.12 400 VAL A N 1
ATOM 3260 C CA . VAL A 1 400 ? 7.282 -20.032 -27.686 1.00 87.12 400 VAL A CA 1
ATOM 3261 C C . VAL A 1 400 ? 8.173 -18.815 -27.900 1.00 87.12 400 VAL A C 1
ATOM 3263 O O . VAL A 1 400 ? 8.668 -18.577 -29.003 1.00 87.12 400 VAL A O 1
ATOM 3266 N N . LEU A 1 401 ? 8.415 -18.056 -26.835 1.00 88.12 401 LEU A N 1
ATOM 3267 C CA . LEU A 1 401 ? 9.310 -16.906 -26.904 1.00 88.12 401 LEU A CA 1
ATOM 3268 C C . LEU A 1 401 ? 10.777 -17.341 -27.097 1.00 88.12 401 LEU A C 1
ATOM 3270 O O . LEU A 1 401 ? 11.216 -18.313 -26.469 1.00 88.12 401 LEU A O 1
ATOM 3274 N N . PRO A 1 402 ? 11.566 -16.623 -27.923 1.00 92.31 402 PRO A N 1
ATOM 3275 C CA . PRO A 1 402 ? 12.984 -16.913 -28.110 1.00 92.31 402 PRO A CA 1
ATOM 3276 C C . PRO A 1 402 ? 13.782 -16.800 -26.808 1.00 92.31 402 PRO A C 1
ATOM 3278 O O . PRO A 1 402 ? 13.561 -15.899 -26.000 1.00 92.31 402 PRO A O 1
ATOM 3281 N N . LYS A 1 403 ? 14.806 -17.651 -26.644 1.00 88.75 403 LYS A N 1
ATOM 3282 C CA . LYS A 1 403 ? 15.664 -17.666 -25.442 1.00 88.75 403 LYS A CA 1
ATOM 3283 C C . LYS A 1 403 ? 16.294 -16.309 -25.118 1.00 88.75 403 LYS A C 1
ATOM 3285 O O . LYS A 1 403 ? 16.483 -16.013 -23.945 1.00 88.75 403 LYS A O 1
ATOM 3290 N N . LYS A 1 404 ? 16.623 -15.507 -26.137 1.00 89.81 404 LYS A N 1
ATOM 3291 C CA . LYS A 1 404 ? 17.173 -14.156 -25.957 1.00 89.81 404 LYS A CA 1
ATOM 3292 C C . LYS A 1 404 ? 16.172 -13.242 -25.245 1.00 89.81 404 LYS A C 1
ATOM 3294 O O . LYS A 1 404 ? 16.506 -12.685 -24.214 1.00 89.81 404 LYS A O 1
ATOM 3299 N N . VAL A 1 405 ? 14.928 -13.206 -25.724 1.00 87.19 405 VAL A N 1
ATOM 3300 C CA . VAL A 1 405 ? 13.850 -12.404 -25.125 1.00 87.19 405 VAL A CA 1
ATOM 3301 C C . VAL A 1 405 ? 13.601 -12.819 -23.676 1.00 87.19 405 VAL A C 1
ATOM 3303 O O . VAL A 1 405 ? 13.485 -11.968 -22.806 1.00 87.19 405 VAL A O 1
ATOM 3306 N N . LEU A 1 406 ? 13.576 -14.127 -23.395 1.00 88.19 406 LEU A N 1
ATOM 3307 C CA . LEU A 1 406 ? 13.400 -14.625 -22.026 1.00 88.19 406 LEU A CA 1
ATOM 3308 C C . LEU A 1 406 ? 14.525 -14.159 -21.093 1.00 88.19 406 LEU A C 1
ATOM 3310 O O . LEU A 1 406 ? 14.240 -13.760 -19.969 1.00 88.19 406 LEU A O 1
ATOM 3314 N N . LYS A 1 407 ? 15.778 -14.171 -21.568 1.00 87.44 407 LYS A N 1
ATOM 3315 C CA . LYS A 1 407 ? 16.924 -13.656 -20.806 1.00 87.44 407 LYS A CA 1
ATOM 3316 C C . LYS A 1 407 ? 16.810 -12.158 -20.551 1.00 87.44 407 LYS A C 1
ATOM 3318 O O . LYS A 1 407 ? 17.086 -11.729 -19.439 1.00 87.44 407 LYS A O 1
ATOM 3323 N N . ASP A 1 408 ? 16.384 -11.386 -21.546 1.00 83.94 408 ASP A N 1
ATOM 3324 C CA . ASP A 1 408 ? 16.229 -9.936 -21.411 1.00 83.94 408 ASP A CA 1
ATOM 3325 C C . ASP A 1 408 ? 15.133 -9.600 -20.378 1.00 83.94 408 ASP A C 1
ATOM 3327 O O . ASP A 1 408 ? 15.335 -8.767 -19.496 1.00 83.94 408 ASP A O 1
ATOM 3331 N N . VAL A 1 409 ? 13.999 -10.315 -20.411 1.00 84.44 409 VAL A N 1
ATOM 3332 C CA . VAL A 1 409 ? 12.911 -10.162 -19.424 1.00 84.44 409 VAL A CA 1
ATOM 3333 C C . VAL A 1 409 ? 13.350 -10.603 -18.026 1.00 84.44 409 VAL A C 1
ATOM 3335 O O . VAL A 1 409 ? 13.047 -9.926 -17.041 1.00 84.44 409 VAL A O 1
ATOM 3338 N N . GLU A 1 410 ? 14.062 -11.726 -17.918 1.00 87.81 410 GLU A N 1
ATOM 3339 C CA . GLU A 1 410 ? 14.614 -12.205 -16.649 1.00 87.81 410 GLU A CA 1
ATOM 3340 C C . GLU A 1 410 ? 15.590 -11.186 -16.054 1.00 87.81 410 GLU A C 1
ATOM 3342 O O . GLU A 1 410 ? 15.473 -10.836 -14.879 1.00 87.81 410 GLU A O 1
ATOM 3347 N N . GLN A 1 411 ? 16.497 -10.648 -16.870 1.00 84.06 411 GLN A N 1
ATOM 3348 C CA . GLN A 1 411 ? 17.465 -9.651 -16.433 1.00 84.06 411 GLN A CA 1
ATOM 3349 C C . GLN A 1 411 ? 16.779 -8.365 -15.963 1.00 84.06 411 GLN A C 1
ATOM 3351 O O . GLN A 1 411 ? 17.143 -7.843 -14.909 1.00 84.06 411 GLN A O 1
ATOM 3356 N N . ALA A 1 412 ? 15.739 -7.909 -16.665 1.00 79.56 412 ALA A N 1
ATOM 3357 C CA . ALA A 1 412 ? 14.939 -6.769 -16.233 1.00 79.56 412 ALA A CA 1
ATOM 3358 C C . ALA A 1 412 ? 14.267 -7.025 -14.871 1.00 79.56 412 ALA A C 1
ATOM 3360 O O . ALA A 1 412 ? 14.288 -6.162 -13.991 1.00 79.56 412 ALA A O 1
ATOM 3361 N N . CYS A 1 413 ? 13.729 -8.231 -14.645 1.00 81.38 413 CYS A N 1
ATOM 3362 C CA . CYS A 1 413 ? 13.138 -8.613 -13.358 1.00 81.38 413 CYS A CA 1
ATOM 3363 C C . CYS A 1 413 ? 14.182 -8.661 -12.233 1.00 81.38 413 CYS A C 1
ATOM 3365 O O . CYS A 1 413 ? 13.919 -8.177 -11.131 1.00 81.38 413 CYS A O 1
ATOM 3367 N N . ILE A 1 414 ? 15.367 -9.211 -12.509 1.00 83.75 414 ILE A N 1
ATOM 3368 C CA . ILE A 1 414 ? 16.504 -9.265 -11.583 1.00 83.75 414 ILE A CA 1
ATOM 3369 C C . ILE A 1 414 ? 16.944 -7.850 -11.202 1.00 83.75 414 ILE A C 1
ATOM 3371 O O . ILE A 1 414 ? 17.011 -7.517 -10.015 1.00 83.75 414 ILE A O 1
ATOM 3375 N N . ASN A 1 415 ? 17.210 -7.004 -12.197 1.00 77.44 415 ASN A N 1
ATOM 3376 C CA . ASN A 1 415 ? 17.683 -5.642 -11.982 1.00 77.44 415 ASN A CA 1
ATOM 3377 C C . ASN A 1 415 ? 16.651 -4.830 -11.202 1.00 77.44 415 ASN A C 1
ATOM 3379 O O . ASN A 1 415 ? 16.976 -4.170 -10.214 1.00 77.44 415 ASN A O 1
ATOM 3383 N N . PHE A 1 416 ? 15.381 -4.958 -11.574 1.00 76.31 416 PHE A N 1
ATOM 3384 C CA . PHE A 1 416 ? 14.293 -4.325 -10.855 1.00 76.31 416 PHE A CA 1
ATOM 3385 C C . PHE A 1 416 ? 14.200 -4.813 -9.397 1.00 76.31 416 PHE A C 1
ATOM 3387 O O . PHE A 1 416 ? 14.111 -3.990 -8.479 1.00 76.31 416 PHE A O 1
ATOM 3394 N N . LEU A 1 417 ? 14.293 -6.126 -9.150 1.00 79.75 417 LEU A N 1
ATOM 3395 C CA . LEU A 1 417 ? 14.193 -6.704 -7.808 1.00 79.75 417 LEU A CA 1
ATOM 3396 C C . LEU A 1 417 ? 15.286 -6.201 -6.864 1.00 79.75 417 LEU A C 1
ATOM 3398 O O . LEU A 1 417 ? 14.990 -5.849 -5.723 1.00 79.75 417 LEU A O 1
ATOM 3402 N N . TRP A 1 418 ? 16.536 -6.158 -7.324 1.00 79.25 418 TRP A N 1
ATOM 3403 C CA . TRP A 1 418 ? 17.679 -5.815 -6.475 1.00 79.25 418 TRP A CA 1
ATOM 3404 C C . TRP A 1 418 ? 17.959 -4.317 -6.448 1.00 79.25 418 TRP A C 1
ATOM 3406 O O . TRP A 1 418 ? 18.149 -3.743 -5.373 1.00 79.25 418 TRP A O 1
ATOM 3416 N N . HIS A 1 419 ? 17.853 -3.649 -7.592 1.00 69.62 419 HIS A N 1
ATOM 3417 C CA . HIS A 1 419 ? 18.330 -2.278 -7.777 1.00 69.62 419 HIS A CA 1
ATOM 3418 C C . HIS A 1 419 ? 17.206 -1.253 -7.961 1.00 69.62 419 HIS A C 1
ATOM 3420 O O . HIS A 1 419 ? 17.470 -0.053 -7.955 1.00 69.62 419 HIS A O 1
ATOM 3426 N N . GLY A 1 420 ? 15.952 -1.698 -8.113 1.00 61.88 420 GLY A N 1
ATOM 3427 C CA . GLY A 1 420 ? 14.791 -0.814 -8.284 1.00 61.88 420 GLY A CA 1
ATOM 3428 C C . GLY A 1 420 ? 14.746 -0.102 -9.640 1.00 61.88 420 GLY A C 1
ATOM 3429 O O . GLY A 1 420 ? 13.841 0.686 -9.889 1.00 61.88 420 GLY A O 1
ATOM 3430 N N . SER A 1 421 ? 15.710 -0.386 -10.514 1.00 58.47 421 SER A N 1
ATOM 3431 C CA . SER A 1 421 ? 15.833 0.144 -11.868 1.00 58.47 421 SER A CA 1
ATOM 3432 C C . SER A 1 421 ? 16.594 -0.864 -12.723 1.00 58.47 421 SER A C 1
ATOM 3434 O O . SER A 1 421 ? 17.414 -1.620 -12.202 1.00 58.47 421 SER A O 1
ATOM 3436 N N . ASP A 1 422 ? 16.353 -0.852 -14.032 1.00 53.91 422 ASP A N 1
ATOM 3437 C CA . ASP A 1 422 ? 17.044 -1.731 -14.987 1.00 53.91 422 ASP A CA 1
ATOM 3438 C C . ASP A 1 422 ? 18.478 -1.264 -15.329 1.00 53.91 422 ASP A C 1
ATOM 3440 O O . ASP A 1 422 ? 19.182 -1.852 -16.139 1.00 53.91 422 ASP A O 1
ATOM 3444 N N . LEU A 1 423 ? 18.923 -0.167 -14.711 1.00 49.12 423 LEU A N 1
ATOM 3445 C CA . LEU A 1 423 ? 20.107 0.584 -15.129 1.00 49.12 423 LEU A CA 1
ATOM 3446 C C . LEU A 1 423 ? 21.346 0.298 -14.273 1.00 49.12 423 LEU A C 1
ATOM 3448 O O . LEU A 1 423 ? 22.466 0.588 -14.687 1.00 49.12 423 LEU A O 1
ATOM 3452 N N . LYS A 1 424 ? 21.167 -0.252 -13.067 1.00 52.25 424 LYS A N 1
ATOM 3453 C CA . LYS A 1 424 ? 22.270 -0.544 -12.141 1.00 52.25 424 LYS A CA 1
ATOM 3454 C C . LYS A 1 424 ? 22.642 -2.024 -12.247 1.00 52.25 424 LYS A C 1
ATOM 3456 O O . LYS A 1 424 ? 21.859 -2.888 -11.861 1.00 52.25 424 LYS A O 1
ATOM 3461 N N . GLN A 1 425 ? 23.846 -2.306 -12.743 1.00 56.97 425 GLN A N 1
ATOM 3462 C CA . GLN A 1 425 ? 24.429 -3.649 -12.782 1.00 56.97 425 GLN A CA 1
ATOM 3463 C C . GLN A 1 425 ? 25.379 -3.834 -11.590 1.00 56.97 425 GLN A C 1
ATOM 3465 O O . GLN A 1 425 ? 26.592 -3.696 -11.717 1.00 56.97 425 GLN A O 1
ATOM 3470 N N . SER A 1 426 ? 24.828 -4.100 -10.404 1.00 59.22 426 SER A N 1
ATOM 3471 C CA . SER A 1 426 ? 25.609 -4.617 -9.268 1.00 59.22 426 SER A CA 1
ATOM 3472 C C . SER A 1 426 ? 25.362 -6.118 -9.074 1.00 59.22 426 SER A C 1
ATOM 3474 O O . SER A 1 426 ? 24.350 -6.634 -9.553 1.00 59.22 426 SER A O 1
ATOM 3476 N N . PRO A 1 427 ? 26.274 -6.843 -8.397 1.00 67.06 427 PRO A N 1
ATOM 3477 C CA . PRO A 1 427 ? 26.089 -8.263 -8.128 1.00 67.06 427 PRO A CA 1
ATOM 3478 C C . PRO A 1 427 ? 24.808 -8.508 -7.326 1.00 67.06 427 PRO A C 1
ATOM 3480 O O . PRO A 1 427 ? 24.544 -7.832 -6.330 1.00 67.06 427 PRO A O 1
ATOM 3483 N N . ASN A 1 428 ? 24.033 -9.508 -7.740 1.00 76.94 428 ASN A N 1
ATOM 3484 C CA . ASN A 1 428 ? 22.823 -9.909 -7.030 1.00 76.94 428 ASN A CA 1
ATOM 3485 C C . ASN A 1 428 ? 23.180 -10.529 -5.674 1.00 76.94 428 ASN A C 1
ATOM 3487 O O . ASN A 1 428 ? 24.094 -11.347 -5.587 1.00 76.94 428 ASN A O 1
ATOM 3491 N N . LEU A 1 429 ? 22.410 -10.205 -4.633 1.00 75.94 429 LEU A N 1
ATOM 3492 C CA . LEU A 1 429 ? 22.616 -10.769 -3.293 1.00 75.94 429 LEU A CA 1
ATOM 3493 C C . LEU A 1 429 ? 22.263 -12.263 -3.220 1.00 75.94 429 LEU A C 1
ATOM 3495 O O . LEU A 1 429 ? 22.840 -12.995 -2.423 1.00 75.94 429 LEU A O 1
ATOM 3499 N N . VAL A 1 430 ? 21.307 -12.714 -4.039 1.00 83.81 430 VAL A N 1
ATOM 3500 C CA . VAL A 1 430 ? 20.845 -14.108 -4.099 1.00 83.81 430 VAL A CA 1
ATOM 3501 C C . VAL A 1 430 ? 20.688 -14.527 -5.560 1.00 83.81 430 VAL A C 1
ATOM 3503 O O . VAL A 1 430 ? 20.221 -13.747 -6.395 1.00 83.81 430 VAL A O 1
ATOM 3506 N N . ALA A 1 431 ? 21.065 -15.768 -5.877 1.00 86.62 431 ALA A N 1
ATOM 3507 C CA . ALA A 1 431 ? 20.901 -16.331 -7.214 1.00 86.62 431 ALA A CA 1
ATOM 3508 C C . ALA A 1 431 ? 19.418 -16.374 -7.623 1.00 86.62 431 ALA A C 1
ATOM 3510 O O . ALA A 1 431 ? 18.564 -16.816 -6.856 1.00 86.62 431 ALA A O 1
ATOM 3511 N N . TRP A 1 432 ? 19.105 -15.977 -8.861 1.00 87.75 432 TRP A N 1
ATOM 3512 C CA . TRP A 1 432 ? 17.719 -15.890 -9.344 1.00 87.75 432 TRP A CA 1
ATOM 3513 C C . TRP A 1 432 ? 16.953 -17.220 -9.264 1.00 87.75 432 TRP A C 1
ATOM 3515 O O . TRP A 1 432 ? 15.772 -17.243 -8.923 1.00 87.75 432 TRP A O 1
ATOM 3525 N N . LYS A 1 433 ? 17.644 -18.347 -9.472 1.00 86.88 433 LYS A N 1
ATOM 3526 C CA . LYS A 1 433 ? 17.066 -19.690 -9.309 1.00 86.88 433 LYS A CA 1
ATOM 3527 C C . LYS A 1 433 ? 16.549 -19.954 -7.894 1.00 86.88 433 LYS A C 1
ATOM 3529 O O . LYS A 1 433 ? 15.522 -20.601 -7.748 1.00 86.88 433 LYS A O 1
ATOM 3534 N N . GLU A 1 434 ? 17.229 -19.444 -6.868 1.00 88.50 434 GLU A N 1
ATOM 3535 C CA . GLU A 1 434 ? 16.787 -19.566 -5.472 1.00 88.50 434 GLU A CA 1
ATOM 3536 C C . GLU A 1 434 ? 15.573 -18.673 -5.203 1.00 88.50 434 GLU A C 1
ATOM 3538 O O . GLU A 1 434 ? 14.624 -19.084 -4.540 1.00 88.50 434 GLU A O 1
ATOM 3543 N N . VAL A 1 435 ? 15.553 -17.478 -5.799 1.00 88.31 435 VAL A N 1
ATOM 3544 C CA . VAL A 1 435 ? 14.415 -16.552 -5.727 1.00 88.31 435 VAL A CA 1
ATOM 3545 C C . VAL A 1 435 ? 13.149 -17.161 -6.348 1.00 88.31 435 VAL A C 1
ATOM 3547 O O . VAL A 1 435 ? 12.055 -16.972 -5.813 1.00 88.31 435 VAL A O 1
ATOM 3550 N N . CYS A 1 436 ? 13.282 -17.917 -7.441 1.00 87.94 436 CYS A N 1
ATOM 3551 C CA . CYS A 1 436 ? 12.154 -18.536 -8.145 1.00 87.94 436 CYS A CA 1
ATOM 3552 C C . CYS A 1 436 ? 11.571 -19.781 -7.452 1.00 87.94 436 CYS A C 1
ATOM 3554 O O . CYS A 1 436 ? 10.517 -20.273 -7.857 1.00 87.94 436 CYS A O 1
ATOM 3556 N N . LYS A 1 437 ? 12.221 -20.310 -6.407 1.00 87.44 437 LYS A N 1
ATOM 3557 C CA . LYS A 1 437 ? 11.694 -21.463 -5.665 1.00 87.44 437 LYS A CA 1
ATOM 3558 C C . LYS A 1 437 ? 10.370 -21.136 -4.975 1.00 87.44 437 LYS A C 1
ATOM 3560 O O . LYS A 1 437 ? 10.022 -19.974 -4.728 1.00 87.44 437 LYS A O 1
ATOM 3565 N N . SER A 1 438 ? 9.626 -22.183 -4.624 1.00 83.62 438 SER A N 1
ATOM 3566 C CA . SER A 1 438 ? 8.405 -22.014 -3.844 1.00 83.62 438 SER A CA 1
ATOM 3567 C C . SER A 1 438 ? 8.720 -21.452 -2.452 1.00 83.62 438 SER A C 1
ATOM 3569 O O . SER A 1 438 ? 9.809 -21.658 -1.913 1.00 83.62 438 SER A O 1
ATOM 3571 N N . LYS A 1 439 ? 7.741 -20.802 -1.807 1.00 80.38 439 LYS A N 1
ATOM 3572 C CA . LYS A 1 439 ? 7.912 -20.338 -0.412 1.00 80.38 439 LYS A CA 1
ATOM 3573 C C . LYS A 1 439 ? 8.249 -21.472 0.556 1.00 80.38 439 LYS A C 1
ATOM 3575 O O . LYS A 1 439 ? 8.923 -21.239 1.551 1.00 80.38 439 LYS A O 1
ATOM 3580 N N . LYS A 1 440 ? 7.785 -22.695 0.269 1.00 79.50 440 LYS A N 1
ATOM 3581 C CA . LYS A 1 440 ? 8.080 -23.888 1.079 1.00 79.50 440 LYS A CA 1
ATOM 3582 C C . LYS A 1 440 ? 9.555 -24.289 1.004 1.00 79.50 440 LYS A C 1
ATOM 3584 O O . LYS A 1 440 ? 10.074 -24.845 1.960 1.00 79.50 440 LYS A O 1
ATOM 3589 N N . GLU A 1 441 ? 10.212 -23.983 -0.108 1.00 84.38 441 GLU A N 1
ATOM 3590 C CA . GLU A 1 441 ? 11.628 -24.262 -0.363 1.00 84.38 441 GLU A CA 1
ATOM 3591 C C . GLU A 1 441 ? 12.524 -23.043 -0.078 1.00 84.38 441 GLU A C 1
ATOM 3593 O O . GLU A 1 441 ? 13.703 -23.054 -0.418 1.00 84.38 441 GLU A O 1
ATOM 3598 N N . GLY A 1 442 ? 11.973 -21.982 0.527 1.00 79.56 442 GLY A N 1
ATOM 3599 C CA . GLY A 1 442 ? 12.708 -20.766 0.887 1.00 79.56 442 GLY A CA 1
ATOM 3600 C C . GLY A 1 442 ? 12.793 -19.692 -0.206 1.00 79.56 442 GLY A C 1
ATOM 3601 O O . GLY A 1 442 ? 13.453 -18.679 0.008 1.00 79.56 442 GLY A O 1
ATOM 3602 N N . GLY A 1 443 ? 12.122 -19.873 -1.349 1.00 86.12 443 GLY A N 1
ATOM 3603 C CA . GLY A 1 443 ? 12.067 -18.876 -2.425 1.00 86.12 443 GLY A CA 1
ATOM 3604 C C . GLY A 1 443 ? 10.910 -17.875 -2.301 1.00 86.12 443 GLY A C 1
ATOM 3605 O O . GLY A 1 443 ? 10.111 -17.902 -1.363 1.00 86.12 443 GLY A O 1
ATOM 3606 N N . LEU A 1 444 ? 10.796 -16.968 -3.276 1.00 84.56 444 LEU A N 1
ATOM 3607 C CA . LEU A 1 444 ? 9.797 -15.889 -3.303 1.00 84.56 444 LEU A CA 1
ATOM 3608 C C . LEU A 1 444 ? 8.549 -16.221 -4.130 1.00 84.56 444 LEU A C 1
ATOM 3610 O O . LEU A 1 444 ? 7.666 -15.372 -4.257 1.00 84.56 444 LEU A O 1
ATOM 3614 N N . ASN A 1 445 ? 8.430 -17.454 -4.636 1.00 83.81 445 ASN A N 1
ATOM 3615 C CA . ASN A 1 445 ? 7.314 -17.914 -5.471 1.00 83.81 445 ASN A CA 1
ATOM 3616 C C . ASN A 1 445 ? 7.190 -17.189 -6.824 1.00 83.81 445 ASN A C 1
ATOM 3618 O O . ASN A 1 445 ? 6.108 -17.155 -7.412 1.00 83.81 445 ASN A O 1
ATOM 3622 N N . ILE A 1 446 ? 8.282 -16.594 -7.308 1.00 85.69 446 ILE A N 1
ATOM 3623 C CA . ILE A 1 446 ? 8.352 -16.009 -8.648 1.00 85.69 446 ILE A CA 1
ATOM 3624 C C . ILE A 1 446 ? 8.426 -17.164 -9.650 1.00 85.69 446 ILE A C 1
ATOM 3626 O O . ILE A 1 446 ? 9.270 -18.044 -9.515 1.00 85.69 446 ILE A O 1
ATOM 3630 N N . ARG A 1 447 ? 7.528 -17.196 -10.641 1.00 84.38 447 ARG A N 1
ATOM 3631 C CA . ARG A 1 447 ? 7.523 -18.281 -11.634 1.00 84.38 447 ARG A CA 1
ATOM 3632 C C . ARG A 1 447 ? 8.759 -18.187 -12.518 1.00 84.38 447 ARG A C 1
ATOM 3634 O O . ARG A 1 447 ? 9.024 -17.131 -13.087 1.00 84.38 447 ARG A O 1
ATOM 3641 N N . ASP A 1 448 ? 9.439 -19.315 -12.692 1.00 86.75 448 ASP A N 1
ATOM 3642 C CA . ASP A 1 448 ? 10.540 -19.431 -13.640 1.00 86.75 448 ASP A CA 1
ATOM 3643 C C . ASP A 1 448 ? 10.040 -19.191 -15.075 1.00 86.75 448 ASP A C 1
ATOM 3645 O O . ASP A 1 448 ? 9.198 -19.924 -15.607 1.00 86.75 448 ASP A O 1
ATOM 3649 N N . ILE A 1 449 ? 10.556 -18.125 -15.685 1.00 87.94 449 ILE A N 1
ATOM 3650 C CA . ILE A 1 449 ? 10.128 -17.601 -16.988 1.00 87.94 449 ILE A CA 1
ATOM 3651 C C . ILE A 1 449 ? 10.357 -18.642 -18.091 1.00 87.94 449 ILE A C 1
ATOM 3653 O O . ILE A 1 449 ? 9.502 -18.826 -18.964 1.00 87.94 449 ILE A O 1
ATOM 3657 N N . HIS A 1 450 ? 11.475 -19.365 -18.016 1.00 87.81 450 HIS A N 1
ATOM 3658 C CA . HIS A 1 450 ? 11.851 -20.395 -18.976 1.00 87.81 450 HIS A CA 1
ATOM 3659 C C . HIS A 1 450 ? 10.933 -21.619 -18.913 1.00 87.81 450 HIS A C 1
ATOM 3661 O O . HIS A 1 450 ? 10.395 -22.037 -19.941 1.00 87.81 450 HIS A O 1
ATOM 3667 N N . SER A 1 451 ? 10.710 -22.161 -17.716 1.00 87.31 451 SER A N 1
ATOM 3668 C CA . SER A 1 451 ? 9.832 -23.313 -17.493 1.00 87.31 451 SER A CA 1
ATOM 3669 C C . SER A 1 451 ? 8.393 -22.994 -17.886 1.00 87.31 451 SER A C 1
ATOM 3671 O O . SER A 1 451 ? 7.732 -23.802 -18.540 1.00 87.31 451 SER A O 1
ATOM 3673 N N . TRP A 1 452 ? 7.915 -21.788 -17.559 1.00 86.56 452 TRP A N 1
ATOM 3674 C CA . TRP A 1 452 ? 6.560 -21.375 -17.911 1.00 86.56 452 TRP A CA 1
ATOM 3675 C C . TRP A 1 452 ? 6.359 -21.197 -19.420 1.00 86.56 452 TRP A C 1
ATOM 3677 O O . TRP A 1 452 ? 5.305 -21.565 -19.931 1.00 86.56 452 TRP A O 1
ATOM 3687 N N . ASN A 1 453 ? 7.361 -20.691 -20.148 1.00 89.00 453 ASN A N 1
ATOM 3688 C CA . ASN A 1 453 ? 7.289 -20.533 -21.607 1.00 89.00 453 ASN A CA 1
ATOM 3689 C C . ASN A 1 453 ? 7.067 -21.872 -22.333 1.00 89.00 453 ASN A C 1
ATOM 3691 O O . ASN A 1 453 ? 6.378 -21.924 -23.345 1.00 89.00 453 ASN A O 1
ATOM 3695 N N . ILE A 1 454 ? 7.622 -22.963 -21.799 1.00 87.38 454 ILE A N 1
ATOM 3696 C CA . ILE A 1 454 ? 7.407 -24.316 -22.328 1.00 87.38 454 ILE A CA 1
ATOM 3697 C C . ILE A 1 454 ? 6.056 -24.859 -21.854 1.00 87.38 454 ILE A C 1
ATOM 3699 O O . ILE A 1 454 ? 5.264 -25.341 -22.660 1.00 87.38 454 ILE A O 1
ATOM 3703 N N . ALA A 1 455 ? 5.762 -24.747 -20.555 1.00 87.88 455 ALA A N 1
ATOM 3704 C CA . ALA A 1 455 ? 4.530 -25.274 -19.972 1.00 87.88 455 ALA A CA 1
ATOM 3705 C C . ALA A 1 455 ? 3.264 -24.648 -20.588 1.00 87.88 455 ALA A C 1
ATOM 3707 O O . ALA A 1 455 ? 2.276 -25.345 -20.817 1.00 87.88 455 ALA A O 1
ATOM 3708 N N . ALA A 1 456 ? 3.300 -23.351 -20.913 1.00 86.19 456 ALA A N 1
ATOM 3709 C CA . ALA A 1 456 ? 2.184 -22.632 -21.523 1.00 86.19 456 ALA A CA 1
ATOM 3710 C C . ALA A 1 456 ? 1.784 -23.185 -22.903 1.00 86.19 456 ALA A C 1
ATOM 3712 O O . ALA A 1 456 ? 0.616 -23.076 -23.278 1.00 86.19 456 ALA A O 1
ATOM 3713 N N . MET A 1 457 ? 2.704 -23.841 -23.622 1.00 85.81 457 MET A N 1
ATOM 3714 C CA . MET A 1 457 ? 2.410 -24.492 -24.904 1.00 85.81 457 MET A CA 1
ATOM 3715 C C . MET A 1 457 ? 1.574 -25.761 -24.763 1.00 85.81 457 MET A C 1
ATOM 3717 O O . MET A 1 457 ? 0.942 -26.177 -25.734 1.00 85.81 457 MET A O 1
ATOM 3721 N N . GLY A 1 458 ? 1.514 -26.356 -23.567 1.00 84.81 458 GLY A N 1
ATOM 3722 C CA . GLY A 1 458 ? 0.731 -27.566 -23.318 1.00 84.81 458 GLY A CA 1
ATOM 3723 C C . GLY A 1 458 ? -0.743 -27.411 -23.702 1.00 84.81 458 GLY A C 1
ATOM 3724 O O . GLY A 1 458 ? -1.347 -28.356 -24.201 1.00 84.81 458 GLY A O 1
ATOM 3725 N N . LYS A 1 459 ? -1.306 -26.198 -23.580 1.00 83.06 459 LYS A N 1
ATOM 3726 C CA . LYS A 1 459 ? -2.689 -25.922 -24.000 1.00 83.06 459 LYS A CA 1
ATOM 3727 C C . LYS A 1 459 ? -2.909 -26.122 -25.505 1.00 83.06 459 LYS A C 1
ATOM 3729 O O . LYS A 1 459 ? -3.980 -26.559 -25.906 1.00 83.06 459 LYS A O 1
ATOM 3734 N N . HIS A 1 460 ? -1.909 -25.801 -26.329 1.00 83.44 460 HIS A N 1
ATOM 3735 C CA . HIS A 1 460 ? -1.993 -25.925 -27.787 1.00 83.44 460 HIS A CA 1
ATOM 3736 C C . HIS A 1 460 ? -1.841 -27.378 -28.209 1.00 83.44 460 HIS A C 1
ATOM 3738 O O . HIS A 1 460 ? -2.595 -27.847 -29.052 1.00 83.44 460 HIS A O 1
ATOM 3744 N N . VAL A 1 461 ? -0.927 -28.108 -27.561 1.00 84.81 461 VAL A N 1
ATOM 3745 C CA . VAL A 1 461 ? -0.789 -29.560 -27.749 1.00 84.81 461 VAL A CA 1
ATOM 3746 C C . VAL A 1 461 ? -2.107 -30.263 -27.423 1.00 84.81 461 VAL A C 1
ATOM 3748 O O . VAL A 1 461 ? -2.576 -31.066 -28.221 1.00 84.81 461 VAL A O 1
ATOM 3751 N N . TRP A 1 462 ? -2.739 -29.900 -26.303 1.00 84.69 462 TRP A N 1
ATOM 3752 C CA . TRP A 1 462 ? -4.041 -30.435 -25.906 1.00 84.69 462 TRP A CA 1
ATOM 3753 C C . TRP A 1 462 ? -5.166 -30.071 -26.886 1.00 84.69 462 TRP A C 1
ATOM 3755 O O . TRP A 1 462 ? -6.004 -30.907 -27.221 1.00 84.69 462 TRP A O 1
ATOM 3765 N N . ALA A 1 463 ? -5.200 -28.825 -27.368 1.00 84.69 463 ALA A N 1
ATOM 3766 C CA . ALA A 1 463 ? -6.192 -28.396 -28.350 1.00 84.69 463 ALA A CA 1
ATOM 3767 C C . ALA A 1 463 ? -6.061 -29.186 -29.659 1.00 84.69 463 ALA A C 1
ATOM 3769 O O . ALA A 1 463 ? -7.059 -29.677 -30.177 1.00 84.69 463 ALA A O 1
ATOM 3770 N N . ILE A 1 464 ? -4.835 -29.377 -30.153 1.00 85.19 464 ILE A N 1
ATOM 3771 C CA . ILE A 1 464 ? -4.573 -30.181 -31.351 1.00 85.19 464 ILE A CA 1
ATOM 3772 C C . ILE A 1 464 ? -4.967 -31.642 -31.110 1.00 85.19 464 ILE A C 1
ATOM 3774 O O . ILE A 1 464 ? -5.671 -32.215 -31.934 1.00 85.19 464 ILE A O 1
ATOM 3778 N N . SER A 1 465 ? -4.587 -32.240 -29.975 1.00 86.31 465 SER A N 1
ATOM 3779 C CA . SER A 1 465 ? -4.924 -33.641 -29.688 1.00 86.31 465 SER A CA 1
ATOM 3780 C C . SER A 1 465 ? -6.426 -33.884 -29.562 1.00 86.31 465 SER A C 1
ATOM 3782 O O . SER A 1 465 ? -6.882 -34.968 -29.888 1.00 86.31 465 SER A O 1
ATOM 3784 N N . THR A 1 466 ? -7.187 -32.890 -29.097 1.00 82.06 466 THR A N 1
ATOM 3785 C CA . THR A 1 466 ? -8.650 -32.986 -28.945 1.00 82.06 466 THR A CA 1
ATOM 3786 C C . THR A 1 466 ? -9.396 -32.719 -30.256 1.00 82.06 466 THR A C 1
ATOM 3788 O O . THR A 1 466 ? -10.531 -33.142 -30.411 1.00 82.06 466 THR A O 1
ATOM 3791 N N . ILE A 1 467 ? -8.793 -31.982 -31.192 1.00 76.44 467 ILE A N 1
ATOM 3792 C CA . ILE A 1 467 ? -9.376 -31.735 -32.521 1.00 76.44 467 ILE A CA 1
ATOM 3793 C C . ILE A 1 467 ? -9.045 -32.887 -33.483 1.00 76.44 467 ILE A C 1
ATOM 3795 O O . ILE A 1 467 ? -9.825 -33.174 -34.387 1.00 76.44 467 ILE A O 1
ATOM 3799 N N . CYS A 1 468 ? -7.882 -33.522 -33.319 1.00 60.34 468 CYS A N 1
ATOM 3800 C CA . CYS A 1 468 ? -7.403 -34.593 -34.196 1.00 60.34 468 CYS A CA 1
ATOM 3801 C C . CYS A 1 468 ? -7.685 -36.017 -33.687 1.00 60.34 468 CYS A C 1
ATOM 3803 O O . CYS A 1 468 ? -7.447 -36.959 -34.442 1.00 60.34 468 CYS A O 1
ATOM 3805 N N . GLY A 1 469 ? -8.123 -36.178 -32.437 1.00 49.25 469 GLY A N 1
ATOM 3806 C CA . GLY A 1 469 ? -8.566 -37.450 -31.853 1.00 49.25 469 GLY A CA 1
ATOM 3807 C C . GLY A 1 469 ? -10.072 -37.466 -31.693 1.00 49.25 469 GLY A C 1
ATOM 3808 O O . GLY A 1 469 ? -10.651 -38.560 -31.872 1.00 49.25 469 GLY A O 1
#

Solvent-accessible surface area (backbone atoms only — not comparable to full-atom values): 27588 Å² total; per-residue (Å²): 140,87,80,88,86,85,88,87,84,91,79,89,83,84,92,76,91,81,88,84,88,78,90,74,86,78,82,77,76,84,81,74,82,76,76,82,69,58,82,90,73,63,77,55,77,79,75,50,56,63,69,59,46,22,51,56,39,34,54,65,73,68,51,80,92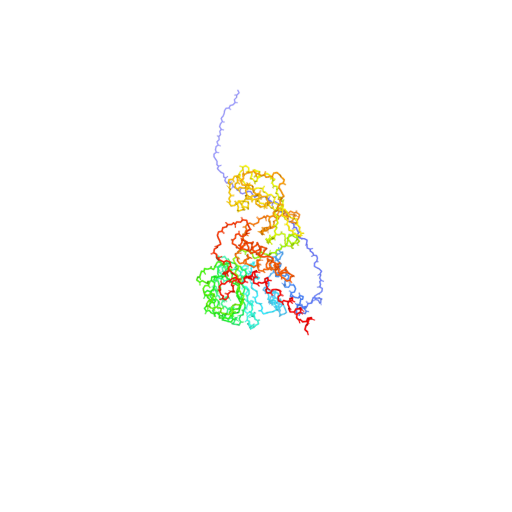,79,66,92,82,78,55,68,67,63,48,42,68,71,43,72,56,43,28,51,18,45,46,42,43,68,42,51,90,64,42,48,46,60,46,49,77,61,72,83,57,55,74,81,57,56,67,52,46,63,58,52,49,62,59,57,57,71,55,31,87,56,38,34,30,42,33,45,50,73,63,68,73,70,47,97,83,50,78,79,61,46,80,48,82,50,62,66,51,50,52,28,73,46,31,53,71,25,29,34,42,37,46,88,46,98,60,84,64,80,65,56,74,77,38,51,74,45,28,43,59,22,30,33,41,31,40,53,42,89,45,48,72,57,42,58,73,42,28,69,57,36,30,34,38,36,28,32,55,84,76,53,71,71,56,52,51,47,50,68,73,51,34,88,63,52,77,41,80,46,71,48,44,97,65,75,90,53,54,80,47,52,58,45,54,66,72,68,42,92,58,73,59,49,62,37,26,33,69,27,23,45,79,47,53,41,56,78,51,76,82,56,34,37,47,98,89,64,44,28,51,34,38,35,33,38,35,42,101,71,37,74,50,65,29,33,28,50,40,68,40,28,28,63,67,58,71,48,84,60,58,68,69,59,47,49,51,58,49,34,52,46,39,23,48,76,86,43,100,82,81,55,80,64,86,84,62,77,64,57,40,48,83,39,66,44,27,40,32,36,42,57,81,37,88,89,40,46,74,85,40,47,46,35,31,48,41,73,71,70,74,52,64,68,55,36,51,49,45,42,58,63,52,55,44,45,56,51,51,56,49,18,58,77,42,77,70,56,70,66,60,53,49,54,54,49,49,42,51,51,21,31,51,77,58,62,32,77,81,55,91,68,86,73,94,63,61,68,73,56,43,34,27,46,61,90,75,73,16,72,54,37,78,52,66,70,64,45,29,57,57,40,43,50,62,56,55,50,51,50,52,65,73,77,102

Nearest PDB structures (foldseek):
  2k50-assembly1_A  TM=4.914E-01  e=2.479E-01  Methanothermobacter thermautotrophicus str. Delta H
  6qem-assembly1_H  TM=3.483E-01  e=4.378E-01  Escherichia coli
  4d80-assembly1_B  TM=3.331E-01  e=2.860E+00  Metallosphaera sedula
  7a8r-assembly1_A  TM=3.109E-01  e=4.258E+00  Bos taurus
  8btg-assembly1_A  TM=3.261E-01  e=8.918E+00  Bacillus subtilis

Radius of gyration: 34.74 Å; Cα contacts (8 Å, |Δi|>4): 622; chains: 1; bounding box: 86×136×86 Å

Organism: Chenopodium quinoa (NCBI:txid63459)

Mean predicted aligned error: 20.07 Å

Foldseek 3Di:
DDDDDDDDDDDDDDDDDDDDDDDDPDPDDDDDPPDPPPPVPDDDPVPDDLVVLLVVLLCVLPDPDDDPPDQLVVQCPPDPSSVVSNLCSQPPDAQEAEPQSVVPDDLVNVVCVLVSCVVVLVPQVRHQEYEDEPDDLCPPVSPPSVVDPVSLVVNLQSNQNHAYYAYPDDDDPNNCLVRLQSHQNHQYYAEELVCLVVCLVRHQRHQEYHYEDDDDPVSVVSCVPRHPNHNYYHYPPVPPPADADEPVCVLVPPDLWDKHKYFWAFAAKPVRDLVVQADPVRWGWMWTWIDDPVDIAIATQTGPSVCLVLVHRDDSVSSVVSVCQSQQQDDDPVRDGPVPDDTDGDTAMWMKIWAADDPVCSSVRIHIYTHPPQDDLLRLLVCCQPPLVVVLLVVLLVAQDDPVVLVVSLLQSQCCNAPVGSRDDDDGPDDVVQQCDDVVSVHVVRHRSNVSSVVSCVVVVVVVVVVVD